Protein AF-0000000084608223 (afdb_homodimer)

Radius of gyration: 20.7 Å; Cα contacts (8 Å, |Δi|>4): 781; chains: 2; bounding box: 51×50×52 Å

Solvent-accessible surface area (backbone atoms only — not comparable to full-atom values): 23753 Å² total; per-residue (Å²): 120,70,37,33,40,41,32,44,50,90,45,64,18,56,42,52,47,26,48,29,46,68,62,68,50,79,64,46,79,46,80,42,68,46,62,78,86,40,78,33,72,82,59,32,70,75,39,94,82,47,58,62,17,39,36,35,51,77,91,44,72,41,44,50,59,68,20,43,48,50,50,44,27,50,72,73,39,75,39,57,50,58,73,50,78,88,42,89,40,20,68,44,28,41,34,46,44,35,32,36,51,63,46,51,49,48,35,52,48,46,41,41,49,34,56,72,71,60,58,54,90,78,35,63,68,49,50,50,27,50,49,51,41,50,51,52,48,50,52,50,20,57,55,36,67,82,19,84,28,72,36,31,86,45,78,35,53,35,51,51,63,36,47,44,68,71,21,59,44,20,43,56,50,54,63,71,42,68,92,27,62,37,45,41,51,42,46,46,58,55,58,66,35,64,28,43,46,53,24,42,52,68,66,37,66,86,57,79,81,46,60,65,38,68,50,61,79,31,70,71,77,104,120,69,38,33,41,43,32,44,49,89,45,65,18,56,44,52,48,27,49,30,47,66,63,68,50,76,65,46,80,45,79,40,70,48,62,78,86,38,78,34,71,81,59,31,70,74,40,94,83,46,59,65,16,38,35,37,50,78,93,44,72,41,44,48,60,66,22,44,49,51,49,45,26,50,71,73,39,76,40,57,47,58,72,52,79,87,43,90,42,20,68,45,28,41,34,46,46,34,33,35,51,62,44,50,49,48,35,53,49,46,41,42,49,34,56,71,70,60,59,52,91,80,36,64,67,49,50,49,28,50,50,50,41,50,52,51,48,50,52,50,19,56,55,37,66,82,19,83,25,72,35,30,87,45,78,35,54,35,50,50,63,38,48,43,68,72,18,62,43,19,43,57,47,53,62,73,41,68,92,28,61,37,45,42,52,43,47,46,56,55,57,66,35,65,28,42,47,53,25,42,52,70,66,38,65,86,58,77,82,44,61,65,38,64,50,60,79,30,70,72,76,105

Foldseek 3Di:
DAKEKEFEALFLSLLQLLLCLVLVGDYHYHAFQPPPPAGDPVQQVLDVVRGDIWMDDVVDIDHDSLVSNVCCCVVPRVVPQQDDPVDPLNVQRVCLQCCQVPPQVVLLVQLLVCVVVVPDDPPVSNVVSVVSNVVVLVVVLVCLVQALDSSRPDGHSSLSSNLSSVKSCCLARWDFCVVRVSVLVSNVVSCPDPSSVVSCCVHPVPDDTGSHGGGDPHPVPD/DAKEKEFEALFLSLLQLLLCLVLVGDYHYDAFQAPPPAGDPVQQVLDVVRGDIWMDDVVDIDHDSLVSNVCCCVVPRVVPQQDDPVDPLNVQRVCLQCCQVPPQVVLLVQLLVCVVVVPDDPPVSNVVSVVSNVVVLVVVLVCLVQALDSSRPDGHSSLSSNLSSVKSCCLARPDFCVVRVSVLVSNVVSCPDPSSVVSCCVHPVPDDTGSHGGGDPHPVPD

pLDDT: mean 96.57, std 4.28, range [67.12, 98.94]

Secondary structure (DSSP, 8-state):
-PEEEEEESSSGGGHHHHHHHHHT--EEEEEE--BTTB--HHHHTTSTT--S-EEEETTEEEE-HHHHHHHHHHHTSTTTTSPPTTSTTHHHHHHHHHHIIIIIHHHHHHHHHHHHTTPPTT-HHHHHHHHHHHHHHHHHHHHHHS-SBTTBSS--HHHHHHHHHHTGGGGTS----TT-HHHHHHHHHHHTSHHHHHHHHHH-TTSPP--SS---S-SS--/-PEEEEEESSSGGGHHHHHHHHHT--EEEEEE--BTTB--HHHHTTSTT--S-EEEETTEEEE-HHHHHHHHHHHTSTTTTSPPTTSTTHHHHHHHHHHIIIIIHHHHHHHHHHHHTTPPTT-HHHHHHHHHHHHHHHHHHHHHHS-SBTTBSS--HHHHHHHHHHTGGGGTS----TT-HHHHHHHHHHHTSHHHHHHHHHH-TTSPP--SS---S-SS--

Sequence (444 aa):
MPLIVHHLGISQSERIPFLCEELGIEYRLVVYKRAPKHAPPEYKVLHPQGTAPVIQDGEVTLAESGACMEYIGRKHGGGRLWVEPADEAYAHFIYWWHWANGTFQPTIGRVMMCRAAGLPAGHWLLAMADDQLRAALDELDKRLADNAWLAGRQFSAADIMLMFSLTTMRYWTPYSLAAHANVLAYVERVSRRDAYRRAMRKCDPDMEPLLGPDAPESLYFKMPLIVHHLGISQSERIPFLCEELGIEYRLVVYKRAPKHAPPEYKVLHPQGTAPVIQDGEVTLAESGACMEYIGRKHGGGRLWVEPADEAYAHFIYWWHWANGTFQPTIGRVMMCRAAGLPAGHWLLAMADDQLRAALDELDKRLADNAWLAGRQFSAADIMLMFSLTTMRYWTPYSLAAHANVLAYVERVSRRDAYRRAMRKCDPDMEPLLGPDAPESLYFK

Nearest PDB structures (foldseek):
  4zb8-assembly1_A  TM=7.652E-01  e=2.160E-11  Phanerodontia chrysosporium
  3vk9-assembly3_D  TM=8.075E-01  e=2.353E-10  Bombyx mori
  6nv6-assembly2_B  TM=7.308E-01  e=3.560E-11  Xanthomonas citri pv. citri str. 306
  3qav-assembly1_A  TM=8.092E-01  e=5.277E-09  Laternula elliptica
  7miq-assembly1_A  TM=7.626E-01  e=3.201E-09  Vibrio parahaemolyticus

InterPro domains:
  IPR004045 Glutathione S-transferase, N-terminal [PF13409] (13-74)
  IPR004045 Glutathione S-transferase, N-terminal [PS50404] (1-80)
  IPR010987 Glutathione S-transferase, C-terminal-like [PS50405] (86-209)
  IPR036249 Thioredoxin-like superfamily [SSF52833] (2-77)
  IPR036282 Glutathione S-transferase, C-terminal domain superfamily [SSF47616] (71-205)
  IPR040079 Glutathione transferase family [SFLDS00019] (5-203)

Structure (mmCIF, N/CA/C/O backbone):
data_AF-0000000084608223-model_v1
#
loop_
_entity.id
_entity.type
_entity.pdbx_description
1 polymer 'Glutathione S-transferase'
#
loop_
_atom_site.group_PDB
_atom_site.id
_atom_site.type_symbol
_atom_site.label_atom_id
_atom_site.label_alt_id
_atom_site.label_comp_id
_atom_site.label_asym_id
_atom_site.label_entity_id
_atom_site.label_seq_id
_atom_site.pdbx_PDB_ins_code
_atom_site.Cartn_x
_atom_site.Cartn_y
_atom_site.Cartn_z
_atom_site.occupancy
_atom_site.B_iso_or_equiv
_atom_site.auth_seq_id
_atom_site.auth_comp_id
_atom_site.auth_asym_id
_atom_site.auth_atom_id
_atom_site.pdbx_PDB_model_num
ATOM 1 N N . MET A 1 1 ? -12.836 -3.316 26.5 1 67.5 1 MET A N 1
ATOM 2 C CA . MET A 1 1 ? -11.602 -2.58 26.766 1 67.5 1 MET A CA 1
ATOM 3 C C . MET A 1 1 ? -11.344 -1.551 25.672 1 67.5 1 MET A C 1
ATOM 5 O O . MET A 1 1 ? -11.766 -1.735 24.516 1 67.5 1 MET A O 1
ATOM 9 N N . PRO A 1 2 ? -10.766 -0.33 26.031 1 89.62 2 PRO A N 1
ATOM 10 C CA . PRO A 1 2 ? -10.625 0.756 25.062 1 89.62 2 PRO A CA 1
ATOM 11 C C . PRO A 1 2 ? -9.633 0.427 23.953 1 89.62 2 PRO A C 1
ATOM 13 O O . PRO A 1 2 ? -8.758 -0.428 24.125 1 89.62 2 PRO A O 1
ATOM 16 N N . LEU A 1 3 ? -9.836 0.848 22.766 1 98.31 3 LEU A N 1
ATOM 17 C CA . LEU A 1 3 ? -8.867 0.827 21.672 1 98.31 3 LEU A CA 1
ATOM 18 C C . LEU A 1 3 ? -7.52 1.368 22.141 1 98.31 3 LEU A C 1
ATOM 20 O O . LEU A 1 3 ? -7.453 2.439 22.75 1 98.31 3 LEU A O 1
ATOM 24 N N . ILE A 1 4 ? -6.453 0.555 21.984 1 98.88 4 ILE A N 1
ATOM 25 C CA . ILE A 1 4 ? -5.098 1.003 22.297 1 98.88 4 ILE A CA 1
ATOM 26 C C . ILE A 1 4 ? -4.352 1.321 21 1 98.88 4 ILE A C 1
ATOM 28 O O . ILE A 1 4 ? -4.344 0.515 20.062 1 98.88 4 ILE A O 1
ATOM 32 N N . VAL A 1 5 ? -3.781 2.475 20.953 1 98.81 5 VAL A N 1
ATOM 33 C CA . VAL A 1 5 ? -2.961 2.914 19.828 1 98.81 5 VAL A CA 1
ATOM 34 C C . VAL A 1 5 ? -1.505 3.039 20.266 1 98.81 5 VAL A C 1
ATOM 36 O O . VAL A 1 5 ? -1.19 3.801 21.188 1 98.81 5 VAL A O 1
ATOM 39 N N . HIS A 1 6 ? -0.609 2.266 19.656 1 98.88 6 HIS A N 1
ATOM 40 C CA . HIS A 1 6 ? 0.825 2.383 19.906 1 98.88 6 HIS A CA 1
ATOM 41 C C . HIS A 1 6 ? 1.478 3.316 18.891 1 98.88 6 HIS A C 1
ATOM 43 O O . HIS A 1 6 ? 1.5 3.021 17.688 1 98.88 6 HIS A O 1
ATOM 49 N N . HIS A 1 7 ? 2 4.406 19.375 1 98.62 7 HIS A N 1
ATOM 50 C CA . HIS A 1 7 ? 2.625 5.402 18.516 1 98.62 7 HIS A CA 1
ATOM 51 C C . HIS A 1 7 ? 4.141 5.406 18.688 1 98.62 7 HIS A C 1
ATOM 53 O O . HIS A 1 7 ? 4.645 5.512 19.797 1 98.62 7 HIS A O 1
ATOM 59 N N . LEU A 1 8 ? 4.844 5.219 17.594 1 98.31 8 LEU A N 1
ATOM 60 C CA . LEU A 1 8 ? 6.285 5.445 17.531 1 98.31 8 LEU A CA 1
ATOM 61 C C . LEU A 1 8 ? 6.59 6.875 17.094 1 98.31 8 LEU A C 1
ATOM 63 O O . LEU A 1 8 ? 6.109 7.336 16.062 1 98.31 8 LEU A O 1
ATOM 67 N N . GLY A 1 9 ? 7.406 7.645 17.828 1 97.12 9 GLY A N 1
ATOM 68 C CA . GLY A 1 9 ? 7.699 9.031 17.5 1 97.12 9 GLY A CA 1
ATOM 69 C C . GLY A 1 9 ? 8.109 9.227 16.062 1 97.12 9 GLY A C 1
ATOM 70 O O . GLY A 1 9 ? 8.891 8.445 15.516 1 97.12 9 GLY A O 1
ATOM 71 N N . ILE A 1 10 ? 7.52 10.273 15.422 1 96.75 10 ILE A N 1
ATOM 72 C CA . ILE A 1 10 ? 7.828 10.68 14.055 1 96.75 10 ILE A CA 1
ATOM 73 C C . ILE A 1 10 ? 7.645 9.492 13.109 1 96.75 10 ILE A C 1
ATOM 75 O O . ILE A 1 10 ? 8.594 9.062 12.453 1 96.75 10 ILE A O 1
ATOM 79 N N . SER A 1 11 ? 6.438 8.961 13.125 1 97.44 11 SER A N 1
ATOM 80 C CA . SER A 1 11 ? 6.16 7.77 12.328 1 97.44 11 SER A CA 1
ATOM 81 C C . SER A 1 11 ? 4.742 7.801 11.766 1 97.44 11 SER A C 1
ATOM 83 O O . SER A 1 11 ? 3.938 8.656 12.141 1 97.44 11 SER A O 1
ATOM 85 N N . GLN A 1 12 ? 4.48 6.867 10.914 1 98 12 GLN A N 1
ATOM 86 C CA . GLN A 1 12 ? 3.195 6.762 10.234 1 98 12 GLN A CA 1
ATOM 87 C C . GLN A 1 12 ? 2.061 6.516 11.227 1 98 12 GLN A C 1
ATOM 89 O O . GLN A 1 12 ? 0.888 6.695 10.891 1 98 12 GLN A O 1
ATOM 94 N N . SER A 1 13 ? 2.438 6.121 12.445 1 98.69 13 SER A N 1
ATOM 95 C CA . SER A 1 13 ? 1.395 5.789 13.406 1 98.69 13 SER A CA 1
ATOM 96 C C . SER A 1 13 ? 0.6 7.027 13.805 1 98.69 13 SER A C 1
ATOM 98 O O . SER A 1 13 ? -0.465 6.918 14.414 1 98.69 13 SER A O 1
ATOM 100 N N . GLU A 1 14 ? 1.046 8.234 13.414 1 98.75 14 GLU A N 1
ATOM 101 C CA . GLU A 1 14 ? 0.27 9.438 13.695 1 98.75 14 GLU A CA 1
ATOM 102 C C . GLU A 1 14 ? -1.07 9.414 12.969 1 98.75 14 GLU A C 1
ATOM 104 O O . GLU A 1 14 ? -2.012 10.102 13.367 1 98.75 14 GLU A O 1
ATOM 109 N N . ARG A 1 15 ? -1.225 8.586 11.883 1 98.94 15 ARG A N 1
ATOM 110 C CA . ARG A 1 15 ? -2.461 8.43 11.125 1 98.94 15 ARG A CA 1
ATOM 111 C C . ARG A 1 15 ? -3.605 7.984 12.031 1 98.94 15 ARG A C 1
ATOM 113 O O . ARG A 1 15 ? -4.75 8.391 11.844 1 98.94 15 ARG A O 1
ATOM 120 N N . ILE A 1 16 ? -3.221 7.141 13.047 1 98.94 16 ILE A N 1
ATOM 121 C CA . ILE A 1 16 ? -4.242 6.457 13.828 1 98.94 16 ILE A CA 1
ATOM 122 C C . ILE A 1 16 ? -4.867 7.43 14.828 1 98.94 16 ILE A C 1
ATOM 124 O O . ILE A 1 16 ? -6.09 7.594 14.859 1 98.94 16 ILE A O 1
ATOM 128 N N . PRO A 1 17 ? -4.062 8.18 15.617 1 98.94 17 PRO A N 1
ATOM 129 C CA . PRO A 1 17 ? -4.688 9.211 16.453 1 98.94 17 PRO A CA 1
ATOM 130 C C . PRO A 1 17 ? -5.453 10.25 15.633 1 98.94 17 PRO A C 1
ATOM 132 O O . PRO A 1 17 ? -6.52 10.703 16.047 1 98.94 17 PRO A O 1
ATOM 135 N N . PHE A 1 18 ? -4.914 10.641 14.469 1 98.94 18 PHE A N 1
ATOM 136 C CA . PHE A 1 18 ? -5.617 11.586 13.617 1 98.94 18 PHE A CA 1
ATOM 137 C C . PHE A 1 18 ? -6.996 11.062 13.242 1 98.94 18 PHE A C 1
ATOM 139 O O . PHE A 1 18 ? -7.996 11.773 13.375 1 98.94 18 PHE A O 1
ATOM 146 N N . LEU A 1 19 ? -7.105 9.805 12.891 1 98.94 19 LEU A N 1
ATOM 147 C CA . LEU A 1 19 ? -8.375 9.172 12.555 1 98.94 19 LEU A CA 1
ATOM 148 C C . LEU A 1 19 ? -9.305 9.141 13.766 1 98.94 19 LEU A C 1
ATOM 150 O O . LEU A 1 19 ? -10.477 9.5 13.664 1 98.94 19 LEU A O 1
ATOM 154 N N . CYS A 1 20 ? -8.766 8.688 14.891 1 98.88 20 CYS A N 1
ATOM 155 C CA . CYS A 1 20 ? -9.578 8.586 16.094 1 98.88 20 CYS A CA 1
ATOM 156 C C . CYS A 1 20 ? -10.148 9.945 16.484 1 98.88 20 CYS A C 1
ATOM 158 O O . CYS A 1 20 ? -11.32 10.055 16.859 1 98.88 20 CYS A O 1
ATOM 160 N N . GLU A 1 21 ? -9.305 10.961 16.406 1 98.88 21 GLU A N 1
ATOM 161 C CA . GLU A 1 21 ? -9.758 12.305 16.75 1 98.88 21 GLU A CA 1
ATOM 162 C C . GLU A 1 21 ? -10.844 12.789 15.797 1 98.88 21 GLU A C 1
ATOM 164 O O . GLU A 1 21 ? -11.812 13.422 16.219 1 98.88 21 GLU A O 1
ATOM 169 N N . GLU A 1 22 ? -10.703 12.523 14.523 1 98.94 22 GLU A N 1
ATOM 170 C CA . GLU A 1 22 ? -11.711 12.914 13.547 1 98.94 22 GLU A CA 1
ATOM 171 C C . GLU A 1 22 ? -13.047 12.234 13.828 1 98.94 22 GLU A C 1
ATOM 173 O O . GLU A 1 22 ? -14.109 12.836 13.656 1 98.94 22 GLU A O 1
ATOM 178 N N . LEU A 1 23 ? -12.961 11 14.273 1 98.69 23 LEU A N 1
ATOM 179 C CA . LEU A 1 23 ? -14.164 10.188 14.43 1 98.69 23 LEU A CA 1
ATOM 180 C C . LEU A 1 23 ? -14.734 10.32 15.836 1 98.69 23 LEU A C 1
ATOM 182 O O . LEU A 1 23 ? -15.828 9.82 16.109 1 98.69 23 LEU A O 1
ATOM 186 N N . GLY A 1 24 ? -14.047 10.93 16.688 1 98.25 24 GLY A N 1
ATOM 187 C CA . GLY A 1 24 ? -14.484 11.039 18.062 1 98.25 24 GLY A CA 1
ATOM 188 C C . GLY A 1 24 ? -14.422 9.719 18.812 1 98.25 24 GLY A C 1
ATOM 189 O O . GLY A 1 24 ? -15.281 9.438 19.656 1 98.25 24 GLY A O 1
ATOM 190 N N . ILE A 1 25 ? -13.5 8.93 18.469 1 98.12 25 ILE A N 1
ATOM 191 C CA . ILE A 1 25 ? -13.328 7.621 19.094 1 98.12 25 ILE A CA 1
ATOM 192 C C . ILE A 1 25 ? -12.344 7.723 20.266 1 98.12 25 ILE A C 1
ATOM 194 O O . ILE A 1 25 ? -11.242 8.258 20.094 1 98.12 25 ILE A O 1
ATOM 198 N N . GLU A 1 26 ? -12.766 7.211 21.391 1 97.88 26 GLU A N 1
ATOM 199 C CA . GLU A 1 26 ? -11.867 7.152 22.547 1 97.88 26 GLU A CA 1
ATOM 200 C C . GLU A 1 26 ? -10.781 6.098 22.344 1 97.88 26 GLU A C 1
ATOM 202 O O . GLU A 1 26 ? -11.055 5.008 21.844 1 97.88 26 GLU A O 1
ATOM 207 N N . TYR A 1 27 ? -9.578 6.473 22.75 1 98.56 27 TYR A N 1
ATOM 208 C CA . TYR A 1 27 ? -8.461 5.547 22.641 1 98.56 27 TYR A CA 1
ATOM 209 C C . TYR A 1 27 ? -7.418 5.82 23.719 1 98.56 27 TYR A C 1
ATOM 211 O O . TYR A 1 27 ? -7.301 6.949 24.203 1 98.56 27 TYR A O 1
ATOM 219 N N . ARG A 1 28 ? -6.75 4.73 24.109 1 98.56 28 ARG A N 1
ATOM 220 C CA . ARG A 1 28 ? -5.543 4.859 24.922 1 98.56 28 ARG A CA 1
ATOM 221 C C . ARG A 1 28 ? -4.297 4.934 24.047 1 98.56 28 ARG A C 1
ATOM 223 O O . ARG A 1 28 ? -4.078 4.066 23.203 1 98.56 28 ARG A O 1
ATOM 230 N N . LEU A 1 29 ? -3.514 5.977 24.266 1 98.56 29 LEU A N 1
ATOM 231 C CA . LEU A 1 29 ? -2.314 6.195 23.453 1 98.56 29 LEU A CA 1
ATOM 232 C C . LEU A 1 29 ? -1.062 5.809 24.234 1 98.56 29 LEU A C 1
ATOM 234 O O . LEU A 1 29 ? -0.856 6.273 25.359 1 98.56 29 LEU A O 1
ATOM 238 N N . VAL A 1 30 ? -0.291 4.91 23.703 1 98.56 30 VAL A N 1
ATOM 239 C CA . VAL A 1 30 ? 1.02 4.566 24.25 1 98.56 30 VAL A CA 1
ATOM 240 C C . VAL A 1 30 ? 2.115 5.082 23.312 1 98.56 30 VAL A C 1
ATOM 242 O O . VAL A 1 30 ? 2.207 4.664 22.172 1 98.56 30 VAL A O 1
ATOM 245 N N . VAL A 1 31 ? 2.934 5.945 23.797 1 98.12 31 VAL A N 1
ATOM 246 C CA . VAL A 1 31 ? 3.939 6.605 22.969 1 98.12 31 VAL A CA 1
ATOM 247 C C . VAL A 1 31 ? 5.312 5.996 23.25 1 98.12 31 VAL A C 1
ATOM 249 O O . VAL A 1 31 ? 5.688 5.797 24.406 1 98.12 31 VAL A O 1
ATOM 252 N N . TYR A 1 32 ? 6.035 5.668 22.188 1 97.75 32 TYR A N 1
ATOM 253 C CA . TYR A 1 32 ? 7.395 5.141 22.25 1 97.75 32 TYR A CA 1
ATOM 254 C C . TYR A 1 32 ? 8.383 6.117 21.625 1 97.75 32 TYR A C 1
ATOM 256 O O . TYR A 1 32 ? 8.125 6.672 20.547 1 97.75 32 TYR A O 1
ATOM 264 N N . LYS A 1 33 ? 9.492 6.332 22.297 1 93.06 33 LYS A N 1
ATOM 265 C CA . LYS A 1 33 ? 10.586 7.121 21.734 1 93.06 33 LYS A CA 1
ATOM 266 C C . LYS A 1 33 ? 11.5 6.25 20.875 1 93.06 33 LYS A C 1
ATOM 268 O O . LYS A 1 33 ? 11.797 5.109 21.234 1 93.06 33 LYS A O 1
ATOM 273 N N . ARG A 1 34 ? 11.852 6.785 19.734 1 91.75 34 ARG A N 1
ATOM 274 C CA . ARG A 1 34 ? 12.812 6.078 18.891 1 91.75 34 ARG A CA 1
ATOM 275 C C . ARG A 1 34 ? 14.156 5.926 19.609 1 91.75 34 ARG A C 1
ATOM 277 O O . ARG A 1 34 ? 14.5 6.746 20.469 1 91.75 34 ARG A O 1
ATOM 284 N N . ALA A 1 35 ? 15.055 4.961 19.156 1 85 35 ALA A N 1
ATOM 285 C CA . ALA A 1 35 ? 16.344 4.652 19.75 1 85 35 ALA A CA 1
ATOM 286 C C . ALA A 1 35 ? 17.469 4.781 18.719 1 85 35 ALA A C 1
ATOM 288 O O . ALA A 1 35 ? 17.984 3.775 18.234 1 85 35 ALA A O 1
ATOM 289 N N . PRO A 1 36 ? 18.188 5.664 18.375 1 78.88 36 PRO A N 1
ATOM 290 C CA . PRO A 1 36 ? 17.469 6.922 18.156 1 78.88 36 PRO A CA 1
ATOM 291 C C . PRO A 1 36 ? 16.734 6.945 16.828 1 78.88 36 PRO A C 1
ATOM 293 O O . PRO A 1 36 ? 15.781 7.715 16.656 1 78.88 36 PRO A O 1
ATOM 296 N N . LYS A 1 37 ? 17.156 6.16 15.867 1 83.5 37 LYS A N 1
ATOM 297 C CA . LYS A 1 37 ? 16.547 6.215 14.539 1 83.5 37 LYS A CA 1
ATOM 298 C C . LYS A 1 37 ? 15.547 5.086 14.352 1 83.5 37 LYS A C 1
ATOM 300 O O . LYS A 1 37 ? 14.617 5.203 13.547 1 83.5 37 LYS A O 1
ATOM 305 N N . HIS A 1 38 ? 15.656 4.105 15.133 1 87.25 38 HIS A N 1
ATOM 306 C CA . HIS A 1 38 ? 14.852 2.9 14.93 1 87.25 38 HIS A CA 1
ATOM 307 C C . HIS A 1 38 ? 13.852 2.707 16.062 1 87.25 38 HIS A C 1
ATOM 309 O O . HIS A 1 38 ? 13.945 3.373 17.094 1 87.25 38 HIS A O 1
ATOM 315 N N . ALA A 1 39 ? 12.859 1.85 15.781 1 93.94 39 ALA A N 1
ATOM 316 C CA . ALA A 1 39 ? 11.938 1.458 16.844 1 93.94 39 ALA A CA 1
ATOM 317 C C . ALA A 1 39 ? 12.672 0.746 17.969 1 93.94 39 ALA A C 1
ATOM 319 O O . ALA A 1 39 ? 13.547 -0.083 17.734 1 93.94 39 ALA A O 1
ATOM 320 N N . PRO A 1 40 ? 12.328 1.063 19.25 1 96.06 40 PRO A N 1
ATOM 321 C CA . PRO A 1 40 ? 12.906 0.325 20.375 1 96.06 40 PRO A CA 1
ATOM 322 C C . PRO A 1 40 ? 12.367 -1.101 20.484 1 96.06 40 PRO A C 1
ATOM 324 O O . PRO A 1 40 ? 11.305 -1.408 19.938 1 96.06 40 PRO A O 1
ATOM 327 N N . PRO A 1 41 ? 13.109 -1.982 21.172 1 95.25 41 PRO A N 1
ATOM 328 C CA . PRO A 1 41 ? 12.695 -3.383 21.281 1 95.25 41 PRO A CA 1
ATOM 329 C C . PRO A 1 41 ? 11.281 -3.537 21.844 1 95.25 41 PRO A C 1
ATOM 331 O O . PRO A 1 41 ? 10.547 -4.438 21.422 1 95.25 41 PRO A O 1
ATOM 334 N N . GLU A 1 42 ? 10.93 -2.623 22.75 1 96.69 42 GLU A N 1
ATOM 335 C CA . GLU A 1 42 ? 9.617 -2.711 23.391 1 96.69 42 GLU A CA 1
ATOM 336 C C . GLU A 1 42 ? 8.5 -2.504 22.359 1 96.69 42 GLU A C 1
ATOM 338 O O . GLU A 1 42 ? 7.402 -3.047 22.516 1 96.69 42 GLU A O 1
ATOM 343 N N . TYR A 1 43 ? 8.789 -1.707 21.375 1 97.56 43 TYR A N 1
ATOM 344 C CA . TYR A 1 43 ? 7.793 -1.516 20.328 1 97.56 43 TYR A CA 1
ATOM 345 C C . TYR A 1 43 ? 7.793 -2.691 19.359 1 97.56 43 TYR A C 1
ATOM 347 O O . TYR A 1 43 ? 6.73 -3.135 18.906 1 97.56 43 TYR A O 1
ATOM 355 N N . LYS A 1 44 ? 8.953 -3.178 19.062 1 95.12 44 LYS A N 1
ATOM 356 C CA . LYS A 1 44 ? 9.109 -4.184 18.016 1 95.12 44 LYS A CA 1
ATOM 357 C C . LYS A 1 44 ? 8.43 -5.492 18.406 1 95.12 44 LYS A C 1
ATOM 359 O O . LYS A 1 44 ? 8.047 -6.277 17.531 1 95.12 44 LYS A O 1
ATOM 364 N N . VAL A 1 45 ? 8.203 -5.738 19.656 1 95.75 45 VAL A N 1
ATOM 365 C CA . VAL A 1 45 ? 7.648 -7.012 20.094 1 95.75 45 VAL A CA 1
ATOM 366 C C . VAL A 1 45 ? 6.129 -6.992 19.969 1 95.75 45 VAL A C 1
ATOM 368 O O . VAL A 1 45 ? 5.473 -8.023 20.125 1 95.75 45 VAL A O 1
ATOM 371 N N . LEU A 1 46 ? 5.547 -5.797 19.688 1 97.31 46 LEU A N 1
ATOM 372 C CA . LEU A 1 46 ? 4.094 -5.656 19.641 1 97.31 46 LEU A CA 1
ATOM 373 C C . LEU A 1 46 ? 3.506 -6.496 18.516 1 97.31 46 LEU A C 1
ATOM 375 O O . LEU A 1 46 ? 2.389 -7.004 18.625 1 97.31 46 LEU A O 1
ATOM 379 N N . HIS A 1 47 ? 4.309 -6.582 17.438 1 96 47 HIS A N 1
ATOM 380 C CA . HIS A 1 47 ? 3.865 -7.273 16.234 1 96 47 HIS A CA 1
ATOM 381 C C . HIS A 1 47 ? 5.051 -7.797 15.422 1 96 47 HIS A C 1
ATOM 383 O O . HIS A 1 47 ? 6.102 -7.152 15.367 1 96 47 HIS A O 1
ATOM 389 N N . PRO A 1 48 ? 4.844 -8.898 14.711 1 92.56 48 PRO A N 1
ATOM 390 C CA . PRO A 1 48 ? 5.945 -9.492 13.953 1 92.56 48 PRO A CA 1
ATOM 391 C C . PRO A 1 48 ? 6.539 -8.531 12.93 1 92.56 48 PRO A C 1
ATOM 393 O O . PRO A 1 48 ? 7.734 -8.602 12.633 1 92.56 48 PRO A O 1
ATOM 396 N N . GLN A 1 49 ? 5.77 -7.664 12.422 1 90.31 49 GLN A N 1
ATOM 397 C CA . GLN A 1 49 ? 6.242 -6.719 11.414 1 90.31 49 GLN A CA 1
ATOM 398 C C . GLN A 1 49 ? 7.242 -5.734 12.016 1 90.31 49 GLN A C 1
ATOM 400 O O . GLN A 1 49 ? 8.117 -5.23 11.312 1 90.31 49 GLN A O 1
ATOM 405 N N . GLY A 1 50 ? 7.082 -5.379 13.219 1 91.94 50 GLY A N 1
ATOM 406 C CA . GLY A 1 50 ? 8.031 -4.539 13.938 1 91.94 50 GLY A CA 1
ATOM 407 C C . GLY A 1 50 ? 7.953 -3.078 13.539 1 91.94 50 GLY A C 1
ATOM 408 O O . GLY A 1 50 ? 8.844 -2.291 13.875 1 91.94 50 GLY A O 1
ATOM 409 N N . THR A 1 51 ? 6.941 -2.732 12.766 1 93.56 51 THR A N 1
ATOM 410 C CA . THR A 1 51 ? 6.824 -1.359 12.289 1 93.56 51 THR A CA 1
ATOM 4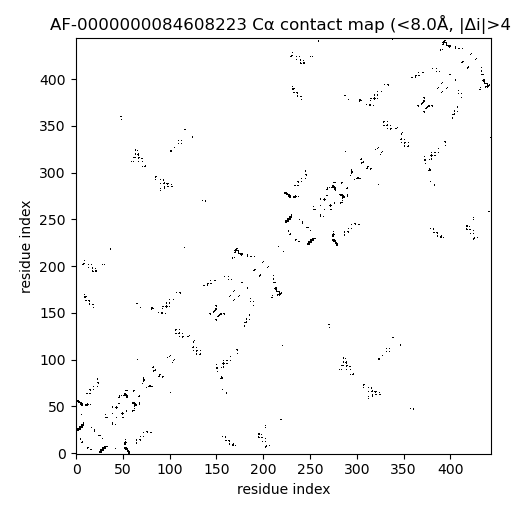11 C C . THR A 1 51 ? 5.574 -0.691 12.844 1 93.56 51 THR A C 1
ATOM 413 O O . THR A 1 51 ? 4.707 -1.361 13.414 1 93.56 51 THR A O 1
ATOM 416 N N . ALA A 1 52 ? 5.535 0.591 12.812 1 96.81 52 ALA A N 1
ATOM 417 C CA . ALA A 1 52 ? 4.371 1.373 13.227 1 96.81 52 ALA A CA 1
ATOM 418 C C . ALA A 1 52 ? 3.453 1.662 12.047 1 96.81 52 ALA A C 1
ATOM 420 O O . ALA A 1 52 ? 3.92 1.873 10.922 1 96.81 52 ALA A O 1
ATOM 421 N N . PRO A 1 53 ? 2.186 1.618 12.281 1 98.19 53 PRO A N 1
ATOM 422 C CA . PRO A 1 53 ? 1.432 1.575 13.539 1 98.19 53 PRO A CA 1
ATOM 423 C C . PRO A 1 53 ? 1.106 0.151 13.984 1 98.19 53 PRO A C 1
ATOM 425 O O . PRO A 1 53 ? 1.189 -0.784 13.188 1 98.19 53 PRO A O 1
ATOM 428 N N . VAL A 1 54 ? 0.813 0.034 15.289 1 98.75 54 VAL A N 1
ATOM 429 C CA . VAL A 1 54 ? 0.165 -1.14 15.867 1 98.75 54 VAL A CA 1
ATOM 430 C C . VAL A 1 54 ? -0.994 -0.703 16.766 1 98.75 54 VAL A C 1
ATOM 432 O O . VAL A 1 54 ? -0.869 0.256 17.531 1 98.75 54 VAL A O 1
ATOM 435 N N . ILE A 1 55 ? -2.158 -1.344 16.625 1 98.88 55 ILE A N 1
ATOM 436 C CA . ILE A 1 55 ? -3.281 -1.107 17.531 1 98.88 55 ILE A CA 1
ATOM 437 C C . ILE A 1 55 ? -3.674 -2.412 18.219 1 98.88 55 ILE A C 1
ATOM 439 O O . ILE A 1 55 ? -3.344 -3.5 17.734 1 98.88 55 ILE A O 1
ATOM 443 N N . GLN A 1 56 ? -4.332 -2.285 19.344 1 98.75 56 GLN A N 1
ATOM 444 C CA . GLN A 1 56 ? -4.949 -3.412 20.031 1 98.75 56 GLN A CA 1
ATOM 445 C C . GLN A 1 56 ? -6.402 -3.113 20.375 1 98.75 56 GLN A C 1
ATOM 447 O O . GLN A 1 56 ? -6.723 -2.02 20.859 1 98.75 56 GLN A O 1
ATOM 452 N N . ASP A 1 57 ? -7.277 -3.963 20.125 1 98.31 57 ASP A N 1
ATOM 453 C CA . ASP A 1 57 ? -8.703 -3.922 20.406 1 98.31 57 ASP A CA 1
ATOM 454 C C . ASP A 1 57 ? -9.211 -5.285 20.875 1 98.31 57 ASP A C 1
ATOM 456 O O . ASP A 1 57 ? -9.594 -6.125 20.062 1 98.31 57 ASP A O 1
ATOM 460 N N . GLY A 1 58 ? -9.359 -5.48 22.203 1 96.44 58 GLY A N 1
ATOM 461 C CA . GLY A 1 58 ? -9.633 -6.809 22.719 1 96.44 58 GLY A CA 1
ATOM 462 C C . GLY A 1 58 ? -8.562 -7.824 22.375 1 96.44 58 GLY A C 1
ATOM 463 O O . GLY A 1 58 ? -7.383 -7.613 22.656 1 96.44 58 GLY A O 1
ATOM 464 N N . GLU A 1 59 ? -8.898 -8.82 21.672 1 95.81 59 GLU A N 1
ATOM 465 C CA . GLU A 1 59 ? -7.977 -9.898 21.328 1 95.81 59 GLU A CA 1
ATOM 466 C C . GLU A 1 59 ? -7.242 -9.594 20.031 1 95.81 59 GLU A C 1
ATOM 468 O O . GLU A 1 59 ? -6.344 -10.336 19.625 1 95.81 59 GLU A O 1
ATOM 473 N N . VAL A 1 60 ? -7.594 -8.492 19.438 1 97.38 60 VAL A N 1
ATOM 474 C CA . VAL A 1 60 ? -7.02 -8.156 18.141 1 97.38 60 VAL A CA 1
ATOM 475 C C . VAL A 1 60 ? -5.77 -7.297 18.328 1 97.38 60 VAL A C 1
ATOM 477 O O . VAL A 1 60 ? -5.801 -6.297 19.047 1 97.38 60 VAL A O 1
ATOM 480 N N . THR A 1 61 ? -4.648 -7.652 17.812 1 98.44 61 THR A N 1
ATOM 481 C CA . THR A 1 61 ? -3.463 -6.836 17.578 1 98.44 61 THR A CA 1
ATOM 482 C C . THR A 1 61 ? -3.205 -6.676 16.078 1 98.44 61 THR A C 1
ATOM 484 O O . THR A 1 61 ? -3.137 -7.668 15.352 1 98.44 61 THR A O 1
ATOM 487 N N . LEU A 1 62 ? -3.139 -5.457 15.648 1 98.62 62 LEU A N 1
ATOM 488 C CA . LEU A 1 62 ? -3.17 -5.195 14.219 1 98.62 62 LEU A CA 1
ATOM 489 C C . LEU A 1 62 ? -2.133 -4.145 13.828 1 98.62 62 LEU A C 1
ATOM 491 O O . LEU A 1 62 ? -2.012 -3.111 14.492 1 98.62 62 LEU A O 1
ATOM 495 N N . ALA A 1 63 ? -1.341 -4.434 12.766 1 98.44 63 ALA A N 1
ATOM 496 C CA . ALA A 1 63 ? -0.404 -3.488 12.164 1 98.44 63 ALA A CA 1
ATOM 497 C C . ALA A 1 63 ? -0.875 -3.051 10.781 1 98.44 63 ALA A C 1
ATOM 499 O O . ALA A 1 63 ? -2.02 -3.305 10.398 1 98.44 63 ALA A O 1
ATOM 500 N N . GLU A 1 64 ? -0.031 -2.367 10.055 1 98.12 64 GLU A N 1
ATOM 501 C CA . GLU A 1 64 ? -0.362 -1.842 8.734 1 98.12 64 GLU A CA 1
ATOM 502 C C . GLU A 1 64 ? -1.308 -0.648 8.836 1 98.12 64 GLU A C 1
ATOM 504 O O . GLU A 1 64 ? -2.463 -0.797 9.242 1 98.12 64 GLU A O 1
ATOM 509 N N . SER A 1 65 ? -0.825 0.511 8.406 1 98.19 65 SER A N 1
ATOM 510 C CA . SER A 1 65 ? -1.604 1.733 8.57 1 98.19 65 SER A CA 1
ATOM 511 C C . SER A 1 65 ? -2.977 1.606 7.918 1 98.19 65 SER A C 1
ATOM 513 O O . SER A 1 65 ? -3.994 1.938 8.531 1 98.19 65 SER A O 1
ATOM 515 N N . GLY A 1 66 ? -3.006 1.103 6.645 1 98.62 66 GLY A N 1
ATOM 516 C CA . GLY A 1 66 ? -4.285 0.929 5.977 1 98.62 66 GLY A CA 1
ATOM 517 C C . GLY A 1 66 ? -5.227 0.001 6.723 1 98.62 66 GLY A C 1
ATOM 518 O O . GLY A 1 66 ? -6.422 0.283 6.844 1 98.62 66 GLY A O 1
ATOM 519 N N . ALA A 1 67 ? -4.711 -1.084 7.242 1 98.81 67 ALA A N 1
ATOM 520 C CA . ALA A 1 67 ? -5.508 -2.053 7.988 1 98.81 67 ALA A CA 1
ATOM 521 C C . ALA A 1 67 ? -6.031 -1.445 9.289 1 98.81 67 ALA A C 1
ATOM 523 O O . ALA A 1 67 ? -7.215 -1.565 9.602 1 98.81 67 ALA A O 1
ATOM 524 N N . CYS A 1 68 ? -5.16 -0.787 10.023 1 98.88 68 CYS A N 1
ATOM 525 C CA . CYS A 1 68 ? -5.543 -0.167 11.289 1 98.88 68 CYS A CA 1
ATOM 526 C C . CYS A 1 68 ? -6.656 0.854 11.078 1 98.88 68 CYS A C 1
ATOM 528 O O . CYS A 1 68 ? -7.66 0.835 11.789 1 98.88 68 CYS A O 1
ATOM 530 N N . MET A 1 69 ? -6.477 1.681 10.102 1 98.88 69 MET A N 1
ATOM 531 C CA . MET A 1 69 ? -7.445 2.746 9.867 1 98.88 69 MET A CA 1
ATOM 532 C C . MET A 1 69 ? -8.789 2.17 9.422 1 98.88 69 MET A C 1
ATOM 534 O O . MET A 1 69 ? -9.836 2.596 9.906 1 98.88 69 MET A O 1
ATOM 538 N N . GLU A 1 70 ? -8.68 1.257 8.461 1 98.69 70 GLU A N 1
ATOM 539 C CA . GLU A 1 70 ? -9.93 0.679 7.973 1 98.69 70 GLU A CA 1
ATOM 540 C C . GLU A 1 70 ? -10.641 -0.097 9.078 1 98.69 70 GLU A C 1
ATOM 542 O O . GLU A 1 70 ? -11.867 -0.005 9.219 1 98.69 70 GLU A O 1
ATOM 547 N N . TYR A 1 71 ? -9.922 -0.848 9.883 1 98.69 71 TYR A N 1
ATOM 548 C CA . TYR A 1 71 ? -10.484 -1.564 11.023 1 98.69 71 TYR A CA 1
ATOM 549 C C . TYR A 1 71 ? -11.188 -0.606 11.977 1 98.69 71 TYR A C 1
ATOM 551 O O . TYR A 1 71 ? -12.359 -0.804 12.312 1 98.69 71 TYR A O 1
ATOM 559 N N . ILE A 1 72 ? -10.57 0.447 12.344 1 98.75 72 ILE A N 1
ATOM 560 C CA . ILE A 1 72 ? -11.125 1.422 13.281 1 98.75 72 ILE A CA 1
ATOM 561 C C . ILE A 1 72 ? -12.328 2.109 12.648 1 98.75 72 ILE A C 1
ATOM 563 O O . ILE A 1 72 ? -13.375 2.252 13.289 1 98.75 72 ILE A O 1
ATOM 567 N N . GLY A 1 73 ? -12.156 2.527 11.406 1 98.19 73 GLY A N 1
ATOM 568 C CA . GLY A 1 73 ? -13.234 3.223 10.719 1 98.19 73 GLY A CA 1
ATOM 569 C C . GLY A 1 73 ? -14.5 2.398 10.609 1 98.19 73 GLY A C 1
ATOM 570 O O . GLY A 1 73 ? -15.609 2.926 10.758 1 98.19 73 GLY A O 1
ATOM 571 N N . ARG A 1 74 ? -14.305 1.104 10.352 1 97.69 74 ARG A N 1
ATOM 572 C CA . ARG A 1 74 ? -15.469 0.247 10.125 1 97.69 74 ARG A CA 1
ATOM 573 C C . ARG A 1 74 ? -16.031 -0.265 11.445 1 97.69 74 ARG A C 1
ATOM 575 O O . ARG A 1 74 ? -17.25 -0.24 11.648 1 97.69 74 ARG A O 1
ATOM 582 N N . LYS A 1 75 ? -15.227 -0.62 12.367 1 97 75 LYS A N 1
ATOM 583 C CA . LYS A 1 75 ? -15.68 -1.266 13.594 1 97 75 LYS A CA 1
ATOM 584 C C . LYS A 1 75 ? -16.109 -0.234 14.625 1 97 75 LYS A C 1
ATOM 586 O O . LYS A 1 75 ? -17.047 -0.473 15.398 1 97 75 LYS A O 1
ATOM 591 N N . HIS A 1 76 ? -15.43 0.883 14.641 1 97.38 76 HIS A N 1
ATOM 592 C CA . HIS A 1 76 ? -15.695 1.863 15.688 1 97.38 76 HIS A CA 1
ATOM 593 C C . HIS A 1 76 ? -16.297 3.139 15.117 1 97.38 76 HIS A C 1
ATOM 595 O O . HIS A 1 76 ? -16.984 3.877 15.82 1 97.38 76 HIS A O 1
ATOM 601 N N . GLY A 1 77 ? -16.062 3.398 13.883 1 97.5 77 GLY A N 1
ATOM 602 C CA . GLY A 1 77 ? -16.422 4.684 13.305 1 97.5 77 GLY A CA 1
ATOM 603 C C . GLY A 1 77 ? -17.719 4.633 12.516 1 97.5 77 GLY A C 1
ATOM 604 O O . GLY A 1 77 ? -18.188 5.66 12.016 1 97.5 77 GLY A O 1
ATOM 605 N N . GLY A 1 78 ? -18.312 3.404 12.328 1 95.44 78 GLY A N 1
ATOM 606 C CA . GLY A 1 78 ? -19.562 3.246 11.609 1 95.44 78 GLY A CA 1
ATOM 607 C C . GLY A 1 78 ? -19.438 3.533 10.125 1 95.44 78 GLY A C 1
ATOM 608 O O . GLY A 1 78 ? -20.438 3.82 9.461 1 95.44 78 GLY A O 1
ATOM 609 N N . GLY A 1 79 ? -18.25 3.604 9.68 1 96.12 79 GLY A N 1
ATOM 610 C CA . GLY A 1 79 ? -18.016 3.848 8.266 1 96.12 79 GLY A CA 1
ATOM 611 C C . GLY A 1 79 ? -17.906 5.32 7.926 1 96.12 79 GLY A C 1
ATOM 612 O O . GLY A 1 79 ? -17.688 5.684 6.766 1 96.12 79 GLY A O 1
ATOM 613 N N . ARG A 1 80 ? -18.016 6.121 9.016 1 97.38 80 ARG A N 1
ATOM 614 C CA . ARG A 1 80 ? -17.797 7.547 8.766 1 97.38 80 ARG A CA 1
ATOM 615 C C . ARG A 1 80 ? -16.406 7.801 8.195 1 97.38 80 ARG A C 1
ATOM 617 O O . ARG A 1 80 ? -15.461 7.074 8.5 1 97.38 80 ARG A O 1
ATOM 624 N N . LEU A 1 81 ? -16.266 8.766 7.273 1 98.5 81 LEU A N 1
ATOM 625 C CA . LEU A 1 81 ? -15.062 9.211 6.574 1 98.5 81 LEU A CA 1
ATOM 626 C C . LEU A 1 81 ? -14.75 8.289 5.398 1 98.5 81 LEU A C 1
ATOM 628 O O . LEU A 1 81 ? -13.82 8.555 4.633 1 98.5 81 LEU A O 1
ATOM 632 N N . TRP A 1 82 ? -15.398 7.164 5.254 1 98.19 82 TRP A N 1
ATOM 633 C CA . TRP A 1 82 ? -15.289 6.332 4.059 1 98.19 82 TRP A CA 1
ATOM 634 C C . TRP A 1 82 ? -16.422 6.637 3.076 1 98.19 82 TRP A C 1
ATOM 636 O O . TRP A 1 82 ? -17.562 6.82 3.479 1 98.19 82 TRP A O 1
ATOM 646 N N . VAL A 1 83 ? -16.031 6.746 1.849 1 97.94 83 VAL A N 1
ATOM 647 C CA . VAL A 1 83 ? -17.016 6.965 0.792 1 97.94 83 VAL A CA 1
ATOM 648 C C . VAL A 1 83 ? -17.547 5.621 0.291 1 97.94 83 VAL A C 1
ATOM 650 O O . VAL A 1 83 ? -16.766 4.73 -0.052 1 97.94 83 VAL A O 1
ATOM 653 N N . GLU A 1 84 ? -18.844 5.488 0.274 1 96.44 84 GLU A N 1
ATOM 654 C CA . GLU A 1 84 ? -19.453 4.207 -0.063 1 96.44 84 GLU A CA 1
ATOM 655 C C . GLU A 1 84 ? -19.609 4.051 -1.573 1 96.44 84 GLU A C 1
ATOM 657 O O . GLU A 1 84 ? -19.672 5.043 -2.303 1 96.44 84 GLU A O 1
ATOM 662 N N . PRO A 1 85 ? -19.797 2.812 -2.045 1 96.38 85 PRO A N 1
ATOM 663 C CA . PRO A 1 85 ? -19.766 2.52 -3.48 1 96.38 85 PRO A CA 1
ATOM 664 C C . PRO A 1 85 ? -20.875 3.221 -4.25 1 96.38 85 PRO A C 1
ATOM 666 O O . PRO A 1 85 ? -20.734 3.5 -5.441 1 96.38 85 PRO A O 1
ATOM 669 N N . ALA A 1 86 ? -21.906 3.531 -3.668 1 96.44 86 ALA A N 1
ATOM 670 C CA . ALA A 1 86 ? -23.031 4.164 -4.359 1 96.44 86 ALA A CA 1
ATOM 671 C C . ALA A 1 86 ? -22.766 5.648 -4.598 1 96.44 86 ALA A C 1
ATOM 673 O O . ALA A 1 86 ? -23.438 6.285 -5.402 1 96.44 86 ALA A O 1
ATOM 674 N N . ASP A 1 87 ? -21.812 6.172 -3.906 1 97.19 87 ASP A N 1
ATOM 675 C CA . ASP A 1 87 ? -21.5 7.594 -4.004 1 97.19 87 ASP A CA 1
ATOM 676 C C . ASP A 1 87 ? -20.688 7.887 -5.262 1 97.19 87 ASP A C 1
ATOM 678 O O . ASP A 1 87 ? -19.797 7.121 -5.625 1 97.19 87 ASP A O 1
ATOM 682 N N . GLU A 1 88 ? -20.922 9 -5.938 1 95.94 88 GLU A N 1
ATOM 683 C CA . GLU A 1 88 ? -20.234 9.383 -7.172 1 95.94 88 GLU A CA 1
ATOM 684 C C . GLU A 1 88 ? -18.75 9.617 -6.922 1 95.94 88 GLU A C 1
ATOM 686 O O . GLU A 1 88 ? -17.938 9.508 -7.844 1 95.94 88 GLU A O 1
ATOM 691 N N . ALA A 1 89 ? -18.359 9.914 -5.656 1 97.81 89 ALA A N 1
ATOM 692 C CA . ALA A 1 89 ? -16.984 10.219 -5.305 1 97.81 89 ALA A CA 1
ATOM 693 C C . ALA A 1 89 ? -16.203 8.938 -5.008 1 97.81 89 ALA A C 1
ATOM 695 O O . ALA A 1 89 ? -14.992 8.984 -4.746 1 97.81 89 ALA A O 1
ATOM 696 N N . TYR A 1 90 ? -16.844 7.801 -5.141 1 98.19 90 TYR A N 1
ATOM 697 C CA . TYR A 1 90 ? -16.281 6.555 -4.648 1 98.19 90 TYR A CA 1
ATOM 698 C C . TYR A 1 90 ? -14.984 6.227 -5.383 1 98.19 90 TYR A C 1
ATOM 700 O O . TYR A 1 90 ? -13.969 5.906 -4.754 1 98.19 90 TYR A O 1
ATOM 708 N N . ALA A 1 91 ? -14.977 6.34 -6.691 1 98.19 91 ALA A N 1
ATOM 709 C CA . ALA A 1 91 ? -13.797 5.984 -7.473 1 98.19 91 ALA A CA 1
ATOM 710 C C . ALA A 1 91 ? -12.609 6.867 -7.105 1 98.19 91 ALA A C 1
ATOM 712 O O . ALA A 1 91 ? -11.477 6.387 -6.996 1 98.19 91 ALA A O 1
ATOM 713 N N . HIS A 1 92 ? -12.875 8.148 -6.895 1 98.19 92 HIS A N 1
ATOM 714 C CA . HIS A 1 92 ? -11.812 9.062 -6.484 1 98.19 92 HIS A CA 1
ATOM 715 C C . HIS A 1 92 ? -11.305 8.734 -5.086 1 98.19 92 HIS A C 1
ATOM 717 O O . HIS A 1 92 ? -10.094 8.695 -4.848 1 98.19 92 HIS A O 1
ATOM 723 N N . PHE A 1 93 ? -12.227 8.469 -4.246 1 98.69 93 PHE A N 1
ATOM 724 C CA . PHE A 1 93 ? -11.852 8.125 -2.879 1 98.69 93 PHE A CA 1
ATOM 725 C C . PHE A 1 93 ? -10.945 6.902 -2.859 1 98.69 93 PHE A C 1
ATOM 727 O O . PHE A 1 93 ? -9.844 6.949 -2.311 1 98.69 93 PHE A O 1
ATOM 734 N N . ILE A 1 94 ? -11.375 5.863 -3.463 1 98.44 94 ILE A N 1
ATOM 735 C CA . ILE A 1 94 ? -10.664 4.598 -3.322 1 98.44 94 ILE A CA 1
ATOM 736 C C . ILE A 1 94 ? -9.305 4.691 -4.023 1 98.44 94 ILE A C 1
ATOM 738 O O . ILE A 1 94 ? -8.328 4.094 -3.574 1 98.44 94 ILE A O 1
ATOM 742 N N . TYR A 1 95 ? -9.219 5.449 -5.113 1 98.69 95 TYR A N 1
ATOM 743 C CA . TYR A 1 95 ? -7.934 5.656 -5.77 1 98.69 95 TYR A CA 1
ATOM 744 C C . TYR A 1 95 ? -6.926 6.285 -4.812 1 98.69 95 TYR A C 1
ATOM 746 O O . TYR A 1 95 ? -5.852 5.723 -4.574 1 98.69 95 TYR A O 1
ATOM 754 N N . TRP A 1 96 ? -7.305 7.387 -4.211 1 98.81 96 TRP A N 1
ATOM 755 C CA . TRP A 1 96 ? -6.359 8.148 -3.402 1 98.81 96 TRP A CA 1
ATOM 756 C C . TRP A 1 96 ? -6.09 7.449 -2.074 1 98.81 96 TRP A C 1
ATOM 758 O O . TRP A 1 96 ? -4.98 7.523 -1.54 1 98.81 96 TRP A O 1
ATOM 768 N N . TRP A 1 97 ? -7.133 6.727 -1.593 1 98.75 97 TRP A N 1
ATOM 769 C CA . TRP A 1 97 ? -6.984 5.898 -0.401 1 98.75 97 TRP A CA 1
ATOM 770 C C . TRP A 1 97 ? -5.883 4.863 -0.59 1 98.75 97 TRP A C 1
ATOM 772 O O . TRP A 1 97 ? -5.004 4.719 0.264 1 98.75 97 TRP A O 1
ATOM 782 N N . HIS A 1 98 ? -5.801 4.238 -1.709 1 98.75 98 HIS A N 1
ATOM 783 C CA . HIS A 1 98 ? -4.816 3.193 -1.978 1 98.75 98 HIS A CA 1
ATOM 784 C C . HIS A 1 98 ? -3.516 3.787 -2.512 1 98.75 98 HIS A C 1
ATOM 786 O O . HIS A 1 98 ? -2.434 3.252 -2.26 1 98.75 98 HIS A O 1
ATOM 792 N N . TRP A 1 99 ? -3.615 4.926 -3.236 1 98.62 99 TRP A N 1
ATOM 793 C CA . TRP A 1 99 ? -2.469 5.559 -3.885 1 98.62 99 TRP A CA 1
ATOM 794 C C . TRP A 1 99 ? -1.424 5.977 -2.857 1 98.62 99 TRP A C 1
ATOM 796 O O . TRP A 1 99 ? -0.221 5.875 -3.109 1 98.62 99 TRP A O 1
ATOM 806 N N . ALA A 1 100 ? -1.896 6.383 -1.712 1 98.62 100 ALA A N 1
ATOM 807 C CA . ALA A 1 100 ? -0.997 6.863 -0.665 1 98.62 100 ALA A CA 1
ATOM 808 C C . ALA A 1 100 ? 0.038 5.801 -0.302 1 98.62 100 ALA A C 1
ATOM 810 O O . ALA A 1 100 ? 1.242 6.062 -0.326 1 98.62 100 ALA A O 1
ATOM 811 N N . ASN A 1 101 ? -0.446 4.578 -0.044 1 98.12 101 ASN A N 1
ATOM 812 C CA . ASN A 1 101 ? 0.457 3.51 0.366 1 98.12 101 ASN A CA 1
ATOM 813 C C . ASN A 1 101 ? 0.925 2.682 -0.827 1 98.12 101 ASN A C 1
ATOM 815 O O . ASN A 1 101 ? 1.973 2.037 -0.768 1 98.12 101 ASN A O 1
ATOM 819 N N . GLY A 1 102 ? 0.099 2.705 -1.87 1 97.69 102 GLY A N 1
ATOM 820 C CA . GLY A 1 102 ? 0.397 1.834 -2.996 1 97.69 102 GLY A CA 1
ATOM 821 C C . GLY A 1 102 ? 1.389 2.439 -3.973 1 97.69 102 GLY A C 1
ATOM 822 O O . GLY A 1 102 ? 2.1 1.715 -4.672 1 97.69 102 GLY A O 1
ATOM 823 N N . THR A 1 103 ? 1.47 3.762 -4.027 1 97.75 103 THR A N 1
ATOM 824 C CA . THR A 1 103 ? 2.299 4.438 -5.02 1 97.75 103 THR A CA 1
ATOM 825 C C . THR A 1 103 ? 3.176 5.5 -4.359 1 97.75 103 THR A C 1
ATOM 827 O O . THR A 1 103 ? 4.402 5.469 -4.492 1 97.75 103 THR A O 1
ATOM 830 N N . PHE A 1 104 ? 2.584 6.422 -3.633 1 98.62 104 PHE A N 1
ATOM 831 C CA . PHE A 1 104 ? 3.305 7.613 -3.207 1 98.62 104 PHE A CA 1
ATOM 832 C C . PHE A 1 104 ? 4.367 7.266 -2.174 1 98.62 104 PHE A C 1
ATOM 834 O O . PHE A 1 104 ? 5.539 7.621 -2.334 1 98.62 104 PHE A O 1
ATOM 841 N N . GLN A 1 105 ? 3.982 6.539 -1.117 1 98.12 105 GLN A N 1
ATOM 842 C CA . GLN A 1 105 ? 4.926 6.203 -0.056 1 98.12 105 GLN A CA 1
ATOM 843 C C . GLN A 1 105 ? 6.074 5.348 -0.589 1 98.12 105 GLN A C 1
ATOM 845 O O . GLN A 1 105 ? 7.238 5.613 -0.296 1 98.12 105 GLN A O 1
ATOM 850 N N . PRO A 1 106 ? 5.824 4.348 -1.437 1 97.25 106 PRO A N 1
ATOM 851 C CA . PRO A 1 106 ? 6.938 3.615 -2.043 1 97.25 106 PRO A CA 1
ATOM 852 C C . PRO A 1 106 ? 7.824 4.504 -2.916 1 97.25 106 PRO A C 1
ATOM 854 O O . PRO A 1 106 ? 9.039 4.289 -2.988 1 97.25 106 PRO A O 1
ATOM 857 N N . THR A 1 107 ? 7.246 5.461 -3.615 1 97.5 107 THR A N 1
ATOM 858 C CA . THR A 1 107 ? 8.023 6.406 -4.41 1 97.5 107 THR A CA 1
ATOM 859 C C . THR A 1 107 ? 9 7.18 -3.529 1 97.5 107 THR A C 1
ATOM 861 O O . THR A 1 107 ? 10.18 7.297 -3.855 1 97.5 107 THR A O 1
ATOM 864 N N . ILE A 1 108 ? 8.523 7.648 -2.406 1 97.94 108 ILE A N 1
ATOM 865 C CA . ILE A 1 108 ? 9.383 8.344 -1.451 1 97.94 108 ILE A CA 1
ATOM 866 C C . ILE A 1 108 ? 10.453 7.387 -0.929 1 97.94 108 ILE A C 1
ATOM 868 O O . ILE A 1 108 ? 11.617 7.77 -0.783 1 97.94 108 ILE A O 1
ATOM 872 N N . GLY A 1 109 ? 10.039 6.141 -0.651 1 96.56 109 GLY A N 1
ATOM 873 C CA . GLY A 1 109 ? 10.977 5.125 -0.189 1 96.56 109 GLY A CA 1
ATOM 874 C C . GLY A 1 109 ? 12.117 4.887 -1.156 1 96.56 109 GLY A C 1
ATOM 875 O O . GLY A 1 109 ? 13.242 4.621 -0.736 1 96.56 109 GLY A O 1
ATOM 876 N N . ARG A 1 110 ? 11.836 4.961 -2.445 1 95.94 110 ARG A N 1
ATOM 877 C CA . ARG A 1 110 ? 12.891 4.777 -3.441 1 95.94 110 ARG A CA 1
ATOM 878 C C . ARG A 1 110 ? 13.906 5.918 -3.383 1 95.94 110 ARG A C 1
ATOM 880 O O . ARG A 1 110 ? 15.109 5.688 -3.482 1 95.94 110 ARG A O 1
ATOM 887 N N . VAL A 1 111 ? 13.43 7.098 -3.219 1 96.31 111 VAL A N 1
ATOM 888 C CA . VAL A 1 111 ? 14.32 8.242 -3.062 1 96.31 111 VAL A CA 1
ATOM 889 C C . VAL A 1 111 ? 15.203 8.039 -1.829 1 96.31 111 VAL A C 1
ATOM 891 O O . VAL A 1 111 ? 16.422 8.219 -1.893 1 96.31 111 VAL A O 1
ATOM 894 N N . MET A 1 112 ? 14.57 7.637 -0.776 1 95.25 112 MET A N 1
ATOM 895 C CA . MET A 1 112 ? 15.281 7.41 0.479 1 95.25 112 MET A CA 1
ATOM 896 C C . MET A 1 112 ? 16.375 6.359 0.304 1 95.25 112 MET A C 1
ATOM 898 O O . MET A 1 112 ? 17.5 6.543 0.772 1 95.25 112 MET A O 1
ATOM 902 N N . MET A 1 113 ? 16.062 5.301 -0.353 1 94.81 113 MET A N 1
ATOM 903 C CA . MET A 1 113 ? 17 4.203 -0.541 1 94.81 113 MET A CA 1
ATOM 904 C C . MET A 1 113 ? 18.188 4.645 -1.391 1 94.81 113 MET A C 1
ATOM 906 O O . MET A 1 113 ? 19.328 4.297 -1.099 1 94.81 113 MET A O 1
ATOM 910 N N . CYS A 1 114 ? 17.953 5.371 -2.445 1 95.12 114 CYS A N 1
ATOM 911 C CA . CYS A 1 114 ? 19.016 5.875 -3.299 1 95.12 114 CYS A CA 1
ATOM 912 C C . CYS A 1 114 ? 19.969 6.766 -2.51 1 95.12 114 CYS A C 1
ATOM 914 O O . CYS A 1 114 ? 21.188 6.652 -2.643 1 95.12 114 CYS A O 1
ATOM 916 N N . ARG A 1 115 ? 19.406 7.574 -1.695 1 93.25 115 ARG A N 1
ATOM 917 C CA . ARG A 1 115 ? 20.219 8.461 -0.875 1 93.25 115 ARG A CA 1
ATOM 918 C C . ARG A 1 115 ? 21 7.672 0.175 1 93.25 115 ARG A C 1
ATOM 920 O O . ARG A 1 115 ? 22.188 7.926 0.4 1 93.25 115 ARG A O 1
ATOM 927 N N . ALA A 1 116 ? 20.328 6.73 0.757 1 92.06 116 ALA A N 1
ATOM 928 C CA . ALA A 1 116 ? 20.984 5.887 1.757 1 92.06 116 ALA A CA 1
ATOM 929 C C . ALA A 1 116 ? 22.125 5.09 1.142 1 92.06 116 ALA A C 1
ATOM 931 O O . ALA A 1 116 ? 23.141 4.84 1.798 1 92.06 116 ALA A O 1
ATOM 932 N N . ALA A 1 117 ? 21.984 4.727 -0.096 1 92.88 117 ALA A N 1
ATOM 933 C CA . ALA A 1 117 ? 23 3.953 -0.801 1 92.88 117 ALA A CA 1
ATOM 934 C C . ALA A 1 117 ? 24.188 4.832 -1.189 1 92.88 117 ALA A C 1
ATOM 936 O O . ALA A 1 117 ? 25.219 4.332 -1.645 1 92.88 117 ALA A O 1
ATOM 937 N N . GLY A 1 118 ? 23.984 6.129 -1.044 1 91.81 118 GLY A N 1
ATOM 938 C CA . GLY A 1 118 ? 25.062 7.055 -1.373 1 91.81 118 GLY A CA 1
ATOM 939 C C . GLY A 1 118 ? 25.25 7.246 -2.865 1 91.81 118 GLY A C 1
ATOM 940 O O . GLY A 1 118 ? 26.359 7.484 -3.334 1 91.81 118 GLY A O 1
ATOM 941 N N . LEU A 1 119 ? 24.203 7.051 -3.568 1 92.94 119 LEU A N 1
ATOM 942 C CA . LEU A 1 119 ? 24.312 7.262 -5.008 1 92.94 119 LEU A CA 1
ATOM 943 C C . LEU A 1 119 ? 24.594 8.727 -5.324 1 92.94 119 LEU A C 1
ATOM 945 O O . LEU A 1 119 ? 24.031 9.625 -4.703 1 92.94 119 LEU A O 1
ATOM 949 N N . PRO A 1 120 ? 25.594 8.891 -6.195 1 91.75 120 PRO A N 1
ATOM 950 C CA . PRO A 1 120 ? 25.938 10.281 -6.523 1 91.75 120 PRO A CA 1
ATOM 951 C C . PRO A 1 120 ? 24.812 11.008 -7.258 1 91.75 120 PRO A C 1
ATOM 953 O O . PRO A 1 120 ? 23.922 10.367 -7.824 1 91.75 120 PRO A O 1
ATOM 956 N N . ALA A 1 121 ? 25.219 12.305 -7.191 1 86.44 121 ALA A N 1
ATOM 957 C CA . ALA A 1 121 ? 24.281 13.141 -7.953 1 86.44 121 ALA A CA 1
ATOM 958 C C . ALA A 1 121 ? 24.344 12.797 -9.438 1 86.44 121 ALA A C 1
ATOM 960 O O . ALA A 1 121 ? 25.422 12.57 -9.992 1 86.44 121 ALA A O 1
ATOM 961 N N . GLY A 1 122 ? 23.344 12.453 -10.117 1 89.81 122 GLY A N 1
ATOM 962 C CA . GLY A 1 122 ? 23.344 12.141 -11.539 1 89.81 122 GLY A CA 1
ATOM 963 C C . GLY A 1 122 ? 23.078 10.672 -11.828 1 89.81 122 GLY A C 1
ATOM 964 O O . GLY A 1 122 ? 22.844 10.289 -12.977 1 89.81 122 GLY A O 1
ATOM 965 N N . HIS A 1 123 ? 23.359 9.945 -10.734 1 93.5 123 HIS A N 1
ATOM 966 C CA . HIS A 1 123 ? 23.047 8.539 -10.961 1 93.5 123 HIS A CA 1
ATOM 967 C C . HIS A 1 123 ? 21.641 8.367 -11.516 1 93.5 123 HIS A C 1
ATOM 969 O O . HIS A 1 123 ? 20.688 9.016 -11.055 1 93.5 123 HIS A O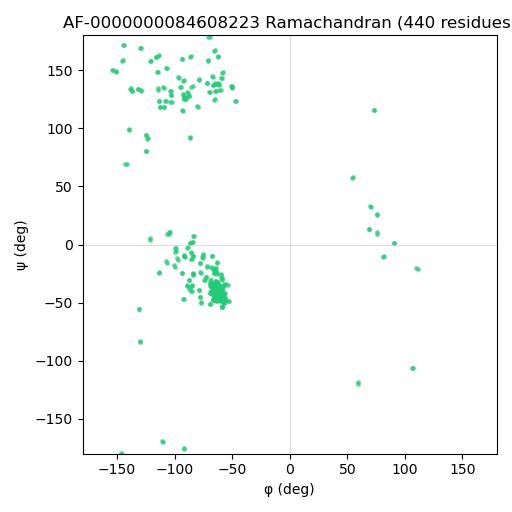 1
ATOM 975 N N . TRP A 1 124 ? 21.5 7.52 -12.508 1 94.31 124 TRP A N 1
ATOM 976 C CA . TRP A 1 124 ? 20.25 7.406 -13.242 1 94.31 124 TRP A CA 1
ATOM 977 C C . TRP A 1 124 ? 19.109 6.957 -12.328 1 94.31 124 TRP A C 1
ATOM 979 O O . TRP A 1 124 ? 17.969 7.395 -12.477 1 94.31 124 TRP A O 1
ATOM 989 N N . LEU A 1 125 ? 19.469 6.055 -11.398 1 94.69 125 LEU A N 1
ATOM 990 C CA . LEU A 1 125 ? 18.453 5.527 -10.492 1 94.69 125 LEU A CA 1
ATOM 991 C C . LEU A 1 125 ? 17.906 6.629 -9.594 1 94.69 125 LEU A C 1
ATOM 993 O O . LEU A 1 125 ? 16.703 6.672 -9.312 1 94.69 125 LEU A O 1
ATOM 997 N N . LEU A 1 126 ? 18.797 7.43 -9.047 1 95.19 126 LEU A N 1
ATOM 998 C CA . LEU A 1 126 ? 18.359 8.555 -8.234 1 95.19 126 LEU A CA 1
ATOM 999 C C . LEU A 1 126 ? 17.531 9.531 -9.062 1 95.19 126 LEU A C 1
ATOM 1001 O O . LEU A 1 126 ? 16.484 10.016 -8.609 1 95.19 126 LEU A O 1
ATOM 1005 N N . ALA A 1 127 ? 17.953 9.789 -10.266 1 96.12 127 ALA A N 1
ATOM 1006 C CA . ALA A 1 127 ? 17.203 10.664 -11.172 1 96.12 127 ALA A CA 1
ATOM 1007 C C . ALA A 1 127 ? 15.82 10.102 -11.445 1 96.12 127 ALA A C 1
ATOM 1009 O O . ALA A 1 127 ? 14.836 10.844 -11.445 1 96.12 127 ALA A O 1
ATOM 1010 N N . MET A 1 128 ? 15.758 8.844 -11.656 1 94.88 128 MET A N 1
ATOM 1011 C CA . MET A 1 128 ? 14.484 8.172 -11.898 1 94.88 128 MET A CA 1
ATOM 1012 C C . MET A 1 128 ? 13.555 8.305 -10.695 1 94.88 128 MET A C 1
ATOM 1014 O O . MET A 1 128 ? 12.375 8.625 -10.844 1 94.88 128 MET A O 1
ATOM 1018 N N . ALA A 1 129 ? 14.102 8.055 -9.539 1 96.25 129 ALA A N 1
ATOM 1019 C CA . ALA A 1 129 ? 13.312 8.148 -8.312 1 96.25 129 ALA A CA 1
ATOM 1020 C C . ALA A 1 129 ? 12.805 9.57 -8.094 1 96.25 129 ALA A C 1
ATOM 1022 O O . ALA A 1 129 ? 11.633 9.766 -7.762 1 96.25 129 ALA A O 1
ATOM 1023 N N . ASP A 1 130 ? 13.641 10.531 -8.305 1 96.62 130 ASP A N 1
ATOM 1024 C CA . ASP A 1 130 ? 13.258 11.938 -8.148 1 96.62 130 ASP A CA 1
ATOM 1025 C C . ASP A 1 130 ? 12.195 12.336 -9.172 1 96.62 130 ASP A C 1
ATOM 1027 O O . ASP A 1 130 ? 11.273 13.078 -8.852 1 96.62 130 ASP A O 1
ATOM 1031 N N . ASP A 1 131 ? 12.352 11.875 -10.352 1 96.25 131 ASP A N 1
ATOM 1032 C CA . ASP A 1 131 ? 11.375 12.164 -11.398 1 96.25 131 ASP A CA 1
ATOM 1033 C C . ASP A 1 131 ? 10.008 11.57 -11.047 1 96.25 131 ASP A C 1
ATOM 1035 O O . ASP A 1 131 ? 8.977 12.211 -11.273 1 96.25 131 ASP A O 1
ATOM 1039 N N . GLN A 1 132 ? 10.039 10.367 -10.57 1 96.5 132 GLN A N 1
ATOM 1040 C CA . GLN A 1 132 ? 8.789 9.727 -10.18 1 96.5 132 GLN A CA 1
ATOM 1041 C C . GLN A 1 132 ? 8.125 10.484 -9.031 1 96.5 132 GLN A C 1
ATOM 1043 O O . GLN A 1 132 ? 6.902 10.617 -9 1 96.5 132 GLN A O 1
ATOM 1048 N N . LEU A 1 133 ? 8.906 10.945 -8.102 1 97.81 133 LEU A N 1
ATOM 1049 C CA . LEU A 1 133 ? 8.367 11.734 -6.996 1 97.81 133 LEU A CA 1
ATOM 1050 C C . LEU A 1 133 ? 7.75 13.031 -7.504 1 97.81 133 LEU A C 1
ATOM 1052 O O . LEU A 1 133 ? 6.637 13.383 -7.113 1 97.81 133 LEU A O 1
ATOM 1056 N N . ARG A 1 134 ? 8.438 13.688 -8.367 1 97.81 134 ARG A N 1
ATOM 1057 C CA . ARG A 1 134 ? 7.914 14.914 -8.961 1 97.81 134 ARG A CA 1
ATOM 1058 C C . ARG A 1 134 ? 6.605 14.656 -9.695 1 97.81 134 ARG A C 1
ATOM 1060 O O . ARG A 1 134 ? 5.637 15.398 -9.539 1 97.81 134 ARG A O 1
ATOM 1067 N N . ALA A 1 135 ? 6.59 13.609 -10.492 1 97.31 135 ALA A N 1
ATOM 1068 C CA . ALA A 1 135 ? 5.387 13.266 -11.25 1 97.31 135 ALA A CA 1
ATOM 1069 C C . ALA A 1 135 ? 4.215 12.977 -10.312 1 97.31 135 ALA A C 1
ATOM 1071 O O . ALA A 1 135 ? 3.078 13.367 -10.594 1 97.31 135 ALA A O 1
ATOM 1072 N N . ALA A 1 136 ? 4.504 12.273 -9.266 1 98.25 136 ALA A N 1
ATOM 1073 C CA . ALA A 1 136 ? 3.467 11.977 -8.289 1 98.25 136 ALA A CA 1
ATOM 1074 C C . ALA A 1 136 ? 2.92 13.25 -7.66 1 98.25 136 ALA A C 1
ATOM 1076 O O . ALA A 1 136 ? 1.704 13.414 -7.531 1 98.25 136 ALA A O 1
ATOM 1077 N N . LEU A 1 137 ? 3.779 14.156 -7.281 1 98.69 137 LEU A N 1
ATOM 1078 C CA . LEU A 1 137 ? 3.363 15.43 -6.691 1 98.69 137 LEU A CA 1
ATOM 1079 C C . LEU A 1 137 ? 2.609 16.281 -7.711 1 98.69 137 LEU A C 1
ATOM 1081 O O . LEU A 1 137 ? 1.66 16.984 -7.355 1 98.69 137 LEU A O 1
ATOM 1085 N N . ASP A 1 138 ? 3.041 16.203 -8.969 1 98.56 138 ASP A N 1
ATOM 1086 C CA . ASP A 1 138 ? 2.326 16.906 -10.031 1 98.56 138 ASP A CA 1
ATOM 1087 C C . ASP A 1 138 ? 0.892 16.406 -10.156 1 98.56 138 ASP A C 1
ATOM 1089 O O . ASP A 1 138 ? -0.041 17.203 -10.305 1 98.56 138 ASP A O 1
ATOM 1093 N N . GLU A 1 139 ? 0.795 15.125 -10.148 1 97.88 139 GLU A N 1
ATOM 1094 C CA . GLU A 1 139 ? -0.538 14.531 -10.227 1 97.88 139 GLU A CA 1
ATOM 1095 C C . GLU A 1 139 ? -1.409 14.977 -9.062 1 97.88 139 GLU A C 1
ATOM 1097 O O . GLU A 1 139 ? -2.576 15.328 -9.242 1 97.88 139 GLU A O 1
ATOM 1102 N N . LEU A 1 140 ? -0.875 14.898 -7.895 1 98.75 140 LEU A N 1
ATOM 1103 C CA . LEU A 1 140 ? -1.597 15.328 -6.699 1 98.75 140 LEU A CA 1
ATOM 1104 C C . LEU A 1 140 ? -1.978 16.797 -6.793 1 98.75 140 LEU A C 1
ATOM 1106 O O . LEU A 1 140 ? -3.1 17.172 -6.449 1 98.75 140 LEU A O 1
ATOM 1110 N N . ASP A 1 141 ? -1.05 17.594 -7.207 1 98.88 141 ASP A N 1
ATOM 1111 C CA . ASP A 1 141 ? -1.288 19.031 -7.332 1 98.88 141 ASP A CA 1
ATOM 1112 C C . ASP A 1 141 ? -2.43 19.312 -8.305 1 98.88 141 ASP A C 1
ATOM 1114 O O . ASP A 1 141 ? -3.254 20.203 -8.062 1 98.88 141 ASP A O 1
ATOM 1118 N N . LYS A 1 142 ? -2.447 18.609 -9.367 1 98.44 142 LYS A N 1
ATOM 1119 C CA . LYS A 1 142 ? -3.529 18.734 -10.344 1 98.44 142 LYS A CA 1
ATOM 1120 C C . LYS A 1 142 ? -4.871 18.359 -9.719 1 98.44 142 LYS A C 1
ATOM 1122 O O . LYS A 1 142 ? -5.867 19.062 -9.914 1 98.44 142 LYS A O 1
ATOM 1127 N N . ARG A 1 143 ? -4.961 17.281 -9 1 98.44 143 ARG A N 1
ATOM 1128 C CA . ARG A 1 143 ? -6.184 16.859 -8.328 1 98.44 143 ARG A CA 1
ATOM 1129 C C . ARG A 1 143 ? -6.695 17.953 -7.387 1 98.44 143 ARG A C 1
ATOM 1131 O O . ARG A 1 143 ? -7.898 18.219 -7.336 1 98.44 143 ARG A O 1
ATOM 1138 N N . LEU A 1 144 ? -5.812 18.562 -6.688 1 98.75 144 LEU A N 1
ATOM 1139 C CA . LEU A 1 144 ? -6.176 19.484 -5.617 1 98.75 144 LEU A CA 1
ATOM 1140 C C . LEU A 1 144 ? -6.418 20.891 -6.168 1 98.75 144 LEU A C 1
ATOM 1142 O O . LEU A 1 144 ? -6.793 21.797 -5.422 1 98.75 144 LEU A O 1
ATOM 1146 N N . ALA A 1 145 ? -6.145 21.062 -7.43 1 98.56 145 ALA A N 1
ATOM 1147 C CA . ALA A 1 145 ? -6.473 22.344 -8.07 1 98.56 145 ALA A CA 1
ATOM 1148 C C . ALA A 1 145 ? -7.98 22.562 -8.102 1 98.56 145 ALA A C 1
ATOM 1150 O O . ALA A 1 145 ? -8.453 23.688 -7.953 1 98.56 145 ALA A O 1
ATOM 1151 N N . ASP A 1 146 ? -8.734 21.453 -8.234 1 97.5 146 ASP A N 1
ATOM 1152 C CA . ASP A 1 146 ? -10.172 21.594 -8.469 1 97.5 146 ASP A CA 1
ATOM 1153 C C . ASP A 1 146 ? -10.969 20.906 -7.371 1 97.5 146 ASP A C 1
ATOM 1155 O O . ASP A 1 146 ? -12.188 20.75 -7.484 1 97.5 146 ASP A O 1
ATOM 1159 N N . ASN A 1 147 ? -10.297 20.406 -6.406 1 98.56 147 ASN A N 1
ATOM 1160 C CA . ASN A 1 147 ? -10.961 19.688 -5.324 1 98.56 147 ASN A CA 1
ATOM 1161 C C . ASN A 1 147 ? -10.375 20.062 -3.965 1 98.56 147 ASN A C 1
ATOM 1163 O O . ASN A 1 147 ? -9.156 20.125 -3.801 1 98.56 147 ASN A O 1
ATOM 1167 N N . ALA A 1 148 ? -11.234 20.297 -3.053 1 98.38 148 ALA A N 1
ATOM 1168 C CA . ALA A 1 148 ? -10.781 20.656 -1.714 1 98.38 148 ALA A CA 1
ATOM 1169 C C . ALA A 1 148 ? -10.109 19.469 -1.021 1 98.38 148 ALA A C 1
ATOM 1171 O O . ALA A 1 148 ? -9.188 19.656 -0.226 1 98.38 148 ALA A O 1
ATOM 1172 N N . TRP A 1 149 ? -10.695 18.297 -1.337 1 98.88 149 TRP A N 1
ATOM 1173 C CA . TRP A 1 149 ? -10.219 17.047 -0.729 1 98.88 149 TRP A CA 1
ATOM 1174 C C . TRP A 1 149 ? -9.953 15.992 -1.792 1 98.88 149 TRP A C 1
ATOM 1176 O O . TRP A 1 149 ? -10.312 16.172 -2.959 1 98.88 149 TRP A O 1
ATOM 1186 N N . LEU A 1 150 ? -9.336 14.938 -1.419 1 98.81 150 LEU A N 1
ATOM 1187 C CA . LEU A 1 150 ? -8.945 13.891 -2.357 1 98.81 150 LEU A CA 1
ATOM 1188 C C . LEU A 1 150 ? -10.172 13.203 -2.945 1 98.81 150 LEU A C 1
ATOM 1190 O O . LEU A 1 150 ? -10.195 12.875 -4.133 1 98.81 150 LEU A O 1
ATOM 1194 N N . ALA A 1 151 ? -11.227 13.008 -2.182 1 98.12 151 ALA A N 1
ATOM 1195 C CA . ALA A 1 151 ? -12.469 12.398 -2.658 1 98.12 151 ALA A CA 1
ATOM 1196 C C . ALA A 1 151 ? -13.359 13.445 -3.328 1 98.12 151 ALA A C 1
ATOM 1198 O O . ALA A 1 151 ? -14.516 13.156 -3.662 1 98.12 151 ALA A O 1
ATOM 1199 N N . GLY A 1 152 ? -12.859 14.633 -3.516 1 96.75 152 GLY A N 1
ATOM 1200 C CA . GLY A 1 152 ? -13.648 15.719 -4.082 1 96.75 152 GLY A CA 1
ATOM 1201 C C . GLY A 1 152 ? -14.047 16.766 -3.055 1 96.75 152 GLY A C 1
ATOM 1202 O O . GLY A 1 152 ? -13.211 17.531 -2.578 1 96.75 152 GLY A O 1
ATOM 1203 N N . ARG A 1 153 ? -15.258 16.781 -2.682 1 94.56 153 ARG A N 1
ATOM 1204 C CA . ARG A 1 153 ? -15.734 17.844 -1.794 1 94.56 153 ARG A CA 1
ATOM 1205 C C . ARG A 1 153 ? -15.75 17.375 -0.343 1 94.56 153 ARG A C 1
ATOM 1207 O O . ARG A 1 153 ? -15.875 18.172 0.576 1 94.56 153 ARG A O 1
ATOM 1214 N N . GLN A 1 154 ? -15.578 16.125 -0.203 1 95.88 154 GLN A N 1
ATOM 1215 C CA . GLN A 1 154 ? -15.672 15.625 1.164 1 95.88 154 GLN A CA 1
ATOM 1216 C C . GLN A 1 154 ? -14.312 15.18 1.683 1 95.88 154 GLN A C 1
ATOM 1218 O O . GLN A 1 154 ? -13.547 14.547 0.958 1 95.88 154 GLN A O 1
ATOM 1223 N N . PHE A 1 155 ? -14.023 15.609 2.977 1 98.62 155 PHE A N 1
ATOM 1224 C CA . PHE A 1 155 ? -12.883 15.07 3.707 1 98.62 155 PHE A CA 1
ATOM 1225 C C . PHE A 1 155 ? -13.094 13.594 4.027 1 98.62 155 PHE A C 1
ATOM 1227 O O . PHE A 1 155 ? -14.195 13.188 4.391 1 98.62 155 PHE A O 1
ATOM 1234 N N . SER A 1 156 ? -12.109 12.805 3.863 1 98.88 156 SER A N 1
ATOM 1235 C CA . SER A 1 156 ? -12.266 11.367 4.047 1 98.88 156 SER A CA 1
ATOM 1236 C C . SER A 1 156 ? -10.992 10.742 4.613 1 98.88 156 SER A C 1
ATOM 1238 O O . SER A 1 156 ? -10.016 11.438 4.863 1 98.88 156 SER A O 1
ATOM 1240 N N . ALA A 1 157 ? -10.992 9.43 4.816 1 98.88 157 ALA A N 1
ATOM 1241 C CA . ALA A 1 157 ? -9.852 8.648 5.301 1 98.88 157 ALA A CA 1
ATOM 1242 C C . ALA A 1 157 ? -8.656 8.789 4.367 1 98.88 157 ALA A C 1
ATOM 1244 O O . ALA A 1 157 ? -7.508 8.695 4.801 1 98.88 157 ALA A O 1
ATOM 1245 N N . ALA A 1 158 ? -8.898 9.023 3.07 1 98.88 158 ALA A N 1
ATOM 1246 C CA . ALA A 1 158 ? -7.801 9.195 2.123 1 98.88 158 ALA A CA 1
ATOM 1247 C C . ALA A 1 158 ? -6.938 10.398 2.492 1 98.88 158 ALA A C 1
ATOM 1249 O O . ALA A 1 158 ? -5.715 10.367 2.348 1 98.88 158 ALA A O 1
ATOM 1250 N N . ASP A 1 159 ? -7.551 11.461 2.986 1 98.94 159 ASP A N 1
ATOM 1251 C CA . ASP A 1 159 ? -6.816 12.656 3.385 1 98.94 159 ASP A CA 1
ATOM 1252 C C . ASP A 1 159 ? -5.961 12.391 4.621 1 98.94 159 ASP A C 1
ATOM 1254 O O . ASP A 1 159 ? -4.816 12.844 4.699 1 98.94 159 ASP A O 1
ATOM 1258 N N . ILE A 1 160 ? -6.488 11.664 5.52 1 98.94 160 ILE A N 1
ATOM 1259 C CA . ILE A 1 160 ? -5.766 11.305 6.738 1 98.94 160 ILE A CA 1
ATOM 1260 C C . ILE A 1 160 ? -4.547 10.453 6.383 1 98.94 160 ILE A C 1
ATOM 1262 O O . ILE A 1 160 ? -3.447 10.695 6.887 1 98.94 160 ILE A O 1
ATOM 1266 N N . MET A 1 161 ? -4.742 9.531 5.52 1 98.88 161 MET A N 1
ATOM 1267 C CA . MET A 1 161 ? -3.688 8.602 5.125 1 98.88 161 MET A CA 1
ATOM 1268 C C . MET A 1 161 ? -2.516 9.344 4.492 1 98.88 161 MET A C 1
ATOM 1270 O O . MET A 1 161 ? -1.355 9.008 4.738 1 98.88 161 MET A O 1
ATOM 1274 N N . LEU A 1 162 ? -2.816 10.352 3.742 1 98.94 162 LEU A N 1
ATOM 1275 C CA . LEU A 1 162 ? -1.803 10.977 2.902 1 98.94 162 LEU A CA 1
ATOM 1276 C C . LEU A 1 162 ? -0.993 12 3.695 1 98.94 162 LEU A C 1
ATOM 1278 O O . LEU A 1 162 ? 0.167 12.266 3.373 1 98.94 162 LEU A O 1
ATOM 1282 N N . MET A 1 163 ? -1.518 12.555 4.746 1 98.94 163 MET A N 1
ATOM 1283 C CA . MET A 1 163 ? -0.961 13.734 5.41 1 98.94 163 MET A CA 1
ATOM 1284 C C . MET A 1 163 ? 0.449 13.453 5.922 1 98.94 163 MET A C 1
ATOM 1286 O O . MET A 1 163 ? 1.352 14.266 5.746 1 98.94 163 MET A O 1
ATOM 1290 N N . PHE A 1 164 ? 0.644 12.273 6.488 1 98.88 164 PHE A N 1
ATOM 1291 C CA . PHE A 1 164 ? 1.956 11.898 7 1 98.88 164 PHE A CA 1
ATOM 1292 C C . PHE A 1 164 ? 3.025 12.07 5.926 1 98.88 164 PHE A C 1
ATOM 1294 O O . PHE A 1 164 ? 4.078 12.656 6.18 1 98.88 164 PHE A O 1
ATOM 1301 N N . SER A 1 165 ? 2.752 11.539 4.703 1 98.81 165 SER A N 1
ATOM 1302 C CA . SER A 1 165 ? 3.738 11.508 3.627 1 98.81 165 SER A CA 1
ATOM 1303 C C . SER A 1 165 ? 4.086 12.914 3.152 1 98.81 165 SER A C 1
ATOM 1305 O O . SER A 1 165 ? 5.199 13.156 2.68 1 98.81 165 SER A O 1
ATOM 1307 N N . LEU A 1 166 ? 3.172 13.859 3.355 1 98.88 166 LEU A N 1
ATOM 1308 C CA . LEU A 1 166 ? 3.389 15.227 2.887 1 98.88 166 LEU A CA 1
ATOM 1309 C C . LEU A 1 166 ? 4.051 16.078 3.969 1 98.88 166 LEU A C 1
ATOM 1311 O O . LEU A 1 166 ? 4.48 17.203 3.703 1 98.88 166 LEU A O 1
ATOM 1315 N N . THR A 1 167 ? 4.152 15.562 5.215 1 98.69 167 THR A N 1
ATOM 1316 C CA . THR A 1 167 ? 4.648 16.359 6.328 1 98.69 167 THR A CA 1
ATOM 1317 C C . THR A 1 167 ? 5.734 15.617 7.094 1 98.69 167 THR A C 1
ATOM 1319 O O . THR A 1 167 ? 6.902 15.625 6.691 1 98.69 167 THR A O 1
ATOM 1322 N N . THR A 1 168 ? 5.363 14.734 8.016 1 98.5 168 THR A N 1
ATOM 1323 C CA . THR A 1 168 ? 6.266 14.078 8.961 1 98.5 168 THR A CA 1
ATOM 1324 C C . THR A 1 168 ? 7.305 13.242 8.219 1 98.5 168 THR A C 1
ATOM 1326 O O . THR A 1 168 ? 8.461 13.172 8.641 1 98.5 168 THR A O 1
ATOM 1329 N N . MET A 1 169 ? 6.91 12.625 7.129 1 98.38 169 MET A N 1
ATOM 1330 C CA . MET A 1 169 ? 7.832 11.789 6.359 1 98.38 169 MET A CA 1
ATOM 1331 C C . MET A 1 169 ? 9.023 12.609 5.867 1 98.38 169 MET A C 1
ATOM 1333 O O . MET A 1 169 ? 10.117 12.07 5.695 1 98.38 169 MET A O 1
ATOM 1337 N N . ARG A 1 170 ? 8.875 13.883 5.707 1 98.25 170 ARG A N 1
ATOM 1338 C CA . ARG A 1 170 ? 9.914 14.742 5.152 1 98.25 170 ARG A CA 1
ATOM 1339 C C . ARG A 1 170 ? 11.023 14.992 6.172 1 98.25 170 ARG A C 1
ATOM 1341 O O . ARG A 1 170 ? 12.078 15.523 5.832 1 98.25 170 ARG A O 1
ATOM 1348 N N . TYR A 1 171 ? 10.844 14.578 7.488 1 97.06 171 TYR A N 1
ATOM 1349 C CA . TYR A 1 171 ? 11.938 14.539 8.453 1 97.06 171 TYR A CA 1
ATOM 1350 C C . TYR A 1 171 ? 12.938 13.438 8.094 1 97.06 171 TYR A C 1
ATOM 1352 O O . TYR A 1 171 ? 14.125 13.547 8.406 1 97.06 171 TYR A O 1
ATOM 1360 N N . TRP A 1 172 ? 12.414 12.391 7.473 1 95.81 172 TRP A N 1
ATOM 1361 C CA . TRP A 1 172 ? 13.266 11.258 7.117 1 95.81 172 TRP A CA 1
ATOM 1362 C C . TRP A 1 172 ? 13.82 11.414 5.707 1 95.81 172 TRP A C 1
ATOM 1364 O O . TRP A 1 172 ? 15.008 11.188 5.473 1 95.81 172 TRP A O 1
ATOM 1374 N N . THR A 1 173 ? 12.992 11.75 4.785 1 96.69 173 THR A N 1
ATOM 1375 C CA . THR A 1 173 ? 13.328 11.953 3.383 1 96.69 173 THR A CA 1
ATOM 1376 C C . THR A 1 173 ? 12.891 13.336 2.914 1 96.69 173 THR A C 1
ATOM 1378 O O . THR A 1 173 ? 11.773 13.508 2.422 1 96.69 173 THR A O 1
ATOM 1381 N N . PRO A 1 174 ? 13.82 14.266 2.988 1 97 174 PRO A N 1
ATOM 1382 C CA . PRO A 1 174 ? 13.453 15.633 2.619 1 97 174 PRO A CA 1
ATOM 1383 C C . PRO A 1 174 ? 13.195 15.789 1.124 1 97 174 PRO A C 1
ATOM 1385 O O . PRO A 1 174 ? 13.945 15.258 0.302 1 97 174 PRO A O 1
ATOM 1388 N N . TYR A 1 175 ? 12.164 16.359 0.756 1 97.25 175 TYR A N 1
ATOM 1389 C CA . TYR A 1 175 ? 11.828 16.859 -0.571 1 97.25 175 TYR A CA 1
ATOM 1390 C C . TYR A 1 175 ? 10.992 18.141 -0.478 1 97.25 175 TYR A C 1
ATOM 1392 O O . TYR A 1 175 ? 10.367 18.406 0.554 1 97.25 175 TYR A O 1
ATOM 1400 N N . SER A 1 176 ? 10.961 18.953 -1.487 1 98 176 SER A N 1
ATOM 1401 C CA . SER A 1 176 ? 10.305 20.25 -1.464 1 98 176 SER A CA 1
ATOM 1402 C C . SER A 1 176 ? 8.891 20.172 -2.047 1 98 176 SER A C 1
ATOM 1404 O O . SER A 1 176 ? 8.656 19.438 -3.018 1 98 176 SER A O 1
ATOM 1406 N N . LEU A 1 177 ? 7.961 20.922 -1.487 1 98.62 177 LEU A N 1
ATOM 1407 C CA . LEU A 1 177 ? 6.621 21.109 -2.037 1 98.62 177 LEU A CA 1
ATOM 1408 C C . LEU A 1 177 ? 6.488 22.469 -2.695 1 98.62 177 LEU A C 1
ATOM 1410 O O . LEU A 1 177 ? 5.391 22.875 -3.094 1 98.62 177 LEU A O 1
ATOM 1414 N N . ALA A 1 178 ? 7.535 23.188 -2.895 1 98.5 178 ALA A N 1
ATOM 1415 C CA . ALA A 1 178 ? 7.516 24.578 -3.322 1 98.5 178 ALA A CA 1
ATOM 1416 C C . ALA A 1 178 ? 6.863 24.734 -4.691 1 98.5 178 ALA A C 1
ATOM 1418 O O . ALA A 1 178 ? 6.191 25.719 -4.965 1 98.5 178 ALA A O 1
ATOM 1419 N N . ALA A 1 179 ? 7.043 23.812 -5.551 1 98.38 179 ALA A N 1
ATOM 1420 C CA . ALA A 1 179 ? 6.539 23.891 -6.918 1 98.38 179 ALA A CA 1
ATOM 1421 C C . ALA A 1 179 ? 5.082 23.422 -6.996 1 98.38 179 ALA A C 1
ATOM 1423 O O . ALA A 1 179 ? 4.488 23.406 -8.078 1 98.38 179 ALA A O 1
ATOM 1424 N N . HIS A 1 180 ? 4.48 23.062 -5.891 1 98.81 180 HIS A N 1
ATOM 1425 C CA . HIS A 1 180 ? 3.139 22.5 -5.848 1 98.81 180 HIS A CA 1
ATOM 1426 C C . HIS A 1 180 ? 2.23 23.297 -4.918 1 98.81 180 HIS A C 1
ATOM 1428 O O . HIS A 1 180 ? 1.893 22.828 -3.826 1 98.81 180 HIS A O 1
ATOM 1434 N N . ALA A 1 181 ? 1.72 24.375 -5.395 1 98.75 181 ALA A N 1
ATOM 1435 C CA . ALA A 1 181 ? 0.998 25.344 -4.586 1 98.75 181 ALA A CA 1
ATOM 1436 C C . ALA A 1 181 ? -0.317 24.766 -4.066 1 98.75 181 ALA A C 1
ATOM 1438 O O . ALA A 1 181 ? -0.744 25.078 -2.953 1 98.75 181 ALA A O 1
ATOM 1439 N N . ASN A 1 182 ? -0.978 23.969 -4.898 1 98.88 182 ASN A N 1
ATOM 1440 C CA . ASN A 1 182 ? -2.236 23.375 -4.457 1 98.88 182 ASN A CA 1
ATOM 1441 C C . ASN A 1 182 ? -2.014 22.344 -3.357 1 98.88 182 ASN A C 1
ATOM 1443 O O . ASN A 1 182 ? -2.84 22.203 -2.453 1 98.88 182 ASN A O 1
ATOM 1447 N N . VAL A 1 183 ? -0.9 21.625 -3.447 1 98.94 183 VAL A N 1
ATOM 1448 C CA . VAL A 1 183 ? -0.555 20.688 -2.393 1 98.94 183 VAL A CA 1
ATOM 1449 C C . VAL A 1 183 ? -0.284 21.438 -1.091 1 98.94 183 VAL A C 1
ATOM 1451 O O . VAL A 1 183 ? -0.725 21.016 -0.02 1 98.94 183 VAL A O 1
ATOM 1454 N N . LEU A 1 184 ? 0.456 22.516 -1.208 1 98.88 184 LEU A N 1
ATOM 1455 C CA . LEU A 1 184 ? 0.758 23.312 -0.022 1 98.88 184 LEU A CA 1
ATOM 1456 C C . LEU A 1 184 ? -0.52 23.859 0.61 1 98.88 184 LEU A C 1
ATOM 1458 O O . LEU A 1 184 ? -0.679 23.812 1.832 1 98.88 184 LEU A O 1
ATOM 1462 N N . ALA A 1 185 ? -1.406 24.328 -0.199 1 98.88 185 ALA A N 1
ATOM 1463 C CA . ALA A 1 185 ? -2.688 24.828 0.301 1 98.88 185 ALA A CA 1
ATOM 1464 C C . ALA A 1 185 ? -3.484 23.703 0.965 1 98.88 185 ALA A C 1
ATOM 1466 O O . ALA A 1 185 ? -4.137 23.922 1.987 1 98.88 185 ALA A O 1
ATOM 1467 N N . TYR A 1 186 ? -3.475 22.578 0.376 1 98.88 186 TYR A N 1
ATOM 1468 C CA . TYR A 1 186 ? -4.133 21.391 0.899 1 98.88 186 TYR A CA 1
ATOM 1469 C C . TYR A 1 186 ? -3.562 21 2.256 1 98.88 186 TYR A C 1
ATOM 1471 O O . TYR A 1 186 ? -4.312 20.734 3.199 1 98.88 186 TYR A O 1
ATOM 1479 N N . VAL A 1 187 ? -2.201 20.938 2.381 1 98.88 187 VAL A N 1
ATOM 1480 C CA . VAL A 1 187 ? -1.538 20.641 3.645 1 98.88 187 VAL A CA 1
ATOM 1481 C C . VAL A 1 187 ? -1.977 21.625 4.715 1 98.88 187 VAL A C 1
ATOM 1483 O O . VAL A 1 187 ? -2.289 21.25 5.844 1 98.88 187 VAL A O 1
ATOM 1486 N N . GLU A 1 188 ? -1.978 22.844 4.359 1 98.75 188 GLU A N 1
ATOM 1487 C CA . GLU A 1 188 ? -2.432 23.875 5.289 1 98.75 188 GLU A CA 1
ATOM 1488 C C . GLU A 1 188 ? -3.873 23.641 5.723 1 98.75 188 GLU A C 1
ATOM 1490 O O . GLU A 1 188 ? -4.199 23.75 6.906 1 98.75 188 GLU A O 1
ATOM 1495 N N . ARG A 1 189 ? -4.75 23.359 4.777 1 98.69 189 ARG A N 1
ATOM 1496 C CA . ARG A 1 189 ? -6.156 23.125 5.066 1 98.69 189 ARG A CA 1
ATOM 1497 C C . ARG A 1 189 ? -6.324 21.953 6.027 1 98.69 189 ARG A C 1
ATOM 1499 O O . ARG A 1 189 ? -7.094 22.031 6.984 1 98.69 189 ARG A O 1
ATOM 1506 N N . VAL A 1 190 ? -5.637 20.828 5.797 1 98.88 190 VAL A N 1
ATOM 1507 C CA . VAL A 1 190 ? -5.723 19.672 6.664 1 98.88 190 VAL A CA 1
ATOM 1508 C C . VAL A 1 190 ? -5.168 20 8.047 1 98.88 190 VAL A C 1
ATOM 1510 O O . VAL A 1 190 ? -5.73 19.594 9.062 1 98.88 190 VAL A O 1
ATOM 1513 N N . SER A 1 191 ? -4.055 20.797 8.078 1 98.69 191 SER A N 1
ATOM 1514 C CA . SER A 1 191 ? -3.377 21.078 9.336 1 98.69 191 SER A CA 1
ATOM 1515 C C . SER A 1 191 ? -4.242 21.953 10.242 1 98.69 191 SER A C 1
ATOM 1517 O O . SER A 1 191 ? -4.023 22.016 11.453 1 98.69 191 SER A O 1
ATOM 1519 N N . ARG A 1 192 ? -5.188 22.609 9.719 1 98.44 192 ARG A N 1
ATOM 1520 C CA . ARG A 1 192 ? -6.043 23.516 10.492 1 98.44 192 ARG A CA 1
ATOM 1521 C C . ARG A 1 192 ? -7.195 22.75 11.141 1 98.44 192 ARG A C 1
ATOM 1523 O O . ARG A 1 192 ? -7.91 23.297 11.984 1 98.44 192 ARG A O 1
ATOM 1530 N N . ARG A 1 193 ? -7.398 21.578 10.75 1 98.75 193 ARG A N 1
ATOM 1531 C CA . ARG A 1 193 ? -8.445 20.781 11.383 1 98.75 193 ARG A CA 1
ATOM 1532 C C . ARG A 1 193 ? -8.117 20.516 12.852 1 98.75 193 ARG A C 1
ATOM 1534 O O . ARG A 1 193 ? -6.992 20.156 13.188 1 98.75 193 ARG A O 1
ATOM 1541 N N . ASP A 1 194 ? -9.078 20.609 13.727 1 98.81 194 ASP A N 1
ATOM 1542 C CA . ASP A 1 194 ? -8.898 20.406 15.156 1 98.81 194 ASP A CA 1
ATOM 1543 C C . ASP A 1 194 ? -8.398 19 15.469 1 98.81 194 ASP A C 1
ATOM 1545 O O . ASP A 1 194 ? -7.566 18.812 16.344 1 98.81 194 ASP A O 1
ATOM 1549 N N . ALA A 1 195 ? -8.945 18.078 14.781 1 98.88 195 ALA A N 1
ATOM 1550 C CA . ALA A 1 195 ? -8.57 16.672 15 1 98.88 195 ALA A CA 1
ATOM 1551 C C . ALA A 1 195 ? -7.082 16.453 14.727 1 98.88 195 ALA A C 1
ATOM 1553 O O . ALA A 1 195 ? -6.402 15.758 15.477 1 98.88 195 ALA A O 1
ATOM 1554 N N . TYR A 1 196 ? -6.559 17.094 13.656 1 98.88 196 TYR A N 1
ATOM 1555 C CA . TYR A 1 196 ? -5.137 16.984 13.344 1 98.88 196 TYR A CA 1
ATOM 1556 C C . TYR A 1 196 ? -4.285 17.594 14.445 1 98.88 196 TYR A C 1
ATOM 1558 O O . TYR A 1 196 ? -3.324 16.984 14.914 1 98.88 196 TYR A O 1
ATOM 1566 N N . ARG A 1 197 ? -4.641 18.719 14.836 1 98.69 197 ARG A N 1
ATOM 1567 C CA . ARG A 1 197 ? -3.889 19.422 15.859 1 98.69 197 ARG A CA 1
ATOM 1568 C C . ARG A 1 197 ? -3.875 18.641 17.172 1 98.69 197 ARG A C 1
ATOM 1570 O O . ARG A 1 197 ? -2.828 18.5 17.812 1 98.69 197 ARG A O 1
ATOM 1577 N N . ARG A 1 198 ? -5.039 18.156 17.562 1 98.69 198 ARG A N 1
ATOM 1578 C CA . ARG A 1 198 ? -5.117 17.359 18.781 1 98.69 198 ARG A CA 1
ATOM 1579 C C . ARG A 1 198 ? -4.262 16.109 18.688 1 98.69 198 ARG A C 1
ATOM 1581 O O . ARG A 1 198 ? -3.537 15.758 19.625 1 98.69 198 ARG A O 1
ATOM 1588 N N . ALA A 1 199 ? -4.328 15.438 17.547 1 98.81 199 ALA A N 1
ATOM 1589 C CA . ALA A 1 199 ? -3.561 14.211 17.344 1 98.81 199 ALA A CA 1
ATOM 1590 C C . ALA A 1 199 ? -2.062 14.469 17.469 1 98.81 199 ALA A C 1
ATOM 1592 O O . ALA A 1 199 ? -1.354 13.75 18.172 1 98.81 199 ALA A O 1
ATOM 1593 N N . MET A 1 200 ? -1.603 15.539 16.781 1 98.56 200 MET A N 1
ATOM 1594 C CA . MET A 1 200 ? -0.172 15.828 16.766 1 98.56 200 MET A CA 1
ATOM 1595 C C . MET A 1 200 ? 0.303 16.266 18.156 1 98.56 200 MET A C 1
ATOM 1597 O O . MET A 1 200 ? 1.412 15.914 18.562 1 98.56 200 MET A O 1
ATOM 1601 N N . ARG A 1 201 ? -0.544 16.969 18.828 1 98.19 201 ARG A N 1
ATOM 1602 C CA . ARG A 1 201 ? -0.194 17.375 20.188 1 98.19 201 ARG A CA 1
ATOM 1603 C C . ARG A 1 201 ? -0.042 16.156 21.094 1 98.19 201 ARG A C 1
ATOM 1605 O O . ARG A 1 201 ? 0.796 16.156 22 1 98.19 201 ARG A O 1
ATOM 1612 N N . LYS A 1 202 ? -0.835 15.18 20.891 1 98.31 202 LYS A N 1
ATOM 1613 C CA . LYS A 1 202 ? -0.814 13.977 21.719 1 98.31 202 LYS A CA 1
ATOM 1614 C C . LYS A 1 202 ? 0.353 13.07 21.328 1 98.31 202 LYS A C 1
ATOM 1616 O O . LYS A 1 202 ? 1.072 12.57 22.203 1 98.31 202 LYS A O 1
ATOM 1621 N N . CYS A 1 203 ? 0.599 12.836 20.078 1 97.38 203 CYS A N 1
ATOM 1622 C CA . CYS A 1 203 ? 1.524 11.789 19.656 1 97.38 203 CYS A CA 1
ATOM 1623 C C . CYS A 1 203 ? 2.947 12.328 19.562 1 97.38 203 CYS A C 1
ATOM 1625 O O . CYS A 1 203 ? 3.906 11.609 19.859 1 97.38 203 CYS A O 1
ATOM 1627 N N . ASP A 1 204 ? 3.076 13.562 19.156 1 97.75 204 ASP A N 1
ATOM 1628 C CA . ASP A 1 204 ? 4.402 14.141 18.984 1 97.75 204 ASP A CA 1
ATOM 1629 C C . ASP A 1 204 ? 4.414 15.609 19.406 1 97.75 204 ASP A C 1
ATOM 1631 O O . ASP A 1 204 ? 4.66 16.5 18.578 1 97.75 204 ASP A O 1
ATOM 1635 N N . PRO A 1 205 ? 4.285 15.867 20.672 1 96.88 205 PRO A N 1
ATOM 1636 C CA . PRO A 1 205 ? 4.133 17.25 21.141 1 96.88 205 PRO A CA 1
ATOM 1637 C C . PRO A 1 205 ? 5.367 18.094 20.875 1 96.88 205 PRO A C 1
ATOM 1639 O O . PRO A 1 205 ? 5.262 19.328 20.734 1 96.88 205 PRO A O 1
ATOM 1642 N N . ASP A 1 206 ? 6.504 17.5 20.719 1 95.25 206 ASP A N 1
ATOM 1643 C CA . ASP A 1 206 ? 7.734 18.266 20.578 1 95.25 206 ASP A CA 1
ATOM 1644 C C . ASP A 1 206 ? 8.156 18.375 19.125 1 95.25 206 ASP A C 1
ATOM 1646 O O . ASP A 1 206 ? 9.18 18.969 18.797 1 95.25 206 ASP A O 1
ATOM 1650 N N . MET A 1 207 ? 7.426 17.75 18.281 1 95.56 207 MET A N 1
ATOM 1651 C CA . MET A 1 207 ? 7.75 17.797 16.859 1 95.56 207 MET A CA 1
ATOM 1652 C C . MET A 1 207 ? 7.09 18.984 16.172 1 95.56 207 MET A C 1
ATOM 1654 O O . MET A 1 207 ? 5.902 19.25 16.391 1 95.56 207 MET A O 1
ATOM 1658 N N . GLU A 1 208 ? 7.84 19.672 15.469 1 95.25 208 GLU A N 1
ATOM 1659 C CA . GLU A 1 208 ? 7.262 20.75 14.656 1 95.25 208 GLU A CA 1
ATOM 1660 C C . GLU A 1 208 ? 6.648 20.188 13.375 1 95.25 208 GLU A C 1
ATOM 1662 O O . GLU A 1 208 ? 7.348 19.594 12.555 1 95.25 208 GLU A O 1
ATOM 1667 N N . PRO A 1 209 ? 5.344 20.344 13.172 1 96.25 209 PRO A N 1
ATOM 1668 C CA . PRO A 1 209 ? 4.773 19.891 11.906 1 96.25 209 PRO A CA 1
ATOM 1669 C C . PRO A 1 209 ? 5.398 20.594 10.695 1 96.25 209 PRO A C 1
ATOM 1671 O O . PRO A 1 209 ? 5.582 21.812 10.711 1 96.25 209 PRO A O 1
ATOM 1674 N N . LEU A 1 210 ? 5.77 19.859 9.68 1 97.88 210 LEU A N 1
ATOM 1675 C CA . LEU A 1 210 ? 6.324 20.422 8.453 1 97.88 210 LEU A CA 1
ATOM 1676 C C . LEU A 1 210 ? 5.215 20.797 7.473 1 97.88 210 LEU A C 1
ATOM 1678 O O . LEU A 1 210 ? 4.812 19.969 6.648 1 97.88 210 LEU A O 1
ATOM 1682 N N . LEU A 1 211 ? 4.793 22 7.543 1 98.25 211 LEU A N 1
ATOM 1683 C CA . LEU A 1 211 ? 3.607 22.422 6.797 1 98.25 211 LEU A CA 1
ATOM 1684 C C . LEU A 1 211 ? 3.994 23.297 5.613 1 98.25 211 LEU A C 1
ATOM 1686 O O . LEU A 1 211 ? 3.176 23.547 4.723 1 98.25 211 LEU A O 1
ATOM 1690 N N . GLY A 1 212 ? 5.234 23.812 5.602 1 97.88 212 GLY A N 1
ATOM 1691 C CA . GLY A 1 212 ? 5.711 24.688 4.539 1 97.88 212 GLY A CA 1
ATOM 1692 C C . GLY A 1 212 ? 6.395 23.938 3.414 1 97.88 212 GLY A C 1
ATOM 1693 O O . GLY A 1 212 ? 6.402 22.703 3.398 1 97.88 212 GLY A O 1
ATOM 1694 N N . PRO A 1 213 ? 6.941 24.609 2.467 1 98.06 213 PRO A N 1
ATOM 1695 C CA . PRO A 1 213 ? 7.48 24 1.253 1 98.06 213 PRO A CA 1
ATOM 1696 C C . PRO A 1 213 ? 8.781 23.25 1.504 1 98.06 213 PRO A C 1
ATOM 1698 O O . PRO A 1 213 ? 9.102 22.297 0.783 1 98.06 213 PRO A O 1
ATOM 1701 N N . ASP A 1 214 ? 9.547 23.641 2.479 1 94.69 214 ASP A N 1
ATOM 1702 C CA . ASP A 1 214 ? 10.883 23.078 2.654 1 94.69 214 ASP A CA 1
ATOM 1703 C C . ASP A 1 214 ? 10.93 22.141 3.859 1 94.69 214 ASP A C 1
ATOM 1705 O O . ASP A 1 214 ? 10.109 22.266 4.773 1 94.69 214 ASP A O 1
ATOM 1709 N N . ALA A 1 215 ? 11.836 21.188 3.771 1 94.25 215 ALA A N 1
ATOM 1710 C CA . ALA A 1 215 ? 12.086 20.234 4.855 1 94.25 215 ALA A CA 1
ATOM 1711 C C . ALA A 1 215 ? 13.484 20.422 5.43 1 94.25 215 ALA A C 1
ATOM 1713 O O . ALA A 1 215 ? 14.406 20.844 4.727 1 94.25 215 ALA A O 1
ATOM 1714 N N . PRO A 1 216 ? 13.625 20.156 6.719 1 94.25 216 PRO A N 1
ATOM 1715 C CA . PRO A 1 216 ? 14.961 20.203 7.316 1 94.25 216 PRO A CA 1
ATOM 1716 C C . PRO A 1 216 ? 15.859 19.062 6.836 1 94.25 216 PRO A C 1
ATOM 1718 O O . PRO A 1 216 ? 15.445 18.25 6.012 1 94.25 216 PRO A O 1
ATOM 1721 N N . GLU A 1 217 ? 17.141 19.141 7.395 1 93.25 217 GLU A N 1
ATOM 1722 C CA . GLU A 1 217 ? 18.031 18.016 7.145 1 93.25 217 GLU A CA 1
ATOM 1723 C C . GLU A 1 217 ? 17.438 16.703 7.664 1 93.25 217 GLU A C 1
ATOM 1725 O O . GLU A 1 217 ? 16.766 16.703 8.703 1 93.25 217 GLU A O 1
ATOM 1730 N N . SER A 1 218 ? 17.781 15.688 6.949 1 94.06 218 SER A N 1
ATOM 1731 C CA . SER A 1 218 ? 17.234 14.375 7.273 1 94.06 218 SER A CA 1
ATOM 1732 C C . SER A 1 218 ? 17.656 13.93 8.664 1 94.06 218 SER A C 1
ATOM 1734 O O . SER A 1 218 ? 18.812 14.078 9.047 1 94.06 218 SER A O 1
ATOM 1736 N N . LEU A 1 219 ? 16.703 13.328 9.398 1 89.69 219 LEU A N 1
ATOM 1737 C CA . LEU A 1 219 ? 17 12.719 10.688 1 89.69 219 LEU A CA 1
ATOM 1738 C C . LEU A 1 219 ? 17.797 11.43 10.508 1 89.69 219 LEU A C 1
ATOM 1740 O O . LEU A 1 219 ? 18.469 10.969 11.438 1 89.69 219 LEU A O 1
ATOM 1744 N N . TYR A 1 220 ? 17.734 10.898 9.312 1 81.56 220 TYR A N 1
ATOM 1745 C CA . TYR A 1 220 ? 18.375 9.609 9.07 1 81.56 220 TYR A CA 1
ATOM 1746 C C . TYR A 1 220 ? 19.844 9.797 8.688 1 81.56 220 TYR A C 1
ATOM 1748 O O . TYR A 1 220 ? 20.688 8.969 9.031 1 81.56 220 TYR A O 1
ATOM 1756 N N . PHE A 1 221 ? 20.109 10.742 7.984 1 76.88 221 PHE A N 1
ATOM 1757 C CA . PHE A 1 221 ? 21.438 10.883 7.383 1 76.88 221 PHE A CA 1
ATOM 1758 C C . PHE A 1 221 ? 22.25 11.953 8.094 1 76.88 221 PHE A C 1
ATOM 1760 O O . PHE A 1 221 ? 23.328 12.336 7.633 1 76.88 221 PHE A O 1
ATOM 1767 N N . LYS A 1 222 ? 21.766 12.406 9.156 1 69 222 LYS A N 1
ATOM 1768 C CA . LYS A 1 222 ? 22.516 13.414 9.898 1 69 222 LYS A CA 1
ATOM 1769 C C . LYS A 1 222 ? 23.797 12.836 10.469 1 69 222 LYS A C 1
ATOM 1771 O O . LYS A 1 222 ? 23.859 11.648 10.797 1 69 222 LYS A O 1
ATOM 1776 N N . MET B 1 1 ? -21.953 -0.23 -20.422 1 67.12 1 MET B N 1
ATOM 1777 C CA . MET B 1 1 ? -20.766 -0.725 -21.141 1 67.12 1 MET B CA 1
ATOM 1778 C C . MET B 1 1 ? -19.953 -1.646 -20.25 1 67.12 1 MET B C 1
ATOM 1780 O O . MET B 1 1 ? -19.953 -1.505 -19.016 1 67.12 1 MET B O 1
ATOM 1784 N N . PRO B 1 2 ? -19.328 -2.75 -20.844 1 89.31 2 PRO B N 1
ATOM 1785 C CA . PRO B 1 2 ? -18.656 -3.76 -20.031 1 89.31 2 PRO B CA 1
ATOM 1786 C C . PRO B 1 2 ? -17.406 -3.217 -19.328 1 89.31 2 PRO B C 1
ATOM 1788 O O . PRO B 1 2 ? -16.828 -2.225 -19.781 1 89.31 2 PRO B O 1
ATOM 1791 N N . LEU B 1 3 ? -17.094 -3.621 -18.156 1 98.31 3 LEU B N 1
ATOM 1792 C CA . LEU B 1 3 ? -15.812 -3.385 -17.5 1 98.31 3 LEU B CA 1
ATOM 1793 C C . LEU B 1 3 ? -14.648 -3.689 -18.438 1 98.31 3 LEU B C 1
ATOM 1795 O O . LEU B 1 3 ? -14.617 -4.75 -19.062 1 98.31 3 LEU B O 1
ATOM 1799 N N . ILE B 1 4 ? -13.773 -2.682 -18.641 1 98.88 4 ILE B N 1
ATOM 1800 C CA . ILE B 1 4 ? -12.562 -2.887 -19.438 1 98.88 4 ILE B CA 1
ATOM 1801 C C . ILE B 1 4 ? -11.359 -3.021 -18.5 1 98.88 4 ILE B C 1
ATOM 1803 O O . ILE B 1 4 ? -11.164 -2.193 -17.609 1 98.88 4 ILE B O 1
ATOM 1807 N N . VAL B 1 5 ? -10.602 -4.059 -18.703 1 98.81 5 VAL B N 1
ATOM 1808 C CA . VAL B 1 5 ? -9.367 -4.297 -17.969 1 98.81 5 VAL B CA 1
ATOM 1809 C C . VAL B 1 5 ? -8.172 -4.168 -18.906 1 98.81 5 VAL B C 1
ATOM 1811 O O . VAL B 1 5 ? -8.07 -4.895 -19.891 1 98.81 5 VAL B O 1
ATOM 1814 N N . HIS B 1 6 ? -7.285 -3.211 -18.641 1 98.88 6 HIS B N 1
ATOM 1815 C CA . HIS B 1 6 ? -6.039 -3.068 -19.391 1 98.88 6 HIS B CA 1
ATOM 1816 C C . HIS B 1 6 ? -4.902 -3.826 -18.703 1 98.88 6 HIS B C 1
ATOM 1818 O O . HIS B 1 6 ? -4.5 -3.482 -17.594 1 98.88 6 HIS B O 1
ATOM 1824 N N . HIS B 1 7 ? -4.402 -4.832 -19.375 1 98.62 7 HIS B N 1
ATOM 1825 C CA . HIS B 1 7 ? -3.34 -5.668 -18.828 1 98.62 7 HIS B CA 1
ATOM 1826 C C . HIS B 1 7 ? -2.012 -5.395 -19.531 1 98.62 7 HIS B C 1
ATOM 1828 O O . HIS B 1 7 ? -1.932 -5.453 -20.766 1 98.62 7 HIS B O 1
ATOM 1834 N N . LEU B 1 8 ? -1.014 -5.031 -18.75 1 98.31 8 LEU B N 1
ATOM 1835 C CA . LEU B 1 8 ? 0.367 -4.988 -19.219 1 98.31 8 LEU B CA 1
ATOM 1836 C C . LEU B 1 8 ? 1.064 -6.32 -18.984 1 98.31 8 LEU B C 1
ATOM 1838 O O . LEU B 1 8 ? 1.083 -6.82 -17.859 1 98.31 8 LEU B O 1
ATOM 1842 N N . GLY B 1 9 ? 1.695 -6.957 -19.984 1 97.19 9 GLY B N 1
ATOM 1843 C CA . GLY B 1 9 ? 2.336 -8.258 -19.828 1 97.19 9 GLY B CA 1
ATOM 1844 C C . GLY B 1 9 ? 3.27 -8.32 -18.625 1 97.19 9 GLY B C 1
ATOM 1845 O O . GLY B 1 9 ? 4.031 -7.383 -18.375 1 97.19 9 GLY B O 1
ATOM 1846 N N . ILE B 1 10 ? 3.15 -9.438 -17.875 1 96.75 10 ILE B N 1
ATOM 1847 C CA . ILE B 1 10 ? 4.004 -9.727 -16.719 1 96.75 10 ILE B CA 1
ATOM 1848 C C . ILE B 1 10 ? 3.955 -8.562 -15.734 1 96.75 10 ILE B C 1
ATOM 1850 O O . ILE B 1 10 ? 4.984 -7.945 -15.438 1 96.75 10 ILE B O 1
ATOM 1854 N N . SER B 1 11 ? 2.76 -8.258 -15.305 1 97.44 11 SER B N 1
ATOM 1855 C CA . SER B 1 11 ? 2.576 -7.113 -14.414 1 97.44 11 SER B CA 1
ATOM 1856 C C . SER B 1 11 ? 1.489 -7.387 -13.375 1 97.44 11 SER B C 1
ATOM 1858 O O . SER B 1 11 ? 0.777 -8.391 -13.469 1 97.44 11 SER B O 1
ATOM 1860 N N . GLN B 1 12 ? 1.373 -6.496 -12.453 1 98.06 12 GLN B N 1
ATOM 1861 C CA . GLN B 1 12 ? 0.42 -6.602 -11.352 1 98.06 12 GLN B CA 1
ATOM 1862 C C . GLN B 1 12 ? -1.017 -6.598 -11.867 1 98.06 12 GLN B C 1
ATOM 1864 O O . GLN B 1 12 ? -1.941 -6.973 -11.148 1 98.06 12 GLN B O 1
ATOM 1869 N N . SER B 1 13 ? -1.175 -6.188 -13.117 1 98.69 13 SER B N 1
ATOM 1870 C CA . SER B 1 13 ? -2.537 -6.082 -13.633 1 98.69 13 SER B CA 1
ATOM 1871 C C . SER B 1 13 ? -3.182 -7.457 -13.766 1 98.69 13 SER B C 1
ATOM 1873 O O . SER B 1 13 ? -4.398 -7.562 -13.953 1 98.69 13 SER B O 1
ATOM 1875 N N . GLU B 1 14 ? -2.408 -8.539 -13.609 1 98.75 14 GLU B N 1
ATOM 1876 C CA . GLU B 1 14 ? -3.004 -9.875 -13.648 1 98.75 14 GLU B CA 1
ATOM 1877 C C . GLU B 1 14 ? -3.969 -10.078 -12.484 1 98.75 14 GLU B C 1
ATOM 1879 O O . GLU B 1 14 ? -4.844 -10.945 -12.539 1 98.75 14 GLU B O 1
ATOM 1884 N N . ARG B 1 15 ? -3.869 -9.266 -11.375 1 98.94 15 ARG B N 1
ATOM 1885 C CA . ARG B 1 15 ? -4.758 -9.32 -10.219 1 98.94 15 ARG B CA 1
ATOM 1886 C C . ARG B 1 15 ? -6.211 -9.117 -10.633 1 98.94 15 ARG B C 1
ATOM 1888 O O . ARG B 1 15 ? -7.113 -9.727 -10.055 1 98.94 15 ARG B O 1
ATOM 1895 N N . ILE B 1 16 ? -6.379 -8.25 -11.695 1 98.94 16 ILE B N 1
ATOM 1896 C CA . ILE B 1 16 ? -7.723 -7.793 -12.031 1 98.94 16 ILE B CA 1
ATOM 1897 C C . ILE B 1 16 ? -8.477 -8.898 -12.766 1 98.94 16 ILE B C 1
ATOM 1899 O O . ILE B 1 16 ? -9.578 -9.281 -12.367 1 98.94 16 ILE B O 1
ATOM 1903 N N . PRO B 1 17 ? -7.887 -9.508 -13.82 1 98.94 17 PRO B N 1
ATOM 1904 C CA . PRO B 1 17 ? -8.57 -10.664 -14.406 1 98.94 17 PRO B CA 1
ATOM 1905 C C . PRO B 1 17 ? -8.789 -11.797 -13.406 1 98.94 17 PRO B C 1
ATOM 1907 O O . PRO B 1 17 ? -9.836 -12.453 -13.438 1 98.94 17 PRO B O 1
ATOM 1910 N N . PHE B 1 18 ? -7.801 -12.047 -12.531 1 98.94 18 PHE B N 1
ATOM 1911 C CA . PHE B 1 18 ? -7.965 -13.078 -11.516 1 98.94 18 PHE B CA 1
ATOM 1912 C C . PHE B 1 18 ? -9.188 -12.797 -10.656 1 98.94 18 PHE B C 1
ATOM 1914 O O . PHE B 1 18 ? -10.023 -13.688 -10.445 1 98.94 18 PHE B O 1
ATOM 1921 N N . LEU B 1 19 ? -9.391 -11.57 -10.234 1 98.94 19 LEU B N 1
ATOM 1922 C CA . LEU B 1 19 ? -10.547 -11.172 -9.445 1 98.94 19 LEU B CA 1
ATOM 1923 C C . LEU B 1 19 ? -11.836 -11.359 -10.242 1 98.94 19 LEU B C 1
ATOM 1925 O O . LEU B 1 19 ? -12.812 -11.922 -9.734 1 98.94 19 LEU B O 1
ATOM 1929 N N . CYS B 1 20 ? -11.844 -10.859 -11.477 1 98.88 20 CYS B N 1
ATOM 1930 C CA . CYS B 1 20 ? -13.039 -10.945 -12.305 1 98.88 20 CYS B CA 1
ATOM 1931 C C . CYS B 1 20 ? -13.445 -12.398 -12.516 1 98.88 20 CYS B C 1
ATOM 1933 O O . CYS B 1 20 ? -14.633 -12.734 -12.438 1 98.88 20 CYS B O 1
ATOM 1935 N N . GLU B 1 21 ? -12.453 -13.242 -12.773 1 98.88 21 GLU B N 1
ATOM 1936 C CA . GLU B 1 21 ? -12.742 -14.656 -12.984 1 98.88 21 GLU B CA 1
ATOM 1937 C C . GLU B 1 21 ? -13.305 -15.297 -11.719 1 98.88 21 GLU B C 1
ATOM 1939 O O . GLU B 1 21 ? -14.227 -16.109 -11.789 1 98.88 21 GLU B O 1
ATOM 1944 N N . GLU B 1 22 ? -12.758 -14.969 -10.57 1 98.94 22 GLU B N 1
ATOM 1945 C CA . GLU B 1 22 ? -13.258 -15.508 -9.312 1 98.94 22 GLU B CA 1
ATOM 1946 C C . GLU B 1 22 ? -14.711 -15.094 -9.07 1 98.94 22 GLU B C 1
ATOM 1948 O O . GLU B 1 22 ? -15.508 -15.875 -8.547 1 98.94 22 GLU B O 1
ATOM 1953 N N . LEU B 1 23 ? -15.023 -13.883 -9.469 1 98.69 23 LEU B N 1
ATOM 1954 C CA . LEU B 1 23 ? -16.328 -13.312 -9.148 1 98.69 23 LEU B CA 1
ATOM 1955 C C . LEU B 1 23 ? -17.328 -13.602 -10.258 1 98.69 23 LEU B C 1
ATOM 1957 O O . LEU B 1 23 ? -18.516 -13.328 -10.109 1 98.69 23 LEU B O 1
ATOM 1961 N N . GLY B 1 24 ? -16.891 -14.094 -11.328 1 98.25 24 GLY B N 1
ATOM 1962 C CA . GLY B 1 24 ? -17.766 -14.328 -12.469 1 98.25 24 GLY B CA 1
ATOM 1963 C C . GLY B 1 24 ? -18.234 -13.047 -13.141 1 98.25 24 GLY B C 1
ATOM 1964 O O . GLY B 1 24 ? -19.359 -12.961 -13.609 1 98.25 24 GLY B O 1
ATOM 1965 N N . ILE B 1 25 ? -17.406 -12.078 -13.125 1 98.19 25 ILE B N 1
ATOM 1966 C CA . ILE B 1 25 ? -17.719 -10.789 -13.719 1 98.19 25 ILE B CA 1
ATOM 1967 C C . ILE B 1 25 ? -17.219 -10.75 -15.156 1 98.19 25 ILE B C 1
ATOM 1969 O O . ILE B 1 25 ? -16.062 -11.062 -15.422 1 98.19 25 ILE B O 1
ATOM 1973 N N . GLU B 1 26 ? -18.125 -10.359 -16.062 1 97.88 26 GLU B N 1
ATOM 1974 C CA . GLU B 1 26 ? -17.719 -10.18 -17.453 1 97.88 26 GLU B CA 1
ATOM 1975 C C . GLU B 1 26 ? -16.859 -8.938 -17.609 1 97.88 26 GLU B C 1
ATOM 1977 O O . GLU B 1 26 ? -17.125 -7.895 -17.016 1 97.88 26 GLU B O 1
ATOM 1982 N N . TYR B 1 27 ? -15.828 -9.094 -18.422 1 98.56 27 TYR B N 1
ATOM 1983 C CA . TYR B 1 27 ? -14.93 -7.977 -18.688 1 98.56 27 TYR B CA 1
ATOM 1984 C C . TYR B 1 27 ? -14.32 -8.094 -20.078 1 98.56 27 TYR B C 1
ATOM 1986 O O . TYR B 1 27 ? -14.18 -9.195 -20.609 1 98.56 27 TYR B O 1
ATOM 1994 N N . ARG B 1 28 ? -14.055 -6.91 -20.672 1 98.56 28 ARG B N 1
ATOM 1995 C CA . ARG B 1 28 ? -13.219 -6.848 -21.859 1 98.56 28 ARG B CA 1
ATOM 1996 C C . ARG B 1 28 ? -11.75 -6.66 -21.5 1 98.56 28 ARG B C 1
ATOM 1998 O O . ARG B 1 28 ? -11.398 -5.734 -20.766 1 98.56 28 ARG B O 1
ATOM 2005 N N . LEU B 1 29 ? -10.914 -7.559 -22 1 98.56 29 LEU B N 1
ATOM 2006 C CA . LEU B 1 29 ? -9.484 -7.527 -21.703 1 98.56 29 LEU B CA 1
ATOM 2007 C C . LEU B 1 29 ? -8.695 -6.945 -22.875 1 98.56 29 LEU B C 1
ATOM 2009 O O . LEU B 1 29 ? -8.836 -7.398 -24 1 98.56 29 LEU B O 1
ATOM 2013 N N . VAL B 1 30 ? -7.961 -5.891 -22.609 1 98.56 30 VAL B N 1
ATOM 2014 C CA . VAL B 1 30 ? -7.016 -5.336 -23.578 1 98.56 30 VAL B CA 1
ATOM 2015 C C . VAL B 1 30 ? -5.586 -5.613 -23.125 1 98.56 30 VAL B C 1
ATOM 2017 O O . VAL B 1 30 ? -5.168 -5.145 -22.062 1 98.56 30 VAL B O 1
ATOM 2020 N N . VAL B 1 31 ? -4.855 -6.34 -23.891 1 98.12 31 VAL B N 1
ATOM 2021 C CA . VAL B 1 31 ? -3.516 -6.773 -23.5 1 98.12 31 VAL B CA 1
ATOM 2022 C C . VAL B 1 31 ? -2.469 -5.934 -24.219 1 98.12 31 VAL B C 1
ATOM 2024 O O . VAL B 1 31 ? -2.576 -5.711 -25.438 1 98.12 31 VAL B O 1
ATOM 2027 N N . TYR B 1 32 ? -1.492 -5.43 -23.5 1 97.75 32 TYR B N 1
ATOM 2028 C CA . TYR B 1 32 ? -0.362 -4.668 -24.016 1 97.75 32 TYR B CA 1
ATOM 2029 C C . TYR B 1 32 ? 0.945 -5.426 -23.812 1 97.75 32 TYR B C 1
ATOM 2031 O O . TYR B 1 32 ? 1.204 -5.953 -22.734 1 97.75 32 TYR B O 1
ATOM 2039 N N . LYS B 1 33 ? 1.758 -5.488 -24.844 1 93.06 33 LYS B N 1
ATOM 2040 C CA . LYS B 1 33 ? 3.104 -6.047 -24.734 1 93.06 33 LYS B CA 1
ATOM 2041 C C . LYS B 1 33 ? 4.09 -4.996 -24.234 1 93.06 33 LYS B C 1
ATOM 2043 O O . LYS B 1 33 ? 4.027 -3.832 -24.641 1 93.06 33 LYS B O 1
ATOM 2048 N N . ARG B 1 34 ? 4.926 -5.426 -23.312 1 91.69 34 ARG B N 1
ATOM 2049 C CA . ARG B 1 34 ? 5.977 -4.52 -22.859 1 91.69 34 ARG B CA 1
ATOM 2050 C C . ARG B 1 34 ? 6.914 -4.148 -24 1 91.69 34 ARG B C 1
ATOM 2052 O O . ARG B 1 34 ? 7.082 -4.922 -24.953 1 91.69 34 ARG B O 1
ATOM 2059 N N . ALA B 1 35 ? 7.727 -3.029 -23.875 1 84.81 35 ALA B N 1
ATOM 2060 C CA . ALA B 1 35 ? 8.656 -2.506 -24.891 1 84.81 35 ALA B CA 1
ATOM 2061 C C . ALA B 1 35 ? 10.078 -2.43 -24.328 1 84.81 35 ALA B C 1
ATOM 2063 O O . ALA B 1 35 ? 10.555 -1.348 -23.984 1 84.81 35 ALA B O 1
ATOM 2064 N N . PRO B 1 36 ? 10.992 -3.152 -24.312 1 78.56 36 PRO B N 1
ATOM 2065 C CA . PRO B 1 36 ? 10.664 -4.508 -23.875 1 78.56 36 PRO B CA 1
ATOM 2066 C C . PRO B 1 36 ? 10.484 -4.602 -22.359 1 78.56 36 PRO B C 1
ATOM 2068 O O . PRO B 1 36 ? 9.82 -5.52 -21.875 1 78.56 36 PRO B O 1
ATOM 2071 N N . LYS B 1 37 ? 11.086 -3.703 -21.625 1 83.38 37 LYS B N 1
ATOM 2072 C CA . LYS B 1 37 ? 11.031 -3.805 -20.172 1 83.38 37 LYS B CA 1
ATOM 2073 C C . LYS B 1 37 ? 9.992 -2.854 -19.594 1 83.38 37 LYS B C 1
ATOM 2075 O O . LYS B 1 37 ? 9.484 -3.076 -18.484 1 83.38 37 LYS B O 1
ATOM 2080 N N . HIS B 1 38 ? 9.609 -1.912 -20.344 1 87.38 38 HIS B N 1
ATOM 2081 C CA . HIS B 1 38 ? 8.742 -0.856 -19.844 1 87.38 38 HIS B CA 1
ATOM 2082 C C . HIS B 1 38 ? 7.375 -0.897 -20.516 1 87.38 38 HIS B C 1
ATOM 2084 O O . HIS B 1 38 ? 7.203 -1.573 -21.531 1 87.38 38 HIS B O 1
ATOM 2090 N N . ALA B 1 39 ? 6.418 -0.225 -19.859 1 93.88 39 ALA B N 1
ATOM 2091 C CA . ALA B 1 39 ? 5.113 -0.045 -20.484 1 93.88 39 ALA B CA 1
ATOM 2092 C C . ALA B 1 39 ? 5.238 0.751 -21.781 1 93.88 39 ALA B C 1
ATOM 2094 O O . ALA B 1 39 ? 5.977 1.736 -21.844 1 93.88 39 ALA B O 1
ATOM 2095 N N . PRO B 1 40 ? 4.516 0.319 -22.859 1 96 40 PRO B N 1
ATOM 2096 C CA . PRO B 1 40 ? 4.504 1.114 -24.094 1 96 40 PRO B CA 1
ATOM 2097 C C . PRO B 1 40 ? 3.715 2.414 -23.953 1 96 40 PRO B C 1
ATOM 2099 O O . PRO B 1 40 ? 2.883 2.537 -23.047 1 96 40 PRO B O 1
ATOM 2102 N N . PRO B 1 41 ? 3.992 3.395 -24.812 1 95.12 41 PRO B N 1
ATOM 2103 C CA . PRO B 1 41 ? 3.32 4.691 -24.719 1 95.12 41 PRO B CA 1
ATOM 2104 C C . PRO B 1 41 ? 1.799 4.57 -24.719 1 95.12 41 PRO B C 1
ATOM 2106 O O . PRO B 1 41 ? 1.111 5.332 -24.031 1 95.12 41 PRO B O 1
ATOM 2109 N N . GLU B 1 42 ? 1.315 3.576 -25.484 1 96.56 42 GLU B N 1
ATOM 2110 C CA . GLU B 1 42 ? -0.13 3.406 -25.594 1 96.56 42 GLU B CA 1
ATOM 2111 C C . GLU B 1 42 ? -0.751 3.033 -24.25 1 96.56 42 GLU B C 1
ATOM 2113 O O . GLU B 1 42 ? -1.913 3.352 -24 1 96.56 42 GLU B O 1
ATOM 2118 N N . TYR B 1 43 ? 0.017 2.344 -23.469 1 97.5 43 TYR B N 1
ATOM 2119 C CA . TYR B 1 43 ? -0.488 2.008 -22.141 1 97.5 43 TYR B CA 1
ATOM 2120 C C . TYR B 1 43 ? -0.362 3.193 -21.188 1 97.5 43 TYR B C 1
ATOM 2122 O O . TYR B 1 43 ? -1.258 3.447 -20.375 1 97.5 43 TYR B O 1
ATOM 2130 N N . LYS B 1 44 ? 0.708 3.889 -21.312 1 95 44 LYS B N 1
ATOM 2131 C CA . LYS B 1 44 ? 1.043 4.938 -20.359 1 95 44 LYS B CA 1
ATOM 2132 C C . LYS B 1 44 ? 0.043 6.09 -20.422 1 95 44 LYS B C 1
ATOM 2134 O O . LYS B 1 44 ? -0.139 6.824 -19.453 1 95 44 LYS B O 1
ATOM 2139 N N . VAL B 1 45 ? -0.664 6.25 -21.5 1 95.62 45 VAL B N 1
ATOM 2140 C CA . VAL B 1 45 ? -1.559 7.387 -21.688 1 95.62 45 VAL B CA 1
ATOM 2141 C C . VAL B 1 45 ? -2.906 7.094 -21.031 1 95.62 45 VAL B C 1
ATOM 2143 O O . VAL B 1 45 ? -3.762 7.977 -20.922 1 95.62 45 VAL B O 1
ATOM 2146 N N . LEU B 1 46 ? -3.119 5.828 -20.594 1 97.31 46 LEU B N 1
ATOM 2147 C CA . LEU B 1 46 ? -4.414 5.422 -20.047 1 97.31 46 LEU B CA 1
ATOM 2148 C C . LEU B 1 46 ? -4.723 6.184 -18.766 1 97.31 46 LEU B C 1
ATOM 2150 O O . LEU B 1 46 ? -5.887 6.477 -18.484 1 97.31 46 LEU B O 1
ATOM 2154 N N . HIS B 1 47 ? -3.635 6.449 -18.031 1 95.81 47 HIS B N 1
ATOM 2155 C CA . HIS B 1 47 ? -3.746 7.094 -16.734 1 95.81 47 HIS B CA 1
ATOM 2156 C C . HIS B 1 47 ? -2.479 7.867 -16.391 1 95.81 47 HIS B C 1
ATOM 2158 O O . HIS B 1 47 ? -1.373 7.438 -16.734 1 95.81 47 HIS B O 1
ATOM 2164 N N . PRO B 1 48 ? -2.633 8.938 -15.617 1 92.62 48 PRO B N 1
ATOM 2165 C CA . PRO B 1 48 ? -1.472 9.773 -15.297 1 92.62 48 PRO B CA 1
ATOM 2166 C C . PRO B 1 48 ? -0.371 9 -14.578 1 92.62 48 PRO B C 1
ATOM 2168 O O . PRO B 1 48 ? 0.812 9.312 -14.727 1 92.62 48 PRO B O 1
ATOM 2171 N N . GLN B 1 49 ? -0.72 8.016 -13.867 1 90.81 49 GLN B N 1
ATOM 2172 C CA . GLN B 1 49 ? 0.26 7.234 -13.117 1 90.81 49 GLN B CA 1
ATOM 2173 C C . GLN B 1 49 ? 1.143 6.418 -14.055 1 90.81 49 GLN B C 1
ATOM 2175 O O . GLN B 1 49 ? 2.293 6.121 -13.734 1 90.81 49 GLN B O 1
ATOM 2180 N N . GLY B 1 50 ? 0.634 5.98 -15.133 1 92.19 50 GLY B N 1
ATOM 2181 C CA . GLY B 1 50 ? 1.397 5.305 -16.172 1 92.19 50 GLY B CA 1
ATOM 2182 C C . GLY B 1 50 ? 1.749 3.871 -15.812 1 92.19 50 GLY B C 1
ATOM 2183 O O . GLY B 1 50 ? 2.596 3.254 -16.453 1 92.19 50 GLY B O 1
ATOM 2184 N N . THR B 1 51 ? 1.162 3.355 -14.75 1 93.75 51 THR B N 1
ATOM 2185 C CA . THR B 1 51 ? 1.493 2.01 -14.297 1 93.75 51 THR B CA 1
ATOM 2186 C C . THR B 1 51 ? 0.281 1.089 -14.398 1 93.75 51 THR B C 1
ATOM 2188 O O . THR B 1 51 ? -0.843 1.555 -14.602 1 93.75 51 THR B O 1
ATOM 2191 N N . ALA B 1 52 ? 0.502 -0.165 -14.391 1 96.81 52 ALA B N 1
ATOM 2192 C CA . ALA B 1 52 ? -0.555 -1.172 -14.391 1 96.81 52 ALA B CA 1
ATOM 2193 C C . ALA B 1 52 ? -0.922 -1.592 -12.977 1 96.81 52 ALA B C 1
ATOM 2195 O O . ALA B 1 52 ? -0.054 -1.683 -12.102 1 96.81 52 ALA B O 1
ATOM 2196 N N . PRO B 1 53 ? -2.172 -1.785 -12.734 1 98.19 53 PRO B N 1
ATOM 2197 C CA . PRO B 1 53 ? -3.318 -1.93 -13.633 1 98.19 53 PRO B CA 1
ATOM 2198 C C . PRO B 1 53 ? -4.039 -0.608 -13.883 1 98.19 53 PRO B C 1
ATOM 2200 O O . PRO B 1 53 ? -3.852 0.355 -13.141 1 98.19 53 PRO B O 1
ATOM 2203 N N . VAL B 1 54 ? -4.809 -0.609 -15.008 1 98.75 54 VAL B N 1
ATOM 2204 C CA . VAL B 1 54 ? -5.824 0.404 -15.273 1 98.75 54 VAL B CA 1
ATOM 2205 C C . VAL B 1 54 ? -7.129 -0.269 -15.703 1 98.75 54 VAL B C 1
ATOM 2207 O O . VAL B 1 54 ? -7.113 -1.217 -16.5 1 98.75 54 VAL B O 1
ATOM 2210 N N . ILE B 1 55 ? -8.266 0.158 -15.133 1 98.88 55 ILE B N 1
ATOM 2211 C CA . ILE B 1 55 ? -9.57 -0.31 -15.578 1 98.88 55 ILE B CA 1
ATOM 2212 C C . ILE B 1 55 ? -10.414 0.878 -16.031 1 98.88 55 ILE B C 1
ATOM 2214 O O . ILE B 1 55 ? -10.141 2.021 -15.664 1 98.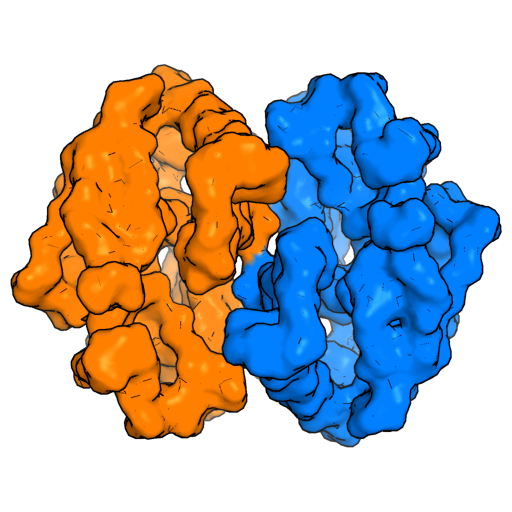88 55 ILE B O 1
ATOM 2218 N N . GLN B 1 56 ? -11.391 0.591 -16.844 1 98.75 56 GLN B N 1
ATOM 2219 C CA . GLN B 1 56 ? -12.414 1.562 -17.234 1 98.75 56 GLN B CA 1
ATOM 2220 C C . GLN B 1 56 ? -13.812 0.99 -17.047 1 98.75 56 GLN B C 1
ATOM 2222 O O . GLN B 1 56 ? -14.078 -0.158 -17.422 1 98.75 56 GLN B O 1
ATOM 2227 N N . ASP B 1 57 ? -14.672 1.674 -16.469 1 98.25 57 ASP B N 1
ATOM 2228 C CA . ASP B 1 57 ? -16.078 1.359 -16.219 1 98.25 57 ASP B CA 1
ATOM 2229 C C . ASP B 1 57 ? -16.953 2.59 -16.422 1 98.25 57 ASP B C 1
ATOM 2231 O O . ASP B 1 57 ? -17.172 3.365 -15.492 1 98.25 57 ASP B O 1
ATOM 2235 N N . GLY B 1 58 ? -17.609 2.705 -17.609 1 96.38 58 GLY B N 1
ATOM 2236 C CA . GLY B 1 58 ? -18.297 3.945 -17.938 1 96.38 58 GLY B CA 1
ATOM 2237 C C . GLY B 1 58 ? -17.375 5.148 -17.953 1 96.38 58 GLY B C 1
ATOM 2238 O O . GLY B 1 58 ? -16.359 5.148 -18.656 1 96.38 58 GLY B O 1
ATOM 2239 N N . GLU B 1 59 ? -17.625 6.094 -17.156 1 95.69 59 GLU B N 1
ATOM 2240 C CA . GLU B 1 59 ? -16.844 7.328 -17.125 1 95.69 59 GLU B CA 1
ATOM 2241 C C . GLU B 1 59 ? -15.648 7.207 -16.188 1 95.69 59 GLU B C 1
ATOM 2243 O O . GLU B 1 59 ? -14.82 8.109 -16.125 1 95.69 59 GLU B O 1
ATOM 2248 N N . VAL B 1 60 ? -15.555 6.086 -15.555 1 97.31 60 VAL B N 1
ATOM 2249 C CA . VAL B 1 60 ? -14.5 5.902 -14.562 1 97.31 60 VAL B CA 1
ATOM 2250 C C . VAL B 1 60 ? -13.273 5.285 -15.219 1 97.31 60 VAL B C 1
ATOM 2252 O O . VAL B 1 60 ? -13.375 4.27 -15.922 1 97.31 60 VAL B O 1
ATOM 2255 N N . THR B 1 61 ? -12.125 5.852 -15.125 1 98.44 61 THR B N 1
ATOM 2256 C CA . THR B 1 61 ? -10.805 5.277 -15.359 1 98.44 61 THR B CA 1
ATOM 2257 C C . THR B 1 61 ? -10 5.223 -14.062 1 98.44 61 THR B C 1
ATOM 2259 O O . THR B 1 61 ? -9.859 6.23 -13.367 1 98.44 61 THR B O 1
ATOM 2262 N N . LEU B 1 62 ? -9.562 4.047 -13.727 1 98.62 62 LEU B N 1
ATOM 2263 C CA . LEU B 1 62 ? -9.031 3.832 -12.391 1 98.62 62 LEU B CA 1
ATOM 2264 C C . LEU B 1 62 ? -7.75 3.002 -12.438 1 98.62 62 LEU B C 1
ATOM 2266 O O . LEU B 1 62 ? -7.691 1.988 -13.141 1 98.62 62 LEU B O 1
ATOM 2270 N N . ALA B 1 63 ? -6.695 3.467 -11.711 1 98.38 63 ALA B N 1
ATOM 2271 C CA . ALA B 1 63 ? -5.449 2.725 -11.523 1 98.38 63 ALA B CA 1
ATOM 2272 C C . ALA B 1 63 ? -5.305 2.264 -10.078 1 98.38 63 ALA B C 1
ATOM 2274 O O . ALA B 1 63 ? -6.258 2.328 -9.297 1 98.38 63 ALA B O 1
ATOM 2275 N N . GLU B 1 64 ? -4.137 1.775 -9.727 1 98.12 64 GLU B N 1
ATOM 2276 C CA . GLU B 1 64 ? -3.863 1.254 -8.391 1 98.12 64 GLU B CA 1
ATOM 2277 C C . GLU B 1 64 ? -4.539 -0.097 -8.18 1 98.12 64 GLU B C 1
ATOM 2279 O O . GLU B 1 64 ? -5.77 -0.182 -8.125 1 98.12 64 GLU B O 1
ATOM 2284 N N . SER B 1 65 ? -3.736 -1.136 -7.988 1 98.25 65 SER B N 1
ATOM 2285 C CA . SER B 1 65 ? -4.273 -2.488 -7.895 1 98.25 65 SER B CA 1
ATOM 2286 C C . SER B 1 65 ? -5.324 -2.592 -6.793 1 98.25 65 SER B C 1
ATOM 2288 O O . SER B 1 65 ? -6.414 -3.121 -7.012 1 98.25 65 SER B O 1
ATOM 2290 N N . GLY B 1 66 ? -4.996 -2.057 -5.586 1 98.62 66 GLY B N 1
ATOM 2291 C CA . GLY B 1 66 ? -5.961 -2.098 -4.5 1 98.62 66 GLY B CA 1
ATOM 2292 C C . GLY B 1 66 ? -7.258 -1.388 -4.828 1 98.62 66 GLY B C 1
ATOM 2293 O O . GLY B 1 66 ? -8.344 -1.893 -4.523 1 98.62 66 GLY B O 1
ATOM 2294 N N . ALA B 1 67 ? -7.176 -0.248 -5.457 1 98.81 67 ALA B N 1
ATOM 2295 C CA . ALA B 1 67 ? -8.352 0.529 -5.836 1 98.81 67 ALA B CA 1
ATOM 2296 C C . ALA B 1 67 ? -9.188 -0.208 -6.879 1 98.81 67 ALA B C 1
ATOM 2298 O O . ALA B 1 67 ? -10.406 -0.319 -6.746 1 98.81 67 ALA B O 1
ATOM 2299 N N . CYS B 1 68 ? -8.531 -0.716 -7.906 1 98.88 68 CYS B N 1
ATOM 2300 C CA . CYS B 1 68 ? -9.219 -1.44 -8.969 1 98.88 68 CYS B CA 1
ATOM 2301 C C . CYS B 1 68 ? -9.977 -2.641 -8.406 1 98.88 68 CYS B C 1
ATOM 2303 O O . CYS B 1 68 ? -11.156 -2.834 -8.711 1 98.88 68 CYS B O 1
ATOM 2305 N N . MET B 1 69 ? -9.305 -3.385 -7.582 1 98.88 69 MET B N 1
ATOM 2306 C CA . MET B 1 69 ? -9.906 -4.602 -7.051 1 98.88 69 MET B CA 1
ATOM 2307 C C . MET B 1 69 ? -11.086 -4.27 -6.137 1 98.88 69 MET B C 1
ATOM 2309 O O . MET B 1 69 ? -12.141 -4.895 -6.227 1 98.88 69 MET B O 1
ATOM 2313 N N . GLU B 1 70 ? -10.805 -3.311 -5.246 1 98.69 70 GLU B N 1
ATOM 2314 C CA . GLU B 1 70 ? -11.883 -2.957 -4.328 1 98.69 70 GLU B CA 1
ATOM 2315 C C . GLU B 1 70 ? -13.078 -2.365 -5.078 1 98.69 70 GLU B C 1
ATOM 2317 O O . GLU B 1 70 ? -14.227 -2.682 -4.773 1 98.69 70 GLU B O 1
ATOM 2322 N N . TYR B 1 71 ? -12.852 -1.534 -6.066 1 98.69 71 TYR B N 1
ATOM 2323 C CA . TYR B 1 71 ? -13.906 -0.975 -6.906 1 98.69 71 TYR B CA 1
ATOM 2324 C C . TYR B 1 71 ? -14.719 -2.08 -7.57 1 98.69 71 TYR B C 1
ATOM 2326 O O . TYR B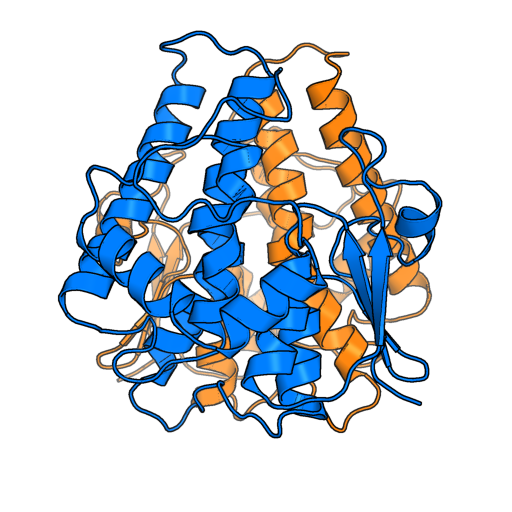 1 71 ? -15.945 -2.111 -7.453 1 98.69 71 TYR B O 1
ATOM 2334 N N . ILE B 1 72 ? -14.086 -3.012 -8.172 1 98.75 72 ILE B N 1
ATOM 2335 C CA . ILE B 1 72 ? -14.75 -4.105 -8.875 1 98.75 72 ILE B CA 1
ATOM 2336 C C . ILE B 1 72 ? -15.5 -4.98 -7.879 1 98.75 72 ILE B C 1
ATOM 2338 O O . ILE B 1 72 ? -16.656 -5.336 -8.102 1 98.75 72 ILE B O 1
ATOM 2342 N N . GLY B 1 73 ? -14.82 -5.316 -6.793 1 98.19 73 GLY B N 1
ATOM 2343 C CA . GLY B 1 73 ? -15.43 -6.172 -5.789 1 98.19 73 GLY B CA 1
ATOM 2344 C C . GLY B 1 73 ? -16.703 -5.59 -5.203 1 98.19 73 GLY B C 1
ATOM 2345 O O . GLY B 1 73 ? -17.656 -6.32 -4.957 1 98.19 73 GLY B O 1
ATOM 2346 N N . ARG B 1 74 ? -16.656 -4.27 -4.988 1 97.75 74 ARG B N 1
ATOM 2347 C CA . ARG B 1 74 ? -17.797 -3.631 -4.332 1 97.75 74 ARG B CA 1
ATOM 2348 C C . ARG B 1 74 ? -18.891 -3.279 -5.34 1 97.75 74 ARG B C 1
ATOM 2350 O O . ARG B 1 74 ? -20.078 -3.537 -5.098 1 97.75 74 ARG B O 1
ATOM 2357 N N . LYS B 1 75 ? -18.547 -2.812 -6.477 1 97 75 LYS B N 1
ATOM 2358 C CA . LYS B 1 75 ? -19.516 -2.301 -7.434 1 97 75 LYS B CA 1
ATOM 2359 C C . LYS B 1 75 ? -20.109 -3.43 -8.281 1 97 75 LYS B C 1
ATOM 2361 O O . LYS B 1 75 ? -21.281 -3.391 -8.656 1 97 75 LYS B O 1
ATOM 2366 N N . HIS B 1 76 ? -19.281 -4.402 -8.578 1 97.38 76 HIS B N 1
ATOM 2367 C CA . HIS B 1 76 ? -19.719 -5.449 -9.5 1 97.38 76 HIS B CA 1
ATOM 2368 C C . HIS B 1 76 ? -19.828 -6.793 -8.781 1 97.38 76 HIS B C 1
ATOM 2370 O O . HIS B 1 76 ? -20.594 -7.668 -9.219 1 97.38 76 HIS B O 1
ATOM 2376 N N . GLY B 1 77 ? -19.109 -6.965 -7.727 1 97.5 77 GLY B N 1
ATOM 2377 C CA . GLY B 1 77 ? -19.016 -8.273 -7.098 1 97.5 77 GLY B CA 1
ATOM 2378 C C . GLY B 1 77 ? -19.922 -8.438 -5.902 1 97.5 77 GLY B C 1
ATOM 2379 O O . GLY B 1 77 ? -19.984 -9.508 -5.301 1 97.5 77 GLY B O 1
ATOM 2380 N N . GLY B 1 78 ? -20.625 -7.328 -5.469 1 95.44 78 GLY B N 1
ATOM 2381 C CA . GLY B 1 78 ? -21.531 -7.375 -4.344 1 95.44 78 GLY B CA 1
ATOM 2382 C C . GLY B 1 78 ? -20.844 -7.586 -3.012 1 95.44 78 GLY B C 1
ATOM 2383 O O . GLY B 1 78 ? -21.453 -8.031 -2.045 1 95.44 78 GLY B O 1
ATOM 2384 N N . GLY B 1 79 ? -19.578 -7.422 -3.02 1 96.19 79 GLY B N 1
ATOM 2385 C CA . GLY B 1 79 ? -18.812 -7.578 -1.787 1 96.19 79 GLY B CA 1
ATOM 2386 C C . GLY B 1 79 ? -18.312 -8.992 -1.57 1 96.19 79 GLY B C 1
ATOM 2387 O O . GLY B 1 79 ? -17.625 -9.273 -0.584 1 96.19 79 GLY B O 1
ATOM 2388 N N . ARG B 1 80 ? -18.656 -9.844 -2.578 1 97.44 80 ARG B N 1
ATOM 2389 C CA . ARG B 1 80 ? -18.109 -11.188 -2.479 1 97.44 80 ARG B CA 1
ATOM 2390 C C . ARG B 1 80 ? -16.594 -11.164 -2.451 1 97.44 80 ARG B C 1
ATOM 2392 O O . ARG B 1 80 ? -15.969 -10.289 -3.057 1 97.44 80 ARG B O 1
ATOM 2399 N N . LEU B 1 81 ? -15.953 -12.062 -1.667 1 98.5 81 LEU B N 1
ATOM 2400 C CA . LEU B 1 81 ? -14.523 -12.25 -1.462 1 98.5 81 LEU B CA 1
ATOM 2401 C C . LEU B 1 81 ? -13.984 -11.25 -0.45 1 98.5 81 LEU B C 1
ATOM 2403 O O . LEU B 1 81 ? -12.805 -11.305 -0.078 1 98.5 81 LEU B O 1
ATOM 2407 N N . TRP B 1 82 ? -14.734 -10.25 -0.053 1 98.19 82 TRP B N 1
ATOM 2408 C CA . TRP B 1 82 ? -14.359 -9.367 1.048 1 98.19 82 TRP B CA 1
ATOM 2409 C C . TRP B 1 82 ? -14.969 -9.844 2.359 1 98.19 82 TRP B C 1
ATOM 2411 O O . TRP B 1 82 ? -16.141 -10.25 2.398 1 98.19 82 TRP B O 1
ATOM 2421 N N . VAL B 1 83 ? -14.164 -9.836 3.355 1 98 83 VAL B N 1
ATOM 2422 C CA . VAL B 1 83 ? -14.641 -10.195 4.688 1 98 83 VAL B CA 1
ATOM 2423 C C . VAL B 1 83 ? -15.195 -8.953 5.391 1 98 83 VAL B C 1
ATOM 2425 O O . VAL B 1 83 ? -14.523 -7.922 5.453 1 98 83 VAL B O 1
ATOM 2428 N N . GLU B 1 84 ? -16.391 -9.07 5.887 1 96.5 84 GLU B N 1
ATOM 2429 C CA . GLU B 1 84 ? -17.062 -7.906 6.461 1 96.5 84 GLU B CA 1
ATOM 2430 C C . GLU B 1 84 ? -16.703 -7.727 7.93 1 96.5 84 GLU B C 1
ATOM 2432 O O . GLU B 1 84 ? -16.312 -8.688 8.602 1 96.5 84 GLU B O 1
ATOM 2437 N N . PRO B 1 85 ? -16.922 -6.523 8.477 1 96.44 85 PRO B N 1
ATOM 2438 C CA . PRO B 1 85 ? -16.422 -6.18 9.812 1 96.44 85 PRO B CA 1
ATOM 2439 C C . PRO B 1 85 ? -17.047 -7.047 10.914 1 96.44 85 PRO B C 1
ATOM 2441 O O . PRO B 1 85 ? -16.422 -7.246 11.961 1 96.44 85 PRO B O 1
ATOM 2444 N N . ALA B 1 86 ? -18.141 -7.559 10.727 1 96.44 86 ALA B N 1
ATOM 2445 C CA . ALA B 1 86 ? -18.797 -8.359 11.758 1 96.44 86 ALA B CA 1
ATOM 2446 C C . ALA B 1 86 ? -18.203 -9.758 11.828 1 96.44 86 ALA B C 1
ATOM 2448 O O . ALA B 1 86 ? -18.422 -10.484 12.805 1 96.44 86 ALA B O 1
ATOM 2449 N N . ASP B 1 87 ? -17.484 -10.125 10.828 1 97.19 87 ASP B N 1
ATOM 2450 C CA . ASP B 1 87 ? -16.906 -11.461 10.758 1 97.19 87 ASP B CA 1
ATOM 2451 C C . ASP B 1 87 ? -15.656 -11.555 11.633 1 97.19 87 ASP B C 1
ATOM 2453 O O . ASP B 1 87 ? -14.852 -10.625 11.672 1 97.19 87 ASP B O 1
ATOM 2457 N N . GLU B 1 88 ? -15.422 -12.672 12.305 1 95.94 88 GLU B N 1
ATOM 2458 C CA . GLU B 1 88 ? -14.281 -12.875 13.195 1 95.94 88 GLU B CA 1
ATOM 2459 C C . GLU B 1 88 ? -12.969 -12.852 12.422 1 95.94 88 GLU B C 1
ATOM 2461 O O . GLU B 1 88 ? -11.914 -12.562 12.992 1 95.94 88 GLU B O 1
ATOM 2466 N N . ALA B 1 89 ? -13.023 -13.117 11.094 1 97.81 89 ALA B N 1
ATOM 2467 C CA . ALA B 1 89 ? -11.82 -13.172 10.266 1 97.81 89 ALA B CA 1
ATOM 2468 C C . ALA B 1 89 ? -11.445 -11.781 9.75 1 97.81 89 ALA B C 1
ATOM 2470 O O . ALA B 1 89 ? -10.43 -11.617 9.07 1 97.81 89 ALA B O 1
ATOM 2471 N N . TYR B 1 90 ? -12.211 -10.781 10.141 1 98.19 90 TYR B N 1
ATOM 2472 C CA . TYR B 1 90 ? -12.086 -9.469 9.516 1 98.19 90 TYR B CA 1
ATOM 2473 C C . TYR B 1 90 ? -10.695 -8.883 9.75 1 98.19 90 TYR B C 1
ATOM 2475 O O . TYR B 1 90 ? -10.055 -8.406 8.812 1 98.19 90 TYR B O 1
ATOM 2483 N N . ALA B 1 91 ? -10.195 -8.953 10.961 1 98.19 91 ALA B N 1
ATOM 2484 C CA . ALA B 1 91 ? -8.898 -8.359 11.281 1 98.19 91 ALA B CA 1
ATOM 2485 C C . ALA B 1 91 ? -7.785 -9.023 10.477 1 98.19 91 ALA B C 1
ATOM 2487 O O . ALA B 1 91 ? -6.879 -8.352 9.984 1 98.19 91 ALA B O 1
ATOM 2488 N N . HIS B 1 92 ? -7.879 -10.344 10.336 1 98.19 92 HIS B N 1
ATOM 2489 C CA . HIS B 1 92 ? -6.887 -11.062 9.539 1 98.19 92 HIS B CA 1
ATOM 2490 C C . HIS B 1 92 ? -6.988 -10.695 8.062 1 98.19 92 HIS B C 1
ATOM 2492 O O . HIS B 1 92 ? -5.973 -10.453 7.406 1 98.19 92 HIS B O 1
ATOM 2498 N N . PHE B 1 93 ? -8.18 -10.625 7.613 1 98.69 93 PHE B N 1
ATOM 2499 C CA . PHE B 1 93 ? -8.391 -10.266 6.219 1 98.69 93 PHE B CA 1
ATOM 2500 C C . PHE B 1 93 ? -7.793 -8.891 5.918 1 98.69 93 PHE B C 1
ATOM 2502 O O . PHE B 1 93 ? -6.973 -8.758 5.008 1 98.69 93 PHE B O 1
ATOM 2509 N N . ILE B 1 94 ? -8.172 -7.926 6.684 1 98.44 94 ILE B N 1
ATOM 2510 C CA . ILE B 1 94 ? -7.797 -6.555 6.344 1 98.44 94 ILE B CA 1
ATOM 2511 C C . ILE B 1 94 ? -6.289 -6.379 6.508 1 98.44 94 ILE B C 1
ATOM 2513 O O . ILE B 1 94 ? -5.66 -5.625 5.758 1 98.44 94 ILE B O 1
ATOM 2517 N N . TYR B 1 95 ? -5.68 -7.074 7.457 1 98.69 95 TYR B N 1
ATOM 2518 C CA . TYR B 1 95 ? -4.227 -7.02 7.602 1 98.69 95 TYR B CA 1
ATOM 2519 C C . TYR B 1 95 ? -3.537 -7.484 6.324 1 98.69 95 TYR B C 1
ATOM 2521 O O . TYR B 1 95 ? -2.744 -6.742 5.738 1 98.69 95 TYR B O 1
ATOM 2529 N N . TRP B 1 96 ? -3.887 -8.672 5.863 1 98.81 96 TRP B N 1
ATOM 2530 C CA . TRP B 1 96 ? -3.17 -9.273 4.742 1 98.81 96 TRP B CA 1
ATOM 2531 C C . TRP B 1 96 ? -3.525 -8.578 3.432 1 98.81 96 TRP B C 1
ATOM 2533 O O . TRP B 1 96 ? -2.688 -8.469 2.535 1 98.81 96 TRP B O 1
ATOM 2543 N N . TRP B 1 97 ? -4.781 -8.07 3.377 1 98.75 97 TRP B N 1
ATOM 2544 C CA . TRP B 1 97 ? -5.223 -7.262 2.242 1 98.75 97 TRP B CA 1
ATOM 2545 C C . TRP B 1 97 ? -4.332 -6.039 2.062 1 98.75 97 TRP B C 1
ATOM 2547 O O . TRP B 1 97 ? -3.859 -5.762 0.958 1 98.75 97 TRP B O 1
ATOM 2557 N N . HIS B 1 98 ? -3.973 -5.371 3.107 1 98.75 98 HIS B N 1
ATOM 2558 C CA . HIS B 1 98 ? -3.164 -4.16 3.045 1 98.75 98 HIS B CA 1
ATOM 2559 C C . HIS B 1 98 ? -1.675 -4.492 3.061 1 98.75 98 HIS B C 1
ATOM 2561 O O . HIS B 1 98 ? -0.87 -3.773 2.461 1 98.75 98 HIS B O 1
ATOM 2567 N N . TRP B 1 99 ? -1.297 -5.605 3.721 1 98.62 99 TRP B N 1
ATOM 2568 C CA . TRP B 1 99 ? 0.098 -5.996 3.891 1 98.62 99 TRP B CA 1
ATOM 2569 C C . TRP B 1 99 ? 0.762 -6.246 2.541 1 98.62 99 TRP B C 1
ATOM 2571 O O . TRP B 1 99 ? 1.938 -5.926 2.352 1 98.62 99 TRP B O 1
ATOM 2581 N N . ALA B 1 100 ? -0.007 -6.77 1.628 1 98.62 100 ALA B N 1
ATOM 2582 C CA . ALA B 1 100 ? 0.527 -7.105 0.311 1 98.62 100 ALA B CA 1
ATOM 2583 C C . ALA B 1 100 ? 1.15 -5.883 -0.356 1 98.62 100 ALA B C 1
ATOM 2585 O O . ALA B 1 100 ? 2.312 -5.914 -0.767 1 98.62 100 ALA B O 1
ATOM 2586 N N . ASN B 1 101 ? 0.391 -4.785 -0.38 1 98.19 101 ASN B N 1
ATOM 2587 C CA . ASN B 1 101 ? 0.875 -3.58 -1.046 1 98.19 101 ASN B CA 1
ATOM 2588 C C . ASN B 1 101 ? 1.581 -2.646 -0.068 1 98.19 101 ASN B C 1
ATOM 2590 O O . ASN B 1 101 ? 2.398 -1.817 -0.474 1 98.19 101 ASN B O 1
ATOM 2594 N N . GLY B 1 102 ? 1.214 -2.783 1.202 1 97.69 102 GLY B N 1
ATOM 2595 C CA . GLY B 1 102 ? 1.736 -1.841 2.18 1 97.69 102 GLY B CA 1
ATOM 2596 C C . GLY B 1 102 ? 3.105 -2.227 2.705 1 97.69 102 GLY B C 1
ATOM 2597 O O . GLY B 1 102 ? 3.879 -1.363 3.127 1 97.69 102 GLY B O 1
ATOM 2598 N N . THR B 1 103 ? 3.432 -3.514 2.676 1 97.75 103 THR B N 1
ATOM 2599 C CA . THR B 1 103 ? 4.672 -3.996 3.273 1 97.75 103 THR B CA 1
ATOM 2600 C C . THR B 1 103 ? 5.426 -4.895 2.297 1 97.75 103 THR B C 1
ATOM 2602 O O . THR B 1 103 ? 6.59 -4.637 1.977 1 97.75 103 THR B O 1
ATOM 2605 N N . PHE B 1 104 ? 4.797 -5.934 1.808 1 98.62 104 PHE B N 1
ATOM 2606 C CA . PHE B 1 104 ? 5.52 -6.992 1.109 1 98.62 104 PHE B CA 1
ATOM 2607 C C . PHE B 1 104 ? 6.055 -6.488 -0.225 1 98.62 104 PHE B C 1
ATOM 2609 O O . PHE B 1 104 ? 7.25 -6.617 -0.508 1 98.62 104 PHE B O 1
ATOM 2616 N N . GLN B 1 105 ? 5.191 -5.879 -1.049 1 98.19 105 GLN B N 1
ATOM 2617 C CA . GLN B 1 105 ? 5.609 -5.414 -2.365 1 98.19 105 GLN B CA 1
ATOM 2618 C C . GLN B 1 105 ? 6.691 -4.34 -2.252 1 98.19 105 GLN B C 1
ATOM 2620 O O . GLN B 1 105 ? 7.699 -4.391 -2.961 1 98.19 105 GLN B O 1
ATOM 2625 N N . PRO B 1 106 ? 6.578 -3.373 -1.337 1 97.31 106 PRO B N 1
ATOM 2626 C CA . PRO B 1 106 ? 7.68 -2.424 -1.146 1 97.31 106 PRO B CA 1
ATOM 2627 C C . PRO B 1 106 ? 8.969 -3.102 -0.688 1 97.31 106 PRO B C 1
ATOM 2629 O O . PRO B 1 106 ? 10.062 -2.668 -1.056 1 97.31 106 PRO B O 1
ATOM 2632 N N . THR B 1 107 ? 8.875 -4.129 0.136 1 97.5 107 THR B N 1
ATOM 2633 C CA . THR B 1 107 ? 10.047 -4.887 0.562 1 97.5 107 THR B CA 1
ATOM 2634 C C . THR B 1 107 ? 10.758 -5.496 -0.64 1 97.5 107 THR B C 1
ATOM 2636 O O . THR B 1 107 ? 11.977 -5.383 -0.769 1 97.5 107 THR B O 1
ATOM 2639 N N . ILE B 1 108 ? 10.008 -6.082 -1.524 1 97.94 108 ILE B N 1
ATOM 2640 C CA . ILE B 1 108 ? 10.57 -6.637 -2.75 1 97.94 108 ILE B CA 1
ATOM 2641 C C . ILE B 1 108 ? 11.188 -5.52 -3.586 1 97.94 108 ILE B C 1
ATOM 2643 O O . ILE B 1 108 ? 12.266 -5.688 -4.16 1 97.94 108 ILE B O 1
ATOM 2647 N N . GLY B 1 109 ? 10.477 -4.379 -3.645 1 96.56 109 GLY B N 1
ATOM 2648 C CA . GLY B 1 109 ? 10.977 -3.227 -4.375 1 96.56 109 GLY B CA 1
ATOM 2649 C C . GLY B 1 109 ? 12.336 -2.752 -3.879 1 96.56 109 GLY B C 1
ATOM 2650 O O . GLY B 1 109 ? 13.164 -2.299 -4.668 1 96.56 109 GLY B O 1
ATOM 2651 N N . ARG B 1 110 ? 12.562 -2.83 -2.578 1 96 110 ARG B N 1
ATOM 2652 C CA . ARG B 1 110 ? 13.852 -2.43 -2.023 1 96 110 ARG B CA 1
ATOM 2653 C C . ARG B 1 110 ? 14.961 -3.365 -2.486 1 96 110 ARG B C 1
ATOM 2655 O O . ARG B 1 110 ? 16.062 -2.916 -2.822 1 96 110 ARG B O 1
ATOM 2662 N N . VAL B 1 111 ? 14.68 -4.617 -2.512 1 96.31 111 VAL B N 1
ATOM 2663 C CA . VAL B 1 111 ? 15.656 -5.582 -3.021 1 96.31 111 VAL B CA 1
ATOM 2664 C C . VAL B 1 111 ? 15.977 -5.27 -4.48 1 96.31 111 VAL B C 1
ATOM 2666 O O . VAL B 1 111 ? 17.141 -5.215 -4.867 1 96.31 111 VAL B O 1
ATOM 2669 N N . MET B 1 112 ? 14.945 -5.02 -5.219 1 95.31 112 MET B N 1
ATOM 2670 C CA . MET B 1 112 ? 15.102 -4.711 -6.637 1 95.31 112 MET B CA 1
ATOM 2671 C C . MET B 1 112 ? 15.977 -3.475 -6.832 1 95.31 112 MET B C 1
ATOM 2673 O O . MET B 1 112 ? 16.875 -3.469 -7.68 1 95.31 112 MET B O 1
ATOM 2677 N N . MET B 1 113 ? 15.727 -2.465 -6.062 1 94.75 113 MET B N 1
ATOM 2678 C CA . MET B 1 113 ? 16.469 -1.211 -6.188 1 94.75 113 MET B CA 1
ATOM 2679 C C . MET B 1 113 ? 17.938 -1.404 -5.84 1 94.75 113 MET B C 1
ATOM 2681 O O . MET B 1 113 ? 18.812 -0.863 -6.512 1 94.75 113 MET B O 1
ATOM 2685 N N . CYS B 1 114 ? 18.219 -2.123 -4.793 1 95.12 114 CYS B N 1
ATOM 2686 C CA . CYS B 1 114 ? 19.609 -2.395 -4.398 1 95.12 114 CYS B CA 1
ATOM 2687 C C . CYS B 1 114 ? 20.359 -3.127 -5.508 1 95.12 114 CYS B C 1
ATOM 2689 O O . CYS B 1 114 ? 21.5 -2.791 -5.812 1 95.12 114 CYS B O 1
ATOM 2691 N N . ARG B 1 115 ? 19.688 -4.055 -6.094 1 93.25 115 ARG B N 1
ATOM 2692 C CA . ARG B 1 115 ? 20.312 -4.801 -7.184 1 93.25 115 ARG B CA 1
ATOM 2693 C C . ARG B 1 115 ? 20.5 -3.922 -8.414 1 93.25 115 ARG B C 1
ATOM 2695 O O . ARG B 1 115 ? 21.547 -3.963 -9.055 1 93.25 115 ARG B O 1
ATOM 2702 N N . ALA B 1 116 ? 19.5 -3.139 -8.688 1 92 116 ALA B N 1
ATOM 2703 C CA . ALA B 1 116 ? 19.578 -2.227 -9.828 1 92 116 ALA B CA 1
ATOM 2704 C C . ALA B 1 116 ? 20.703 -1.213 -9.641 1 92 116 ALA B C 1
ATOM 2706 O O . ALA B 1 116 ? 21.359 -0.805 -10.609 1 92 116 ALA B O 1
ATOM 2707 N N . ALA B 1 117 ? 20.953 -0.842 -8.414 1 92.75 117 ALA B N 1
ATOM 2708 C CA . ALA B 1 117 ? 22 0.128 -8.102 1 92.75 117 ALA B CA 1
ATOM 2709 C C . ALA B 1 117 ? 23.375 -0.506 -8.195 1 92.75 117 ALA B C 1
ATOM 2711 O O . ALA B 1 117 ? 24.391 0.191 -8.133 1 92.75 117 ALA B O 1
ATOM 2712 N N . GLY B 1 118 ? 23.375 -1.823 -8.305 1 91.75 118 GLY B N 1
ATOM 2713 C CA . GLY B 1 118 ? 24.656 -2.52 -8.414 1 91.75 118 GLY B CA 1
ATOM 2714 C C . GLY B 1 118 ? 25.391 -2.621 -7.098 1 91.75 118 GLY B C 1
ATOM 2715 O O . GLY B 1 118 ? 26.625 -2.633 -7.07 1 91.75 118 GLY B O 1
ATOM 2716 N N . LEU B 1 119 ? 24.656 -2.586 -6.059 1 92.88 119 LEU B N 1
ATOM 2717 C CA . LEU B 1 119 ? 25.312 -2.717 -4.766 1 92.88 119 LEU B CA 1
ATOM 2718 C C . LEU B 1 119 ? 25.969 -4.086 -4.625 1 92.88 119 LEU B C 1
ATOM 2720 O O . LEU B 1 119 ? 25.391 -5.102 -5.027 1 92.88 119 LEU B O 1
ATOM 2724 N N . PRO B 1 120 ? 27.234 -4.031 -4.168 1 91.62 120 PRO B N 1
ATOM 2725 C CA . PRO B 1 120 ? 27.922 -5.316 -4.031 1 91.62 120 PRO B CA 1
ATOM 2726 C C . PRO B 1 120 ? 27.297 -6.215 -2.965 1 91.62 120 PRO B C 1
ATOM 2728 O O . PRO B 1 120 ? 26.562 -5.727 -2.098 1 91.62 120 PRO B O 1
ATOM 2731 N N . ALA B 1 121 ? 27.859 -7.41 -3.205 1 86.38 121 ALA B N 1
ATOM 2732 C CA . ALA B 1 121 ? 27.438 -8.375 -2.186 1 86.38 121 ALA B CA 1
ATOM 2733 C C . ALA B 1 121 ? 27.953 -7.973 -0.809 1 86.38 121 ALA B C 1
ATOM 2735 O O . ALA B 1 121 ? 29.109 -7.531 -0.677 1 86.38 121 ALA B O 1
ATOM 2736 N N . GLY B 1 122 ? 27.25 -7.816 0.196 1 89.81 122 GLY B N 1
ATOM 2737 C CA . GLY B 1 122 ? 27.688 -7.457 1.534 1 89.81 122 GLY B CA 1
ATOM 2738 C C . GLY B 1 122 ? 27.281 -6.055 1.94 1 89.81 122 GLY B C 1
ATOM 2739 O O . GLY B 1 122 ? 27.406 -5.676 3.107 1 89.81 122 GLY B O 1
ATOM 2740 N N . HIS B 1 123 ? 27 -5.324 0.846 1 93.5 123 HIS B N 1
ATOM 2741 C CA . HIS B 1 123 ? 26.531 -3.992 1.213 1 93.5 123 HIS B CA 1
ATOM 2742 C C . HIS B 1 123 ? 25.406 -4.07 2.242 1 93.5 123 HIS B C 1
ATOM 2744 O O . HIS B 1 123 ? 24.5 -4.898 2.123 1 93.5 123 HIS B O 1
ATOM 2750 N N . TRP B 1 124 ? 25.469 -3.219 3.232 1 94.38 124 TRP B N 1
ATOM 2751 C CA . TRP B 1 124 ? 24.562 -3.311 4.375 1 94.38 124 TRP B CA 1
ATOM 2752 C C . TRP B 1 124 ? 23.125 -3.111 3.936 1 94.38 124 TRP B C 1
ATOM 2754 O O . TRP B 1 124 ? 22.203 -3.746 4.473 1 94.38 124 TRP B O 1
ATOM 2764 N N . LEU B 1 125 ? 22.953 -2.201 2.977 1 94.69 125 LEU B N 1
ATOM 2765 C CA . LEU B 1 125 ? 21.594 -1.906 2.516 1 94.69 125 LEU B CA 1
ATOM 2766 C C . LEU B 1 125 ? 20.984 -3.121 1.831 1 94.69 125 LEU B C 1
ATOM 2768 O O . LEU B 1 125 ? 19.781 -3.389 1.992 1 94.69 125 LEU B O 1
ATOM 2772 N N . LEU B 1 126 ? 21.75 -3.766 0.987 1 95.12 126 LEU B N 1
ATOM 2773 C CA . LEU B 1 126 ? 21.266 -4.984 0.352 1 95.12 126 LEU B CA 1
ATOM 2774 C C . LEU B 1 126 ? 20.984 -6.066 1.392 1 95.12 126 LEU B C 1
ATOM 2776 O O . LEU B 1 126 ? 19.953 -6.75 1.322 1 95.12 126 LEU B O 1
ATOM 2780 N N . ALA B 1 127 ? 21.844 -6.191 2.35 1 96.12 127 ALA B N 1
ATOM 2781 C CA . ALA B 1 127 ? 21.641 -7.152 3.432 1 96.12 127 ALA B CA 1
ATOM 2782 C C . ALA B 1 127 ? 20.359 -6.844 4.203 1 96.12 127 ALA B C 1
ATOM 2784 O O . ALA B 1 127 ? 19.594 -7.754 4.535 1 96.12 127 ALA B O 1
ATOM 2785 N N . MET B 1 128 ? 20.156 -5.609 4.465 1 94.88 128 MET B N 1
ATOM 2786 C CA . MET B 1 128 ? 18.953 -5.176 5.168 1 94.88 128 MET B CA 1
ATOM 2787 C C . MET B 1 128 ? 17.703 -5.523 4.371 1 94.88 128 MET B C 1
ATOM 2789 O O . MET B 1 128 ? 16.734 -6.047 4.926 1 94.88 128 MET B O 1
ATOM 2793 N N . ALA B 1 129 ? 17.734 -5.215 3.105 1 96.19 129 ALA B N 1
ATOM 2794 C CA . ALA B 1 129 ? 16.594 -5.496 2.24 1 96.19 129 ALA B CA 1
ATOM 2795 C C . ALA B 1 129 ? 16.312 -6.996 2.176 1 96.19 129 ALA B C 1
ATOM 2797 O O . ALA B 1 129 ? 15.164 -7.418 2.275 1 96.19 129 ALA B O 1
ATOM 2798 N N . ASP B 1 130 ? 17.328 -7.781 2.049 1 96.56 130 ASP B N 1
ATOM 2799 C CA . ASP B 1 130 ? 17.188 -9.234 1.993 1 96.56 130 ASP B CA 1
ATOM 2800 C C . ASP B 1 130 ? 16.656 -9.781 3.314 1 96.56 130 ASP B C 1
ATOM 2802 O O . ASP B 1 130 ? 15.828 -10.695 3.324 1 96.56 130 ASP B O 1
ATOM 2806 N N . ASP B 1 131 ? 17.141 -9.258 4.375 1 96.19 131 ASP B N 1
ATOM 2807 C CA . ASP B 1 131 ? 16.672 -9.68 5.691 1 96.19 131 ASP B CA 1
ATOM 2808 C C . ASP B 1 131 ? 15.18 -9.359 5.875 1 96.19 131 ASP B C 1
ATOM 2810 O O . ASP B 1 131 ? 14.438 -10.164 6.434 1 96.19 131 ASP B O 1
ATOM 2814 N N . GLN B 1 132 ? 14.82 -8.18 5.465 1 96.44 132 GLN B N 1
ATOM 2815 C CA . GLN B 1 132 ? 13.414 -7.797 5.562 1 96.44 132 GLN B CA 1
ATOM 2816 C C . GLN B 1 132 ? 12.539 -8.703 4.711 1 96.44 132 GLN B C 1
ATOM 2818 O O . GLN B 1 132 ? 11.43 -9.062 5.113 1 96.44 132 GLN B O 1
ATOM 2823 N N . LEU B 1 133 ? 12.992 -9.055 3.545 1 97.81 133 LEU B N 1
ATOM 2824 C CA . LEU B 1 133 ? 12.258 -9.969 2.68 1 97.81 133 LEU B CA 1
ATOM 2825 C C . LEU B 1 133 ? 12.109 -11.336 3.334 1 97.81 133 LEU B C 1
ATOM 2827 O O . LEU B 1 133 ? 11.016 -11.906 3.357 1 97.81 133 LEU B O 1
ATOM 2831 N N . ARG B 1 134 ? 13.18 -11.82 3.869 1 97.75 134 ARG B N 1
ATOM 2832 C CA . ARG B 1 134 ? 13.133 -13.102 4.562 1 97.75 134 ARG B CA 1
ATOM 2833 C C . ARG B 1 134 ? 12.156 -13.062 5.73 1 97.75 134 ARG B C 1
ATOM 2835 O O . ARG B 1 134 ? 11.352 -13.984 5.906 1 97.75 134 ARG B O 1
ATOM 2842 N N . ALA B 1 135 ? 12.227 -12.008 6.508 1 97.31 135 ALA B N 1
ATOM 2843 C CA . ALA B 1 135 ? 11.336 -11.867 7.656 1 97.31 135 ALA B CA 1
ATOM 2844 C C . ALA B 1 135 ? 9.875 -11.828 7.219 1 97.31 135 ALA B C 1
ATOM 2846 O O . ALA B 1 135 ? 9.008 -12.406 7.879 1 97.31 135 ALA B O 1
ATOM 2847 N N . ALA B 1 136 ? 9.633 -11.125 6.168 1 98.25 136 ALA B N 1
ATOM 2848 C CA . ALA B 1 136 ? 8.273 -11.055 5.637 1 98.25 136 ALA B CA 1
ATOM 2849 C C . ALA B 1 136 ? 7.785 -12.438 5.203 1 98.25 136 ALA B C 1
ATOM 2851 O O . ALA B 1 136 ? 6.66 -12.828 5.52 1 98.25 136 ALA B O 1
ATOM 2852 N N . LEU B 1 137 ? 8.609 -13.18 4.508 1 98.69 137 LEU B N 1
ATOM 2853 C CA . LEU B 1 137 ? 8.25 -14.523 4.062 1 98.69 137 LEU B CA 1
ATOM 2854 C C . LEU B 1 137 ? 8.078 -15.461 5.254 1 98.69 137 LEU B C 1
ATOM 2856 O O . LEU B 1 137 ? 7.215 -16.344 5.238 1 98.69 137 LEU B O 1
ATOM 2860 N N . ASP B 1 138 ? 8.914 -15.273 6.277 1 98.56 138 ASP B N 1
ATOM 2861 C CA . ASP B 1 138 ? 8.766 -16.062 7.5 1 98.56 138 ASP B CA 1
ATOM 2862 C C . ASP B 1 138 ? 7.406 -15.812 8.148 1 98.56 138 ASP B C 1
ATOM 2864 O O . ASP B 1 138 ? 6.754 -16.766 8.594 1 98.56 138 ASP B O 1
ATOM 2868 N N . GLU B 1 139 ? 7.074 -14.57 8.227 1 97.94 139 GLU B N 1
ATOM 2869 C CA . GLU B 1 139 ? 5.773 -14.227 8.797 1 97.94 139 GLU B CA 1
ATOM 2870 C C . GLU B 1 139 ? 4.637 -14.867 8 1 97.94 139 GLU B C 1
ATOM 2872 O O . GLU B 1 139 ? 3.701 -15.414 8.586 1 97.94 139 GLU B O 1
ATOM 2877 N N . LEU B 1 140 ? 4.691 -14.734 6.727 1 98.75 140 LEU B N 1
ATOM 2878 C CA . LEU B 1 140 ? 3.682 -15.328 5.855 1 98.75 140 LEU B CA 1
ATOM 2879 C C . LEU B 1 140 ? 3.637 -16.844 6.027 1 98.75 140 LEU B C 1
ATOM 2881 O O . LEU B 1 140 ? 2.557 -17.438 6.102 1 98.75 140 LEU B O 1
ATOM 2885 N N . ASP B 1 141 ? 4.781 -17.453 6.055 1 98.88 141 ASP B N 1
ATOM 2886 C CA . ASP B 1 141 ? 4.875 -18.891 6.207 1 98.88 141 ASP 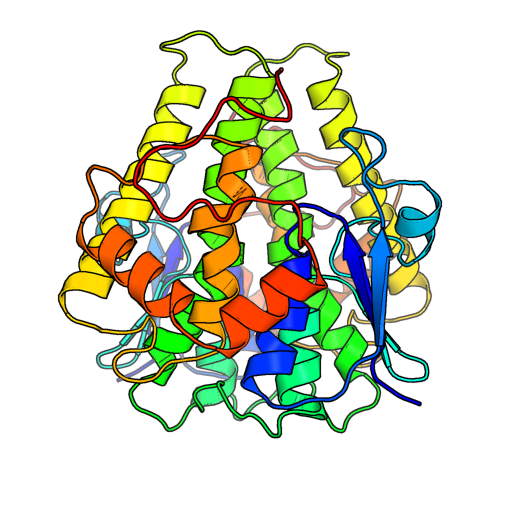B CA 1
ATOM 2887 C C . ASP B 1 141 ? 4.234 -19.359 7.516 1 98.88 141 ASP B C 1
ATOM 2889 O O . ASP B 1 141 ? 3.553 -20.375 7.555 1 98.88 141 ASP B O 1
ATOM 2893 N N . LYS B 1 142 ? 4.473 -18.625 8.531 1 98.5 142 LYS B N 1
ATOM 2894 C CA . LYS B 1 142 ? 3.859 -18.906 9.828 1 98.5 142 LYS B CA 1
ATOM 2895 C C . LYS B 1 142 ? 2.338 -18.812 9.742 1 98.5 142 LYS B C 1
ATOM 2897 O O . LYS B 1 142 ? 1.627 -19.672 10.266 1 98.5 142 LYS B O 1
ATOM 2902 N N . ARG B 1 143 ? 1.797 -17.781 9.148 1 98.5 143 ARG B N 1
ATOM 2903 C CA . ARG B 1 143 ? 0.358 -17.625 8.969 1 98.5 143 ARG B CA 1
ATOM 2904 C C . ARG B 1 143 ? -0.247 -18.812 8.242 1 98.5 143 ARG B C 1
ATOM 2906 O O . ARG B 1 143 ? -1.318 -19.297 8.617 1 98.5 143 ARG B O 1
ATOM 2913 N N . LEU B 1 144 ? 0.416 -19.281 7.25 1 98.75 144 LEU B N 1
ATOM 2914 C CA . LEU B 1 144 ? -0.128 -20.297 6.352 1 98.75 144 LEU B CA 1
ATOM 2915 C C . LEU B 1 144 ? 0.103 -21.703 6.906 1 98.75 144 LEU B C 1
ATOM 2917 O O . LEU B 1 144 ? -0.342 -22.688 6.316 1 98.75 144 LEU B O 1
ATOM 2921 N N . ALA B 1 145 ? 0.857 -21.766 7.988 1 98.56 145 ALA B N 1
ATOM 2922 C CA . ALA B 1 145 ? 1.021 -23.062 8.656 1 98.56 145 ALA B CA 1
ATOM 2923 C C . ALA B 1 145 ? -0.306 -23.562 9.219 1 98.56 145 ALA B C 1
ATOM 2925 O O . ALA B 1 145 ? -0.58 -24.766 9.211 1 98.56 145 ALA B O 1
ATOM 2926 N N . ASP B 1 146 ? -1.149 -22.609 9.656 1 97.5 146 ASP B N 1
ATOM 2927 C CA . ASP B 1 146 ? -2.354 -23 10.375 1 97.5 146 ASP B CA 1
ATOM 2928 C C . ASP B 1 146 ? -3.609 -22.5 9.672 1 97.5 146 ASP B C 1
ATOM 2930 O O . ASP B 1 146 ? -4.711 -22.562 10.227 1 97.5 146 ASP B O 1
ATOM 2934 N N . ASN B 1 147 ? -3.434 -21.938 8.547 1 98.56 147 ASN B N 1
ATOM 2935 C CA . ASN B 1 147 ? -4.559 -21.375 7.797 1 98.56 147 ASN B CA 1
ATOM 2936 C C . AS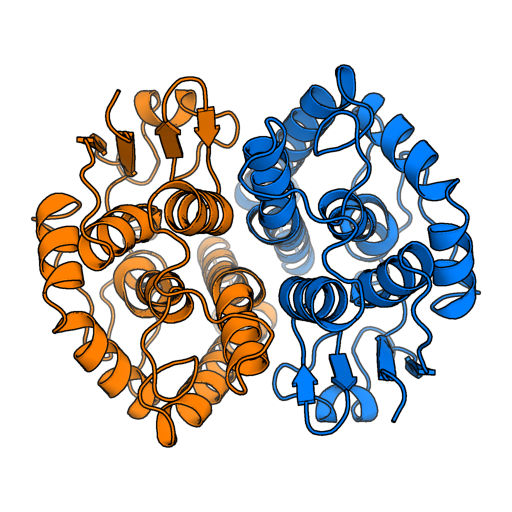N B 1 147 ? -4.445 -21.688 6.309 1 98.56 147 ASN B C 1
ATOM 2938 O O . ASN B 1 147 ? -3.375 -21.531 5.715 1 98.56 147 ASN B O 1
ATOM 2942 N N . ALA B 1 148 ? -5.531 -22.109 5.75 1 98.38 148 ALA B N 1
ATOM 2943 C CA . ALA B 1 148 ? -5.531 -22.422 4.324 1 98.38 148 ALA B CA 1
ATOM 2944 C C . ALA B 1 148 ? -5.387 -21.156 3.48 1 98.38 148 ALA B C 1
ATOM 2946 O O . ALA B 1 148 ? -4.793 -21.188 2.398 1 98.38 148 ALA B O 1
ATOM 2947 N N . TRP B 1 149 ? -6.02 -20.094 4.027 1 98.88 149 TRP B N 1
ATOM 2948 C CA . TRP B 1 149 ? -6.031 -18.812 3.332 1 98.88 149 TRP B CA 1
ATOM 2949 C C . TRP B 1 149 ? -5.602 -17.688 4.266 1 98.88 149 TRP B C 1
ATOM 2951 O O . TRP B 1 149 ? -5.473 -17.891 5.473 1 98.88 149 TRP B O 1
ATOM 2961 N N . LEU B 1 150 ? -5.363 -16.547 3.721 1 98.81 150 LEU B N 1
ATOM 2962 C CA . LEU B 1 150 ? -4.855 -15.422 4.492 1 98.81 150 LEU B CA 1
ATOM 2963 C C . LEU B 1 150 ? -5.891 -14.945 5.508 1 98.81 150 LEU B C 1
ATOM 2965 O O . LEU B 1 150 ? -5.543 -14.594 6.637 1 98.81 150 LEU B O 1
ATOM 2969 N N . ALA B 1 151 ? -7.168 -14.969 5.172 1 98.19 151 ALA B N 1
ATOM 2970 C CA . ALA B 1 151 ? -8.242 -14.578 6.086 1 98.19 151 ALA B CA 1
ATOM 2971 C C . ALA B 1 151 ? -8.625 -15.742 7 1 98.19 151 ALA B C 1
ATOM 2973 O O . ALA B 1 151 ? -9.602 -15.648 7.75 1 98.19 151 ALA B O 1
ATOM 2974 N N . GLY B 1 152 ? -7.891 -16.812 6.953 1 96.88 152 GLY B N 1
ATOM 2975 C CA . GLY B 1 152 ? -8.211 -18 7.727 1 96.88 152 GLY B CA 1
ATOM 2976 C C . GLY B 1 152 ? -8.758 -19.141 6.883 1 96.88 152 GLY B C 1
ATOM 2977 O O . GLY B 1 152 ? -8.016 -19.766 6.117 1 96.88 152 GLY B O 1
ATOM 2978 N N . ARG B 1 153 ? -9.977 -19.391 6.961 1 94.62 153 ARG B N 1
ATOM 2979 C CA . ARG B 1 153 ? -10.547 -20.547 6.273 1 94.62 153 ARG B CA 1
ATOM 2980 C C . ARG B 1 153 ? -11.156 -20.141 4.938 1 94.62 153 ARG B C 1
ATOM 2982 O O . ARG B 1 153 ? -11.445 -21 4.098 1 94.62 153 ARG B O 1
ATOM 2989 N N . GLN B 1 154 ? -11.297 -18.906 4.781 1 95.94 154 GLN B N 1
ATOM 2990 C CA . GLN B 1 154 ? -11.961 -18.484 3.553 1 95.94 154 GLN B CA 1
ATOM 2991 C C . GLN B 1 154 ? -10.984 -17.812 2.6 1 95.94 154 GLN B C 1
ATOM 2993 O O . GLN B 1 154 ? -10.141 -17.016 3.027 1 95.94 154 GLN B O 1
ATOM 2998 N N . PHE B 1 155 ? -11.102 -18.234 1.282 1 98.62 155 PHE B N 1
ATOM 2999 C CA . PHE B 1 155 ? -10.414 -17.516 0.211 1 98.62 155 PHE B CA 1
ATOM 3000 C C . PHE B 1 155 ? -10.992 -16.109 0.042 1 98.62 155 PHE B C 1
ATOM 3002 O O . PHE B 1 155 ? -12.211 -15.922 0.112 1 98.62 155 PHE B O 1
ATOM 3009 N N . SER B 1 156 ? -10.188 -15.148 -0.123 1 98.88 156 SER B N 1
ATOM 3010 C CA . SER B 1 156 ? -10.656 -13.766 -0.186 1 98.88 156 SER B CA 1
ATOM 3011 C C . SER B 1 156 ? -9.812 -12.938 -1.149 1 98.88 156 SER B C 1
ATOM 3013 O O . SER B 1 156 ? -8.875 -13.453 -1.76 1 98.88 156 SER B O 1
ATOM 3015 N N . ALA B 1 157 ? -10.133 -11.656 -1.296 1 98.88 157 ALA B N 1
ATOM 3016 C CA . ALA B 1 157 ? -9.406 -10.695 -2.127 1 98.88 157 ALA B CA 1
ATOM 3017 C C . ALA B 1 157 ? -7.949 -10.578 -1.691 1 98.88 157 ALA B C 1
ATOM 3019 O O . ALA B 1 157 ? -7.074 -10.289 -2.51 1 98.88 157 ALA B O 1
ATOM 3020 N N . ALA B 1 158 ? -7.66 -10.812 -0.41 1 98.88 158 ALA B N 1
ATOM 3021 C CA . ALA B 1 158 ? -6.285 -10.742 0.073 1 98.88 158 ALA B CA 1
ATOM 3022 C C . ALA B 1 158 ? -5.41 -11.781 -0.621 1 98.88 158 ALA B C 1
ATOM 3024 O O . ALA B 1 158 ? -4.246 -11.516 -0.928 1 98.88 158 ALA B O 1
ATOM 3025 N N . ASP B 1 159 ? -5.945 -12.953 -0.896 1 98.94 159 ASP B N 1
ATOM 3026 C CA . ASP B 1 159 ? -5.199 -14.008 -1.573 1 98.94 159 ASP B CA 1
ATOM 3027 C C . ASP B 1 159 ? -4.91 -13.633 -3.023 1 98.94 159 ASP B C 1
ATOM 3029 O O . ASP B 1 159 ? -3.807 -13.867 -3.523 1 98.94 159 ASP B O 1
ATOM 3033 N N . ILE B 1 160 ? -5.848 -13.039 -3.654 1 98.94 160 ILE B N 1
ATOM 3034 C CA . ILE B 1 160 ? -5.691 -12.602 -5.035 1 98.94 160 ILE B CA 1
ATOM 3035 C C . ILE B 1 160 ? -4.605 -11.531 -5.109 1 98.94 160 ILE B C 1
ATOM 3037 O O . ILE B 1 160 ? -3.732 -11.578 -5.98 1 98.94 160 ILE B O 1
ATOM 3041 N N . MET B 1 161 ? -4.641 -10.625 -4.195 1 98.88 161 MET B N 1
ATOM 3042 C CA . MET B 1 161 ? -3.703 -9.5 -4.176 1 98.88 161 MET B CA 1
ATOM 3043 C C . MET B 1 161 ? -2.268 -10 -4.035 1 98.88 161 MET B C 1
ATOM 3045 O O . MET B 1 161 ? -1.357 -9.461 -4.668 1 98.88 161 MET B O 1
ATOM 3049 N N . LEU B 1 162 ? -2.092 -11.016 -3.264 1 98.94 162 LEU B N 1
ATOM 3050 C CA . LEU B 1 162 ? -0.747 -11.422 -2.867 1 98.94 162 LEU B CA 1
ATOM 3051 C C . LEU B 1 162 ? -0.106 -12.305 -3.936 1 98.94 162 LEU B C 1
ATOM 3053 O O . LEU B 1 162 ? 1.121 -12.344 -4.059 1 98.94 162 LEU B O 1
ATOM 3057 N N . MET B 1 163 ? -0.864 -12.984 -4.738 1 98.94 163 MET B N 1
ATOM 3058 C CA . MET B 1 163 ? -0.379 -14.055 -5.602 1 98.94 163 MET B CA 1
ATOM 3059 C C . MET B 1 163 ? 0.675 -13.539 -6.574 1 98.94 163 MET B C 1
ATOM 3061 O O . MET B 1 163 ? 1.713 -14.18 -6.766 1 98.94 163 MET B O 1
ATOM 3065 N N . PHE B 1 164 ? 0.433 -12.375 -7.133 1 98.88 164 PHE B N 1
ATOM 3066 C CA . PHE B 1 164 ? 1.382 -11.781 -8.062 1 98.88 164 PHE B CA 1
ATOM 3067 C C . PHE B 1 164 ? 2.775 -11.711 -7.453 1 98.88 164 PHE B C 1
ATOM 3069 O O . PHE B 1 164 ? 3.758 -12.102 -8.086 1 98.88 164 PHE B O 1
ATOM 3076 N N . SER B 1 165 ? 2.877 -11.195 -6.199 1 98.81 165 SER B N 1
ATOM 3077 C CA . SER B 1 165 ? 4.156 -10.945 -5.547 1 98.81 165 SER B CA 1
ATOM 3078 C C . SER B 1 165 ? 4.906 -12.25 -5.277 1 98.81 165 SER B C 1
ATOM 3080 O O . SER B 1 165 ? 6.137 -12.266 -5.254 1 98.81 165 SER B O 1
ATOM 3082 N N . LEU B 1 166 ? 4.168 -13.352 -5.172 1 98.88 166 LEU B N 1
ATOM 3083 C CA . LEU B 1 166 ? 4.785 -14.641 -4.863 1 98.88 166 LEU B CA 1
ATOM 3084 C C . LEU B 1 166 ? 5.164 -15.383 -6.141 1 98.88 166 LEU B C 1
ATOM 3086 O O . LEU B 1 16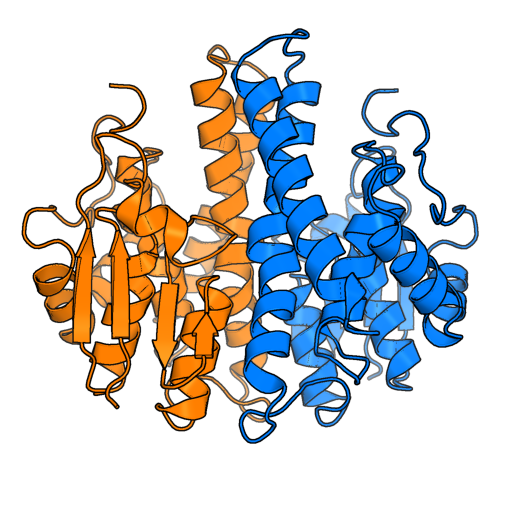6 ? 5.859 -16.406 -6.09 1 98.88 166 LEU B O 1
ATOM 3090 N N . THR B 1 167 ? 4.711 -14.914 -7.316 1 98.69 167 THR B N 1
ATOM 3091 C CA . THR B 1 167 ? 4.91 -15.648 -8.562 1 98.69 167 THR B CA 1
ATOM 3092 C C . THR B 1 167 ? 5.496 -14.734 -9.641 1 98.69 167 THR B C 1
ATOM 3094 O O . THR B 1 167 ? 6.707 -14.516 -9.68 1 98.69 167 THR B O 1
ATOM 3097 N N . THR B 1 168 ? 4.656 -13.977 -10.344 1 98.5 168 THR B N 1
ATOM 3098 C CA . THR B 1 168 ? 5.023 -13.203 -11.523 1 98.5 168 THR B CA 1
ATOM 3099 C C . THR B 1 168 ? 6.086 -12.164 -11.18 1 98.5 168 THR B C 1
ATOM 3101 O O . THR B 1 168 ? 6.977 -11.891 -11.992 1 98.5 168 THR B O 1
ATOM 3104 N N . MET B 1 169 ? 6.008 -11.594 -10 1 98.38 169 MET B N 1
ATOM 3105 C CA . MET B 1 169 ? 6.969 -10.578 -9.578 1 98.38 169 MET B CA 1
ATOM 3106 C C . MET B 1 169 ? 8.383 -11.141 -9.578 1 98.38 169 MET B C 1
ATOM 3108 O O . MET B 1 169 ? 9.352 -10.398 -9.789 1 98.38 169 MET B O 1
ATOM 3112 N N . ARG B 1 170 ? 8.547 -12.414 -9.422 1 98.25 170 ARG B N 1
ATOM 3113 C CA . ARG B 1 170 ? 9.859 -13.047 -9.305 1 98.25 170 ARG B CA 1
ATOM 3114 C C . ARG B 1 170 ? 10.547 -13.125 -10.664 1 98.25 170 ARG B C 1
ATOM 3116 O O . ARG B 1 170 ? 11.742 -13.438 -10.742 1 98.25 170 ARG B O 1
ATOM 3123 N N . TYR B 1 171 ? 9.836 -12.789 -11.812 1 97.06 171 TYR B N 1
ATOM 3124 C CA . TYR B 1 171 ? 10.484 -12.57 -13.102 1 97.06 171 TYR B CA 1
ATOM 3125 C C . TYR B 1 171 ? 11.328 -11.297 -13.086 1 97.06 171 TYR B C 1
ATOM 3127 O O . TYR B 1 171 ? 12.32 -11.195 -13.805 1 97.06 171 TYR B O 1
ATOM 3135 N N . TRP B 1 172 ? 10.883 -10.352 -12.281 1 95.94 172 TRP B N 1
ATOM 3136 C CA . TRP B 1 172 ? 11.578 -9.07 -12.211 1 95.94 172 TRP B CA 1
ATOM 3137 C C . TRP B 1 172 ? 12.617 -9.07 -11.102 1 95.94 172 TRP B C 1
ATOM 3139 O O . TRP B 1 172 ? 13.75 -8.625 -11.305 1 95.94 172 TRP B O 1
ATOM 3149 N N . THR B 1 173 ? 12.258 -9.523 -9.961 1 96.81 173 THR B N 1
ATOM 3150 C CA . THR B 1 173 ? 13.109 -9.617 -8.781 1 96.81 173 THR B CA 1
ATOM 3151 C C . THR B 1 173 ? 13.133 -11.047 -8.242 1 96.81 173 THR B C 1
ATOM 3153 O O . THR B 1 173 ? 12.32 -11.398 -7.383 1 96.81 173 THR B O 1
ATOM 3156 N N . PRO B 1 174 ? 14.133 -11.789 -8.68 1 97.06 174 PRO B N 1
ATOM 3157 C CA . PRO B 1 174 ? 14.172 -13.195 -8.25 1 97.06 174 PRO B CA 1
ATOM 3158 C C . PRO B 1 174 ? 14.5 -13.344 -6.762 1 97.06 174 PRO B C 1
ATOM 3160 O O . PRO B 1 174 ? 15.391 -12.656 -6.25 1 97.06 174 PRO B O 1
ATOM 3163 N N . TYR B 1 175 ? 13.789 -14.07 -6.07 1 97.25 175 TYR B N 1
ATOM 3164 C CA . TYR B 1 175 ? 14.055 -14.578 -4.73 1 97.25 175 TYR B CA 1
ATOM 3165 C C . TYR B 1 175 ? 13.492 -15.984 -4.559 1 97.25 175 TYR B C 1
ATOM 3167 O O . TYR B 1 175 ? 12.602 -16.391 -5.309 1 97.25 175 TYR B O 1
ATOM 3175 N N . SER B 1 176 ? 13.969 -16.75 -3.633 1 98 176 SER B N 1
ATOM 3176 C CA . SER B 1 176 ? 13.602 -18.156 -3.467 1 98 176 SER B CA 1
ATOM 3177 C C . SER B 1 176 ? 12.508 -18.312 -2.414 1 98 176 SER B C 1
ATOM 3179 O O . SER B 1 176 ? 12.516 -17.625 -1.397 1 98 176 SER B O 1
ATOM 3181 N N . LEU B 1 177 ? 11.594 -19.266 -2.635 1 98.62 177 LEU B N 1
ATOM 3182 C CA . LEU B 1 177 ? 10.594 -19.672 -1.646 1 98.62 177 LEU B CA 1
ATOM 3183 C C . LEU B 1 177 ? 10.961 -21.016 -1.035 1 98.62 177 LEU B C 1
ATOM 3185 O O . LEU B 1 177 ? 10.172 -21.594 -0.283 1 98.62 177 LEU B O 1
ATOM 3189 N N . ALA B 1 178 ? 12.117 -21.516 -1.256 1 98.5 178 ALA B N 1
ATOM 3190 C CA . ALA B 1 178 ? 12.516 -22.875 -0.901 1 98.5 178 ALA B CA 1
ATOM 3191 C C . ALA B 1 178 ? 12.438 -23.094 0.607 1 98.5 178 ALA B C 1
ATOM 3193 O O . ALA B 1 178 ? 12.102 -24.188 1.065 1 98.5 178 ALA B O 1
ATOM 3194 N N . ALA B 1 179 ? 12.742 -22.125 1.381 1 98.38 179 ALA B N 1
ATOM 3195 C CA . ALA B 1 179 ? 12.781 -22.25 2.836 1 98.38 179 ALA B CA 1
ATOM 3196 C C . ALA B 1 179 ? 11.398 -22.062 3.445 1 98.38 179 ALA B C 1
ATOM 3198 O O . ALA B 1 179 ? 11.234 -22.109 4.668 1 98.38 179 ALA B O 1
ATOM 3199 N N . HIS B 1 180 ? 10.383 -21.859 2.645 1 98.81 180 HIS B N 1
ATOM 3200 C CA . HIS B 1 180 ? 9.031 -21.531 3.109 1 98.81 180 HIS B CA 1
ATOM 3201 C C . HIS B 1 180 ? 8.016 -22.516 2.539 1 98.81 180 HIS B C 1
ATOM 3203 O O . HIS B 1 180 ? 7.227 -22.156 1.658 1 98.81 180 HIS B O 1
ATOM 3209 N N . ALA B 1 181 ? 7.918 -23.656 3.137 1 98.81 181 ALA B N 1
ATOM 3210 C CA . ALA B 1 181 ? 7.145 -24.781 2.607 1 98.81 181 ALA B CA 1
ATOM 3211 C C . ALA B 1 181 ? 5.652 -24.469 2.617 1 98.81 181 ALA B C 1
ATOM 3213 O O . ALA B 1 181 ? 4.918 -24.891 1.72 1 98.81 181 ALA B O 1
ATOM 3214 N N . ASN B 1 182 ? 5.207 -23.766 3.66 1 98.88 182 ASN B N 1
ATOM 3215 C CA . ASN B 1 182 ? 3.789 -23.438 3.719 1 98.88 182 ASN B CA 1
ATOM 3216 C C . ASN B 1 182 ? 3.406 -22.422 2.65 1 98.88 182 ASN B C 1
ATOM 3218 O O . ASN B 1 182 ? 2.301 -22.453 2.109 1 98.88 182 ASN B O 1
ATOM 3222 N N . VAL B 1 183 ? 4.32 -21.516 2.355 1 98.94 183 VAL B N 1
ATOM 3223 C CA . VAL B 1 183 ? 4.086 -20.547 1.281 1 98.94 183 VAL B CA 1
ATOM 3224 C C . VAL B 1 183 ? 4.004 -21.281 -0.057 1 98.94 183 VAL B C 1
ATOM 3226 O O . VAL B 1 183 ? 3.139 -20.984 -0.884 1 98.94 183 VAL B O 1
ATOM 3229 N N . LEU B 1 184 ? 4.918 -22.219 -0.248 1 98.88 184 LEU B N 1
ATOM 3230 C CA . LEU B 1 184 ? 4.914 -22.984 -1.489 1 98.88 184 LEU B CA 1
ATOM 3231 C C . LEU B 1 184 ? 3.619 -23.766 -1.641 1 98.88 184 LEU B C 1
ATOM 3233 O O . LEU B 1 184 ? 3.027 -23.797 -2.721 1 98.88 184 LEU B O 1
ATOM 3237 N N . ALA B 1 185 ? 3.191 -24.359 -0.587 1 98.88 185 ALA B N 1
ATOM 3238 C CA . ALA B 1 185 ? 1.931 -25.109 -0.611 1 98.88 185 ALA B CA 1
ATOM 3239 C C . ALA B 1 185 ? 0.758 -24.172 -0.907 1 98.88 185 ALA B C 1
ATOM 3241 O O . ALA B 1 185 ? -0.167 -24.547 -1.635 1 98.88 185 ALA B O 1
ATOM 3242 N N . TYR B 1 186 ? 0.769 -23.047 -0.317 1 98.88 186 TYR B N 1
ATOM 3243 C CA . TYR B 1 186 ? -0.241 -22.016 -0.527 1 98.88 186 TYR B CA 1
ATOM 3244 C C . TYR B 1 186 ? -0.275 -21.578 -1.984 1 98.88 186 TYR B C 1
ATOM 3246 O O . TYR B 1 186 ? -1.348 -21.469 -2.586 1 98.88 186 TYR B O 1
ATOM 3254 N N . VAL B 1 187 ? 0.912 -21.266 -2.592 1 98.88 187 VAL B N 1
ATOM 3255 C CA . VAL B 1 187 ? 1.01 -20.891 -3.998 1 98.88 187 VAL B CA 1
ATOM 3256 C C . VAL B 1 187 ? 0.408 -21.984 -4.871 1 98.88 187 VAL B C 1
ATOM 3258 O O . VAL B 1 187 ? -0.354 -21.703 -5.801 1 98.88 187 VAL B O 1
ATOM 3261 N N . GLU B 1 188 ? 0.752 -23.172 -4.578 1 98.75 188 GLU B N 1
ATOM 3262 C CA . GLU B 1 188 ? 0.191 -24.297 -5.32 1 98.75 188 GLU B CA 1
ATOM 3263 C C . GLU B 1 188 ? -1.329 -24.328 -5.195 1 98.75 188 GLU B C 1
ATOM 3265 O O . GLU B 1 188 ? -2.033 -24.547 -6.188 1 98.75 188 GLU B O 1
ATOM 3270 N N . ARG B 1 189 ? -1.83 -24.203 -4 1 98.69 189 ARG B N 1
ATOM 3271 C CA . ARG B 1 189 ? -3.268 -24.234 -3.754 1 98.69 189 ARG B CA 1
ATOM 3272 C C . ARG B 1 189 ? -3.98 -23.141 -4.551 1 98.69 189 ARG B C 1
ATOM 3274 O O . ARG B 1 189 ? -5.016 -23.391 -5.168 1 98.69 189 ARG B O 1
ATOM 3281 N N . VAL B 1 190 ? -3.48 -21.906 -4.523 1 98.88 190 VAL B N 1
ATOM 3282 C CA . VAL B 1 190 ? -4.086 -20.797 -5.262 1 98.88 190 VAL B CA 1
ATOM 3283 C C . VAL B 1 190 ? -4.016 -21.078 -6.762 1 98.88 190 VAL B C 1
ATOM 3285 O O . VAL B 1 190 ? -4.969 -20.812 -7.496 1 98.88 190 VAL B O 1
ATOM 3288 N N . SER B 1 191 ? -2.861 -21.656 -7.227 1 98.69 191 SER B N 1
ATOM 3289 C CA . SER B 1 191 ? -2.641 -21.859 -8.656 1 98.69 191 SER B CA 1
ATOM 3290 C C . SER B 1 191 ? -3.598 -22.906 -9.211 1 98.69 191 SER B C 1
ATOM 3292 O O . SER B 1 191 ? -3.822 -22.969 -10.422 1 98.69 191 SER B O 1
ATOM 3294 N N . ARG B 1 192 ? -4.156 -23.719 -8.414 1 98.44 192 ARG B N 1
ATOM 3295 C CA . ARG B 1 192 ? -5.051 -24.781 -8.852 1 98.44 192 ARG B CA 1
ATOM 3296 C C . ARG B 1 192 ? -6.477 -24.266 -9.016 1 98.44 192 ARG B C 1
ATOM 3298 O O . ARG B 1 192 ? -7.336 -24.953 -9.555 1 98.44 192 ARG B O 1
ATOM 3305 N N . ARG B 1 193 ? -6.73 -23.125 -8.539 1 98.75 193 ARG B N 1
ATOM 3306 C CA . ARG B 1 193 ? -8.062 -22.562 -8.727 1 98.75 193 ARG B CA 1
ATOM 3307 C C . ARG B 1 193 ? -8.336 -22.297 -10.195 1 98.75 193 ARG B C 1
ATOM 3309 O O . ARG B 1 193 ? -7.492 -21.75 -10.906 1 98.75 193 ARG B O 1
ATOM 3316 N N . ASP B 1 194 ? -9.516 -22.578 -10.68 1 98.75 194 ASP B N 1
ATOM 3317 C CA . ASP B 1 194 ? -9.898 -22.406 -12.078 1 98.75 194 ASP B CA 1
ATOM 3318 C C . ASP B 1 194 ? -9.812 -20.938 -12.492 1 98.75 194 ASP B C 1
ATOM 3320 O O . ASP B 1 194 ? -9.398 -20.625 -13.609 1 98.75 194 ASP B O 1
ATOM 3324 N N . ALA B 1 195 ? -10.227 -20.094 -11.633 1 98.88 195 ALA B N 1
ATOM 3325 C CA . ALA B 1 195 ? -10.219 -18.672 -11.922 1 98.88 195 ALA B CA 1
ATOM 3326 C C . ALA B 1 195 ? -8.797 -18.172 -12.195 1 98.88 195 ALA B C 1
ATOM 3328 O O . ALA B 1 195 ? -8.578 -17.391 -13.117 1 98.88 195 ALA B O 1
ATOM 3329 N N . TYR B 1 196 ? -7.82 -18.656 -11.391 1 98.88 196 TYR B N 1
ATOM 3330 C CA . TYR B 1 196 ? -6.43 -18.281 -11.609 1 98.88 196 TYR B CA 1
ATOM 3331 C C . TYR B 1 196 ? -5.934 -18.766 -12.961 1 98.88 196 TYR B C 1
ATOM 3333 O O . TYR B 1 196 ? -5.336 -18 -13.727 1 98.88 196 TYR B O 1
ATOM 3341 N N . ARG B 1 197 ? -6.195 -19.953 -13.242 1 98.69 197 ARG B N 1
ATOM 3342 C CA . ARG B 1 197 ? -5.746 -20.547 -14.492 1 98.69 197 ARG B CA 1
ATOM 3343 C C . ARG B 1 197 ? -6.348 -19.828 -15.695 1 98.69 197 ARG B C 1
ATOM 3345 O O . ARG B 1 197 ? -5.645 -19.516 -16.656 1 98.69 197 ARG B O 1
ATOM 3352 N N . ARG B 1 198 ? -7.648 -19.562 -15.625 1 98.69 198 ARG B N 1
ATOM 3353 C CA . ARG B 1 198 ? -8.305 -18.844 -16.703 1 98.69 198 ARG B CA 1
ATOM 3354 C C . ARG B 1 198 ? -7.715 -17.453 -16.875 1 98.69 198 ARG B C 1
ATOM 3356 O O . ARG B 1 198 ? -7.449 -17.016 -18 1 98.69 198 ARG B O 1
ATOM 3363 N N . ALA B 1 199 ? -7.488 -16.766 -15.781 1 98.81 199 ALA B N 1
ATOM 3364 C CA . ALA B 1 199 ? -6.938 -15.406 -15.82 1 98.81 199 ALA B CA 1
ATOM 3365 C C . ALA B 1 199 ? -5.562 -15.398 -16.484 1 98.81 199 ALA B C 1
ATOM 3367 O O . ALA B 1 199 ? -5.301 -14.586 -17.375 1 98.81 199 ALA B O 1
ATOM 3368 N N . MET B 1 200 ? -4.699 -16.328 -16.047 1 98.56 200 MET B N 1
ATOM 3369 C CA . MET B 1 200 ? -3.334 -16.359 -16.562 1 98.56 200 MET B CA 1
ATOM 3370 C C . MET B 1 200 ? -3.318 -16.75 -18.031 1 98.56 200 MET B C 1
ATOM 3372 O O . MET B 1 200 ? -2.518 -16.219 -18.812 1 98.56 200 MET B O 1
ATOM 3376 N N . ARG B 1 201 ? -4.207 -17.625 -18.375 1 98.19 201 ARG B N 1
ATOM 3377 C CA . ARG B 1 201 ? -4.301 -18 -19.781 1 98.19 201 ARG B CA 1
ATOM 3378 C C . ARG B 1 201 ? -4.715 -16.812 -20.656 1 98.19 201 ARG B C 1
ATOM 3380 O O . ARG B 1 201 ? -4.27 -16.688 -21.797 1 98.19 201 ARG B O 1
ATOM 3387 N N . LYS B 1 202 ? -5.547 -15.992 -20.141 1 98.31 202 LYS B N 1
ATOM 3388 C CA . LYS B 1 202 ? -6.047 -14.836 -20.875 1 98.31 202 LYS B CA 1
ATOM 3389 C C . LYS B 1 202 ? -5.008 -13.719 -20.906 1 98.31 202 LYS B C 1
ATOM 3391 O O . LYS B 1 202 ? -4.754 -13.133 -21.953 1 98.31 202 LYS B O 1
ATOM 3396 N N . CYS B 1 203 ? -4.371 -13.398 -19.828 1 97.38 203 CYS B N 1
ATOM 3397 C CA . CYS B 1 203 ? -3.568 -12.188 -19.734 1 97.38 203 CYS B CA 1
ATOM 3398 C C . CYS B 1 203 ? -2.131 -12.445 -20.172 1 97.38 203 CYS B C 1
ATOM 3400 O O . CYS B 1 203 ? -1.486 -11.578 -20.75 1 97.38 203 CYS B O 1
ATOM 3402 N N . ASP B 1 204 ? -1.646 -13.609 -19.859 1 97.75 204 ASP B N 1
ATOM 3403 C CA . ASP B 1 204 ? -0.262 -13.938 -20.188 1 97.75 204 ASP B CA 1
ATOM 3404 C C . ASP B 1 204 ? -0.13 -15.391 -20.641 1 97.75 204 ASP B C 1
ATOM 3406 O O . ASP B 1 204 ? 0.551 -16.188 -19.984 1 97.75 204 ASP B O 1
ATOM 3410 N N . PRO B 1 205 ? -0.657 -15.703 -21.797 1 96.88 205 PRO B N 1
ATOM 3411 C CA . PRO B 1 205 ? -0.709 -17.094 -22.234 1 96.88 205 PRO B CA 1
ATOM 3412 C C . PRO B 1 205 ? 0.676 -17.703 -22.453 1 96.88 205 PRO B C 1
ATOM 3414 O O . PRO B 1 205 ? 0.853 -18.922 -22.328 1 96.88 205 PRO B O 1
ATOM 3417 N N . ASP B 1 206 ? 1.645 -16.891 -22.703 1 95.25 206 ASP B N 1
ATOM 3418 C CA . ASP B 1 206 ? 2.967 -17.406 -23.047 1 95.25 206 ASP B CA 1
ATOM 3419 C C . ASP B 1 206 ? 3.895 -17.391 -21.844 1 95.25 206 ASP B C 1
ATOM 3421 O O . ASP B 1 206 ? 5.059 -17.781 -21.938 1 95.25 206 ASP B O 1
ATOM 3425 N N . MET B 1 207 ? 3.426 -16.891 -20.766 1 95.56 207 MET B N 1
ATOM 3426 C CA . MET B 1 207 ? 4.246 -16.828 -19.562 1 95.56 207 MET B CA 1
ATOM 3427 C C . MET B 1 207 ? 4.105 -18.094 -18.734 1 95.56 207 MET B C 1
ATOM 3429 O O . MET B 1 207 ? 2.994 -18.578 -18.516 1 95.56 207 MET B O 1
ATOM 3433 N N . GLU B 1 208 ? 5.172 -18.609 -18.359 1 95.25 208 GLU B N 1
ATOM 3434 C CA . GLU B 1 208 ? 5.133 -19.75 -17.438 1 95.25 208 GLU B CA 1
ATOM 3435 C C . GLU B 1 208 ? 4.926 -19.266 -16 1 95.25 208 GLU B C 1
ATOM 3437 O O . GLU B 1 208 ? 5.742 -18.516 -15.469 1 95.25 208 GLU B O 1
ATOM 3442 N N . PRO B 1 209 ? 3.832 -19.688 -15.359 1 96.25 209 PRO B N 1
ATOM 3443 C CA . PRO B 1 209 ? 3.678 -19.297 -13.953 1 96.25 209 PRO B CA 1
ATOM 3444 C C . PRO B 1 209 ? 4.809 -19.828 -13.07 1 96.25 209 PRO B C 1
ATOM 3446 O O . PRO B 1 209 ? 5.203 -20.984 -13.188 1 96.25 209 PRO B O 1
ATOM 3449 N N . LEU B 1 210 ? 5.379 -19 -12.234 1 97.88 210 LEU B N 1
ATOM 3450 C CA . LEU B 1 210 ? 6.43 -19.391 -11.305 1 97.88 210 LEU B CA 1
ATOM 3451 C C . LEU B 1 210 ? 5.836 -19.922 -10.008 1 97.88 210 LEU B C 1
ATOM 3453 O O . LEU B 1 210 ? 5.605 -19.156 -9.07 1 97.88 210 LEU B O 1
ATOM 3457 N N . LEU B 1 211 ? 5.645 -21.203 -9.953 1 98.25 211 LEU B N 1
ATOM 3458 C CA . LEU B 1 211 ? 4.906 -21.797 -8.852 1 98.25 211 LEU B CA 1
ATOM 3459 C C . LEU B 1 211 ? 5.844 -22.562 -7.914 1 98.25 211 LEU B C 1
ATOM 3461 O O . LEU B 1 211 ? 5.461 -22.922 -6.801 1 98.25 211 LEU B O 1
ATOM 3465 N N . GLY B 1 212 ? 7.082 -22.828 -8.367 1 97.94 212 GLY B N 1
ATOM 3466 C CA . GLY B 1 212 ? 8.062 -23.562 -7.586 1 97.94 212 GLY B CA 1
ATOM 3467 C C . GLY B 1 212 ? 8.953 -22.672 -6.75 1 97.94 212 GLY B C 1
ATOM 3468 O O . GLY B 1 212 ? 8.734 -21.453 -6.688 1 97.94 212 GLY B O 1
ATOM 3469 N N . PRO B 1 213 ? 9.914 -23.203 -6.078 1 98.12 213 PRO B N 1
ATOM 3470 C CA . PRO B 1 213 ? 10.734 -22.469 -5.117 1 98.12 213 PRO B CA 1
ATOM 3471 C C . PRO B 1 213 ? 11.703 -21.5 -5.793 1 98.12 213 PRO B C 1
ATOM 3473 O O . PRO B 1 213 ? 12.078 -20.484 -5.199 1 98.12 213 PRO B O 1
ATOM 3476 N N . ASP B 1 214 ? 12.117 -21.781 -6.996 1 94.69 214 ASP B N 1
ATOM 3477 C CA . ASP B 1 214 ? 13.172 -21 -7.629 1 94.69 214 ASP B CA 1
ATOM 3478 C C . ASP B 1 214 ? 12.609 -20.094 -8.727 1 94.69 214 ASP B C 1
ATOM 3480 O O . ASP B 1 214 ? 11.547 -20.375 -9.281 1 94.69 214 ASP B O 1
ATOM 3484 N N . ALA B 1 215 ? 13.297 -19 -8.938 1 94.19 215 ALA B N 1
ATOM 3485 C CA . ALA B 1 215 ? 12.961 -18.047 -10 1 94.19 215 ALA B CA 1
ATOM 3486 C C . ALA B 1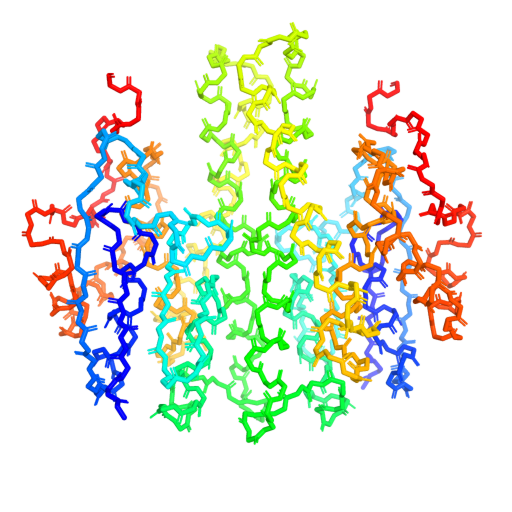 215 ? 14.062 -17.984 -11.047 1 94.19 215 ALA B C 1
ATOM 3488 O O . ALA B 1 215 ? 15.234 -18.203 -10.734 1 94.19 215 ALA B O 1
ATOM 3489 N N . PRO B 1 216 ? 13.664 -17.719 -12.281 1 94.12 216 PRO B N 1
ATOM 3490 C CA . PRO B 1 216 ? 14.68 -17.547 -13.328 1 94.12 216 PRO B CA 1
ATOM 3491 C C . PRO B 1 216 ? 15.469 -16.25 -13.164 1 94.12 216 PRO B C 1
ATOM 3493 O O . PRO B 1 216 ? 15.242 -15.5 -12.211 1 94.12 216 PRO B O 1
ATOM 3496 N N . GLU B 1 217 ? 16.469 -16.109 -14.156 1 93.06 217 GLU B N 1
ATOM 3497 C CA . GLU B 1 217 ? 17.156 -14.828 -14.203 1 93.06 217 GLU B CA 1
ATOM 3498 C C . GLU B 1 217 ? 16.188 -13.68 -14.422 1 93.06 217 GLU B C 1
ATOM 3500 O O . GLU B 1 217 ? 15.195 -13.828 -15.141 1 93.06 217 GLU B O 1
ATOM 3505 N N . SER B 1 218 ? 16.578 -12.586 -13.859 1 93.94 218 SER B N 1
ATOM 3506 C CA . SER B 1 218 ? 15.719 -11.406 -13.906 1 93.94 218 SER B CA 1
ATOM 3507 C C . SER B 1 218 ? 15.523 -10.93 -15.344 1 93.94 218 SER B C 1
ATOM 3509 O O . SER B 1 218 ? 16.469 -10.883 -16.125 1 93.94 218 SER B O 1
ATOM 3511 N N . LEU B 1 219 ? 14.266 -10.547 -15.656 1 89.62 219 LEU B N 1
ATOM 3512 C CA . LEU B 1 219 ? 13.969 -9.93 -16.953 1 89.62 219 LEU B CA 1
ATOM 3513 C C . LEU B 1 219 ? 14.523 -8.516 -17.016 1 89.62 219 LEU B C 1
ATOM 3515 O O . LEU B 1 219 ? 14.695 -7.961 -18.109 1 89.62 219 LEU B O 1
ATOM 3519 N N . TYR B 1 220 ? 14.805 -7.961 -15.852 1 81.25 220 TYR B N 1
ATOM 3520 C CA . TYR B 1 220 ? 15.234 -6.57 -15.805 1 81.25 220 TYR B CA 1
ATOM 3521 C C . TYR B 1 220 ? 16.75 -6.461 -15.992 1 81.25 220 TYR B C 1
ATOM 3523 O O . TYR B 1 220 ? 17.234 -5.496 -16.578 1 81.25 220 TYR B O 1
ATOM 3531 N N . PHE B 1 221 ? 17.453 -7.324 -15.5 1 77 221 PHE B N 1
ATOM 3532 C CA . PHE B 1 221 ? 18.891 -7.191 -15.43 1 77 221 PHE B CA 1
ATOM 3533 C C . PHE B 1 221 ? 19.578 -8.109 -16.438 1 77 221 PHE B C 1
ATOM 3535 O O . PHE B 1 221 ? 20.797 -8.289 -16.391 1 77 221 PHE B O 1
ATOM 3542 N N . LYS B 1 222 ? 18.828 -8.68 -17.266 1 68.31 222 LYS B N 1
ATOM 3543 C CA . LYS B 1 222 ? 19.422 -9.562 -18.266 1 68.31 222 LYS B CA 1
ATOM 3544 C C . LYS B 1 222 ? 20.312 -8.789 -19.234 1 68.31 222 LYS B C 1
ATOM 3546 O O . LYS B 1 222 ? 20.047 -7.617 -19.531 1 68.31 222 LYS B O 1
#

Organism: Ustilaginoidea virens (NCBI:txid1159556)